Protein AF-0000000072273202 (afdb_homodimer)

Solvent-accessible surface area (backbone atoms only — not comparable to full-atom values): 38253 Å² total; per-residue (Å²): 125,52,64,68,40,22,50,43,40,46,34,59,42,43,63,64,50,48,54,69,57,52,53,44,45,72,75,44,77,52,54,43,58,52,42,51,33,51,60,67,62,44,74,90,55,55,70,53,51,55,57,27,62,53,34,39,80,65,82,50,24,68,59,39,54,48,52,35,42,75,70,62,27,42,79,44,32,85,87,40,84,44,38,47,55,68,44,44,49,52,15,34,46,36,33,69,65,58,75,38,83,72,32,73,87,48,51,74,58,51,48,66,71,77,39,33,38,37,30,48,49,58,54,28,73,56,34,65,51,23,37,17,46,38,28,30,60,78,57,52,74,62,40,50,51,47,36,38,54,31,30,37,42,34,32,74,70,71,32,19,43,30,29,50,43,40,56,35,37,17,42,43,32,48,47,35,17,50,76,66,72,34,40,27,34,30,46,35,42,24,8,84,78,53,65,66,48,65,91,38,36,67,59,57,58,54,32,30,75,61,11,21,38,35,15,58,35,46,61,81,44,68,77,34,70,52,38,47,61,58,42,27,45,52,45,20,34,53,17,48,22,25,34,33,54,26,21,30,77,82,32,70,39,56,53,28,37,52,33,6,45,25,25,71,23,45,24,30,21,22,53,30,49,56,85,50,61,51,22,46,30,27,45,49,35,37,62,69,68,64,20,45,66,40,69,44,31,54,45,48,44,36,71,57,44,60,86,81,75,42,57,52,67,60,48,49,50,64,75,62,52,72,52,78,75,72,66,46,49,69,68,47,34,30,44,56,54,48,41,42,82,55,72,37,42,60,66,57,30,12,38,67,40,57,35,33,56,71,58,39,52,54,46,49,51,51,34,32,75,68,60,52,31,42,75,56,89,80,22,34,17,40,105,125,51,63,67,41,20,49,44,39,45,32,59,43,44,63,64,50,47,56,69,58,52,53,45,46,71,76,44,76,52,53,43,58,51,42,50,34,51,60,67,62,44,75,89,55,54,69,53,52,55,56,26,62,51,34,39,83,66,83,51,26,67,59,40,53,50,53,35,42,76,70,62,27,42,81,46,33,84,88,40,87,44,37,48,55,69,42,45,48,53,16,34,46,36,33,69,66,58,76,37,82,72,30,72,86,47,51,74,58,50,49,64,71,77,38,33,38,36,29,48,50,58,55,28,73,56,37,67,50,22,36,18,45,38,27,30,59,77,57,53,74,64,40,50,52,47,35,37,52,31,29,40,42,34,31,72,70,70,32,18,42,30,28,50,44,40,57,34,38,16,42,43,32,48,50,35,16,49,77,66,74,35,41,27,35,29,46,36,43,24,9,84,78,54,66,64,48,66,92,39,36,67,58,56,57,55,31,32,76,60,11,22,39,35,16,58,36,46,60,81,43,65,76,35,70,51,39,45,62,57,42,27,45,53,44,20,34,53,17,49,22,23,34,34,55,29,22,29,75,81,32,70,38,55,53,28,37,52,33,8,44,26,25,71,24,46,25,30,20,21,54,29,49,56,86,50,60,52,24,44,28,26,46,50,33,36,62,69,68,63,19,47,66,40,69,44,31,53,45,50,44,36,72,57,45,60,86,81,74,40,58,52,67,61,51,49,49,64,74,62,52,72,52,77,73,71,65,47,50,68,69,49,36,30,46,56,53,46,41,42,82,54,72,39,42,60,66,58,29,11,38,66,40,57,34,34,54,71,59,39,52,54,45,49,53,51,34,35,74,68,61,52,31,42,76,57,90,77,20,36,17,40,104

Organism: Corynebacterium diphtheriae (strain ATCC 700971 / NCTC 13129 / Biotype gravis) (NCBI:txid257309)

pLDDT: mean 92.02, std 8.76, range [51.88, 98.88]

Sequence (766 aa):
MSRLEAWAYLSRVFEGPSRSLQKLLETESDVEKIAWGIKKREAWLGPILFETASRYSVSLEQEDLTTIKNLGGRLVTPDDDEWPREKFETAFGFAASGTSSLVRSYQSDAVAPHALWVRGAPLSTTVDRSVAIVGTRAMSHYGKSATSMLAAGIADHHWTIVSGGALGVDTVAHTEALQRQKPTVAVCARGLDAPYPRKNAELLRSIVETGCLVSEYAPGLTPHRHRFLTRNRLVAALSQGTVVVEAAWRSGALNTLSWASALGRVAMAVPGPVTNTGSLGCHERIRNKEAELVCSAEEILALVGTLGEFDPNGQYELQFAADPIQSLSRNEMRVFDSLDANPHTTDTVAAAAGIPIGLCVHILRDLEKKQLVMREGAHWHRCMSRLEAWAYLSRVFEGPSRSLQKLLETESDVEKIAWGIKKREAWLGPILFETASRYSVSLEQEDLTTIKNLGGRLVTPDDDEWPREKFETAFGFAASGTSSLVRSYQSDAVAPHALWVRGAPLSTTVDRSVAIVGTRAMSHYGKSATSMLAAGIADHHWTIVSGGALGVDTVAHTEALQRQKPTVAVCARGLDAPYPRKNAELLRSIVETGCLVSEYAPGLTPHRHRFLTRNRLVAALSQGTVVVEAAWRSGALNTLSWASALGRVAMAVPGPVTNTGSLGCHERIRNKEAELVCSAEEILALVGTLGEFDPNGQYELQFAADPIQSLSRNEMRVFDSLDANPHTTDTVAAAAGIPIGLCVHILRDLEKKQLVMREGAHWHRC

InterPro domains:
  IPR003488 DNA recombination-mediator protein A [PTHR43022] (58-380)
  IPR057666 Smf/DprA, SLOG domain [PF02481] (110-303)
  IPR057666 Smf/DprA, SLOG domain [TIGR00732] (67-302)

Nearest PDB structures (foldseek):
  3maj-assembly1_A-2  TM=6.876E-01  e=2.438E-22  Rhodopseudomonas palustris
  3uqz-assembly1_A  TM=8.157E-01  e=4.525E-18  Streptococcus pneumoniae
  4ljk-assembly1_H  TM=9.209E-01  e=2.031E-14  Helicobacter pylori 26695
  7oyk-assembly2_CCC  TM=5.924E-01  e=4.860E-02  Bacillus subtilis subsp. subtilis str. 168
  8bif-assembly2_D-2  TM=7.333E-01  e=1.802E-01  Photorhabdus laumondii subsp. laumondii TTO1

Secondary structure (DSSP, 8-state):
--HHHHHHHHHHHS-S--HHHHHHHHH---HHHHHHHHHTT-GGGTHHHHHTTTTTT---HHHHHHHHHHTTEEEE-TTSTTS-HHHHHHHHHHHHHT--TTTTTTGGG-S--S-EEEEES-HHHHTSSEEEEE--SS--HHHHHHHHHHHHHHHHTTPEEEE---TTHHHHHHHHHHHTT--EEEEESS-TTS-SSGGGHHHHHHHHHHSEEEESS-TTPPP-HHHHHHHHHHHHHTSSEEEE-S--TT-THHHHHHHHHHTTPEEEE----SSSGGGHHHHHHHHTTSSEE--SHHHHHHHHS-TTS--HHHHHHHHTPPPTTTT--HHHHHHHHT--SS-EEHHHHHHHHTS-HHHHHHHHHHHHHTTSEEEETTEEEE-/--HHHHHHHHHHHS-S--HHHHHHHHH---HHHHHHHHHTT-GGGTHHHHHTTTTTT---HHHHHHHHHHTTEEEE-TTSTTS-HHHHHHHHHHHHHT--GGGGTTGGG-S--S-EEEEES-HHHHTSSEEEEE--SS--HHHHHHHHHHHHHHHHTTPEEEE---TTHHHHHHHHHHHTT--EEEEESS-TTS-SSGGGHHHHHHHHHHSEEEESS-TTPPP-HHHHHHHHHHHHHTSSEEEE-S--TT-THHHHHHHHHHTTPEEEE----SSSGGGHHHHHHHHTTSSEE--SHHHHHHHHS-TTS--HHHHHHHHTPPPTTTT--HHHHHHHHT--SS-EEHHHHHHHHTS-HHHHHHHHHHHHHTTSEEEETTEEEE-

Radius of gyration: 33.59 Å; Cα contacts (8 Å, |Δi|>4): 1658; chains: 2; bounding box: 52×101×70 Å

Structure (mmCIF, N/CA/C/O backbone):
data_AF-0000000072273202-model_v1
#
loop_
_entity.id
_entity.type
_entity.pdbx_description
1 polymer 'Smf/DprA SLOG domain-containing protein'
#
loop_
_atom_site.group_PDB
_atom_site.id
_atom_site.type_symbol
_atom_site.label_atom_id
_atom_site.label_alt_id
_atom_site.label_comp_id
_atom_site.label_asym_id
_atom_site.label_entity_id
_atom_site.label_seq_id
_atom_site.pdbx_PDB_ins_code
_atom_site.Cartn_x
_atom_site.Cartn_y
_atom_site.Cartn_z
_atom_site.occupancy
_atom_site.B_iso_or_equiv
_atom_site.auth_seq_id
_atom_site.auth_comp_id
_atom_site.auth_asym_id
_atom_site.auth_atom_id
_atom_site.pdbx_PDB_model_num
ATOM 1 N N . MET A 1 1 ? -11.844 44.062 31.375 1 87.5 1 MET A N 1
ATOM 2 C CA . MET A 1 1 ? -11.727 43.156 30.234 1 87.5 1 MET A CA 1
ATOM 3 C C . MET A 1 1 ? -12.727 42 30.344 1 87.5 1 MET A C 1
ATOM 5 O O . MET A 1 1 ? -12.82 41.344 31.375 1 87.5 1 MET A O 1
ATOM 9 N N . SER A 1 2 ? -13.648 41.875 29.406 1 93.44 2 SER A N 1
ATOM 10 C CA . SER A 1 2 ? -14.625 40.812 29.406 1 93.44 2 SER A CA 1
ATOM 11 C C . SER A 1 2 ? -13.953 39.438 29.219 1 93.44 2 SER A C 1
ATOM 13 O O . SER A 1 2 ? -12.781 39.375 28.844 1 93.44 2 SER A O 1
ATOM 15 N N . ARG A 1 3 ? -14.672 38.438 29.562 1 96.06 3 ARG A N 1
ATOM 16 C CA . ARG A 1 3 ? -14.141 37.094 29.438 1 96.06 3 ARG A CA 1
ATOM 17 C C . ARG A 1 3 ? -13.719 36.781 28 1 96.06 3 ARG A C 1
ATOM 19 O O . ARG A 1 3 ? -12.648 36.219 27.766 1 96.06 3 ARG A O 1
ATOM 26 N N . LEU A 1 4 ? -14.539 37.219 27.094 1 97.12 4 LEU A N 1
ATOM 27 C CA . LEU A 1 4 ? -14.234 37 25.688 1 97.12 4 LEU A CA 1
ATOM 28 C C . LEU A 1 4 ? -12.984 37.781 25.281 1 97.12 4 LEU A C 1
ATOM 30 O O . LEU A 1 4 ? -12.156 37.281 24.516 1 97.12 4 LEU A O 1
ATOM 34 N N . GLU A 1 5 ? -12.859 38.969 25.766 1 97.25 5 GLU A N 1
ATOM 35 C CA . GLU A 1 5 ? -11.672 39.781 25.5 1 97.25 5 GLU A CA 1
ATOM 36 C C . GLU A 1 5 ? -10.422 39.125 26.078 1 97.25 5 GLU A C 1
ATOM 38 O O . GLU A 1 5 ? -9.344 39.219 25.469 1 97.25 5 GLU A O 1
ATOM 43 N N . ALA A 1 6 ? -10.57 38.562 27.234 1 97.44 6 ALA A N 1
ATOM 44 C CA . ALA A 1 6 ? -9.445 37.844 27.844 1 97.44 6 ALA A CA 1
ATOM 45 C C . ALA A 1 6 ? -8.961 36.719 26.969 1 97.44 6 ALA A C 1
ATOM 47 O O . ALA A 1 6 ? -7.758 36.562 26.75 1 97.44 6 ALA A O 1
ATOM 48 N N . TRP A 1 7 ? -9.898 35.938 26.453 1 97.5 7 TRP A N 1
ATOM 49 C CA . TRP A 1 7 ? -9.555 34.844 25.547 1 97.5 7 TRP A CA 1
ATOM 50 C C . TRP A 1 7 ? -8.883 35.375 24.281 1 97.5 7 TRP A C 1
ATOM 52 O O . TRP A 1 7 ? -7.918 34.812 23.797 1 97.5 7 TRP A O 1
ATOM 62 N N . ALA A 1 8 ? -9.422 36.469 23.734 1 97.62 8 ALA A N 1
ATOM 63 C CA . ALA A 1 8 ? -8.844 37.062 22.547 1 97.62 8 ALA A CA 1
ATOM 64 C C . ALA A 1 8 ? -7.406 37.531 22.797 1 97.62 8 ALA A C 1
ATOM 66 O O . ALA A 1 8 ? -6.52 37.312 21.969 1 97.62 8 ALA A O 1
ATOM 67 N N . TYR A 1 9 ? -7.211 38.156 23.984 1 96.81 9 TYR A N 1
ATOM 68 C CA . TYR A 1 9 ? -5.875 38.594 24.391 1 96.81 9 TYR A CA 1
ATOM 69 C C . TYR A 1 9 ? -4.926 37.406 24.484 1 96.81 9 TYR A C 1
ATOM 71 O O . TYR A 1 9 ? -3.82 37.438 23.938 1 96.81 9 TYR A O 1
ATOM 79 N N . LEU A 1 10 ? -5.328 36.344 25.078 1 95.88 10 LEU A N 1
ATOM 80 C CA . LEU A 1 10 ? -4.496 35.156 25.266 1 95.88 10 LEU A CA 1
ATOM 81 C C . LEU A 1 10 ? -4.195 34.5 23.922 1 95.88 10 LEU A C 1
ATOM 83 O O . LEU A 1 10 ? -3.104 33.969 23.719 1 95.88 10 LEU A O 1
ATOM 87 N N . SER A 1 11 ? -5.148 34.531 22.984 1 94.81 11 SER A N 1
ATOM 88 C CA . SER A 1 11 ? -4.961 33.938 21.672 1 94.81 11 SER A CA 1
ATOM 89 C C . SER A 1 11 ? -3.83 34.594 20.906 1 94.81 11 SER A C 1
ATOM 91 O O . SER A 1 11 ? -3.162 33.969 20.078 1 94.81 11 SER A O 1
ATOM 93 N N . ARG A 1 12 ? -3.637 35.844 21.172 1 92 12 ARG A N 1
ATOM 94 C CA . ARG A 1 12 ? -2.605 36.594 20.469 1 92 12 ARG A CA 1
ATOM 95 C C . ARG A 1 12 ? -1.271 36.5 21.203 1 92 12 ARG A C 1
ATOM 97 O O . ARG A 1 12 ? -0.216 36.406 20.578 1 92 12 ARG A O 1
ATOM 104 N N . VAL A 1 13 ? -1.388 36.562 22.531 1 91.88 13 VAL A N 1
ATOM 105 C CA . VAL A 1 13 ? -0.17 36.625 23.328 1 91.88 13 VAL A CA 1
ATOM 106 C C . VAL A 1 13 ? 0.527 35.281 23.297 1 91.88 13 VAL A C 1
ATOM 108 O O . VAL A 1 13 ? 1.758 35.188 23.266 1 91.88 13 VAL A O 1
ATOM 111 N N . PHE A 1 14 ? -0.348 34.281 23.359 1 89.88 14 PHE A N 1
ATOM 112 C CA . PHE A 1 14 ? 0.145 32.906 23.172 1 89.88 14 PHE A CA 1
ATOM 113 C C . PHE A 1 14 ? -0.176 32.406 21.781 1 89.88 14 PHE A C 1
ATOM 115 O O . PHE A 1 14 ? -1.344 32.219 21.438 1 89.88 14 PHE A O 1
ATOM 122 N N . GLU A 1 15 ? 0.751 32.438 20.922 1 84.12 15 GLU A N 1
ATOM 123 C CA . GLU A 1 15 ? 0.509 31.734 19.656 1 84.12 15 GLU A CA 1
ATOM 124 C C . GLU A 1 15 ? 0.434 30.234 19.859 1 84.12 15 GLU A C 1
ATOM 126 O O . GLU A 1 15 ? 1.42 29.609 20.25 1 84.12 15 GLU A O 1
ATOM 131 N N . GLY A 1 16 ? -0.765 29.719 19.766 1 84.25 16 GLY A N 1
ATOM 132 C CA . GLY A 1 16 ? -0.963 28.297 20.031 1 84.25 16 GLY A CA 1
ATOM 133 C C . GLY A 1 16 ? -0.068 27.406 19.188 1 84.25 16 GLY A C 1
ATOM 134 O O . GLY A 1 16 ? 0.345 27.781 18.094 1 84.25 16 GLY A O 1
ATOM 135 N N . PRO A 1 17 ? 0.223 26.297 19.75 1 90.25 17 PRO A N 1
ATOM 136 C CA . PRO A 1 17 ? -0.158 25.688 21.031 1 90.25 17 PRO A CA 1
ATOM 137 C C . PRO A 1 17 ? 0.77 26.094 22.172 1 90.25 17 PRO A C 1
ATOM 139 O O . PRO A 1 17 ? 1.923 26.469 21.938 1 90.25 17 PRO A O 1
ATOM 142 N N . SER A 1 18 ? 0.22 26.109 23.422 1 90.69 18 SER A N 1
ATOM 143 C CA . SER A 1 18 ? 1.035 26.438 24.594 1 90.69 18 SER A CA 1
ATOM 144 C C . SER A 1 18 ? 0.73 25.5 25.75 1 90.69 18 SER A C 1
ATOM 146 O O . SER A 1 18 ? -0.323 25.594 26.375 1 90.69 18 SER A O 1
ATOM 148 N N . ARG A 1 19 ? 1.667 24.641 26.031 1 89.88 19 ARG A N 1
ATOM 149 C CA . ARG A 1 19 ? 1.515 23.719 27.141 1 89.88 19 ARG A CA 1
ATOM 150 C C . ARG A 1 19 ? 1.424 24.469 28.469 1 89.88 19 ARG A C 1
ATOM 152 O O . ARG A 1 19 ? 0.65 24.094 29.359 1 89.88 19 ARG A O 1
ATOM 159 N N . SER A 1 20 ? 2.26 25.484 28.609 1 90.5 20 SER A N 1
ATOM 160 C CA . SER A 1 20 ? 2.289 26.266 29.844 1 90.5 20 SER A CA 1
ATOM 161 C C . SER A 1 20 ? 0.938 26.922 30.109 1 90.5 20 SER A C 1
ATOM 163 O O . SER A 1 20 ? 0.447 26.891 31.234 1 90.5 20 SER A O 1
ATOM 165 N N . LEU A 1 21 ? 0.403 27.453 29.078 1 93.38 21 LEU A N 1
ATOM 166 C CA . LEU A 1 21 ? -0.899 28.078 29.266 1 93.38 21 LEU A CA 1
ATOM 167 C C . LEU A 1 21 ? -1.97 27.047 29.578 1 93.38 21 LEU A C 1
ATOM 169 O O . LEU A 1 21 ? -2.832 27.281 30.422 1 93.38 21 LEU A O 1
ATOM 173 N N . GLN A 1 22 ? -1.934 25.922 28.906 1 92.62 22 GLN A N 1
ATOM 174 C CA . GLN A 1 22 ? -2.918 24.875 29.156 1 92.62 22 GLN A CA 1
ATOM 175 C C . GLN A 1 22 ? -2.844 24.375 30.609 1 92.62 22 GLN A C 1
ATOM 177 O O . GLN A 1 22 ? -3.875 24.172 31.25 1 92.62 22 GLN A O 1
ATOM 182 N N . LYS A 1 23 ? -1.665 24.219 31.062 1 92 23 LYS A N 1
ATOM 183 C CA . LYS A 1 23 ? -1.476 23.812 32.438 1 92 23 LYS A CA 1
ATOM 184 C C . LYS A 1 23 ? -2.039 24.859 33.406 1 92 23 LYS A C 1
ATOM 186 O O . LYS A 1 23 ? -2.67 24.516 34.406 1 92 23 LYS A O 1
ATOM 191 N N . LEU A 1 24 ? -1.753 26.047 33.125 1 94.19 24 LEU A N 1
ATOM 192 C CA . LEU A 1 24 ? -2.246 27.125 33.969 1 94.19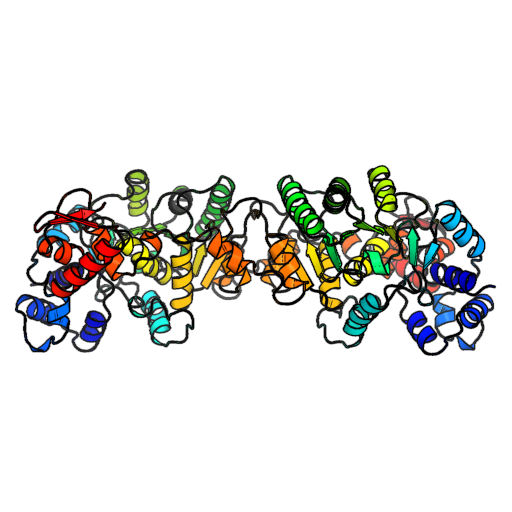 24 LEU A CA 1
ATOM 193 C C . LEU A 1 24 ? -3.77 27.156 33.969 1 94.19 24 LEU A C 1
ATOM 195 O O . LEU A 1 24 ? -4.383 27.375 35.031 1 94.19 24 LEU A O 1
ATOM 199 N N . LEU A 1 25 ? -4.344 26.938 32.844 1 93.31 25 LEU A N 1
ATOM 200 C CA . LEU A 1 25 ? -5.797 26.969 32.719 1 93.31 25 LEU A CA 1
ATOM 201 C C . LEU A 1 25 ? -6.43 25.812 33.469 1 93.31 25 LEU A C 1
ATOM 203 O O . LEU A 1 25 ? -7.578 25.906 33.906 1 93.31 25 LEU A O 1
ATOM 207 N N . GLU A 1 26 ? -5.723 24.797 33.625 1 90.12 26 GLU A N 1
ATOM 208 C CA . GLU A 1 26 ? -6.203 23.656 34.406 1 90.12 26 GLU A CA 1
ATOM 209 C C . GLU A 1 26 ? -6.258 23.984 35.875 1 90.12 26 GLU A C 1
ATOM 211 O O . GLU A 1 26 ? -7.125 23.5 36.625 1 90.12 26 GLU A O 1
ATOM 216 N N . THR A 1 27 ? -5.348 24.781 36.312 1 90.06 27 THR A N 1
ATOM 217 C CA . THR A 1 27 ? -5.227 25.078 37.719 1 90.06 27 THR A CA 1
ATOM 218 C C . THR A 1 27 ? -5.98 26.359 38.094 1 90.06 27 THR A C 1
ATOM 220 O O . THR A 1 27 ? -6.441 26.516 39.219 1 90.06 27 THR A O 1
ATOM 223 N N . GLU A 1 28 ? -5.973 27.281 37.188 1 89.06 28 GLU A N 1
ATOM 224 C CA . GLU A 1 28 ? -6.676 28.547 37.312 1 89.06 28 GLU A CA 1
ATOM 225 C C . GLU A 1 28 ? -7.727 28.734 36.219 1 89.06 28 GLU A C 1
ATOM 227 O O . GLU A 1 28 ? -7.398 29.125 35.094 1 89.06 28 GLU A O 1
ATOM 232 N N . SER A 1 29 ? -8.93 28.609 36.625 1 83.38 29 SER A N 1
ATOM 233 C CA . SER A 1 29 ? -9.992 28.609 35.625 1 83.38 29 SER A CA 1
ATOM 234 C C . SER A 1 29 ? -10.422 30.031 35.281 1 83.38 29 SER A C 1
ATOM 236 O O . SER A 1 29 ? -11.141 30.234 34.312 1 83.38 29 SER A O 1
ATOM 238 N N . ASP A 1 30 ? -9.984 30.953 36.031 1 93.5 30 ASP A N 1
ATOM 239 C CA . ASP A 1 30 ? -10.336 32.344 35.781 1 93.5 30 ASP A CA 1
ATOM 240 C C . ASP A 1 30 ? -9.445 32.938 34.688 1 93.5 30 ASP A C 1
ATOM 242 O O . ASP A 1 30 ? -8.414 33.531 35 1 93.5 30 ASP A O 1
ATOM 246 N N . VAL A 1 31 ? -9.969 32.938 33.469 1 96.25 31 VAL A N 1
ATOM 247 C CA . VAL A 1 31 ? -9.203 33.375 32.312 1 96.25 31 VAL A CA 1
ATOM 248 C C . VAL A 1 31 ? -8.961 34.875 32.406 1 96.25 31 VAL A C 1
ATOM 250 O O . VAL A 1 31 ? -7.91 35.375 31.969 1 96.25 31 VAL A O 1
ATOM 253 N N . GLU A 1 32 ? -9.875 35.625 33 1 96.81 32 GLU A N 1
ATOM 254 C CA . GLU A 1 32 ? -9.695 37.062 33.188 1 96.81 32 GLU A CA 1
ATOM 255 C C . GLU A 1 32 ? -8.523 37.375 34.094 1 96.81 32 GLU A C 1
ATOM 257 O O . GLU A 1 32 ? -7.727 38.25 33.844 1 96.81 32 GLU A O 1
ATOM 262 N N . LYS A 1 33 ? -8.484 36.594 35.094 1 96.44 33 LYS A N 1
ATOM 263 C CA . LYS A 1 33 ? -7.379 36.75 36.031 1 96.44 33 LYS A CA 1
ATOM 264 C C . LYS A 1 33 ? -6.035 36.469 35.375 1 96.44 33 LYS A C 1
ATOM 266 O O . LYS A 1 33 ? -5.062 37.188 35.594 1 96.44 33 LYS A O 1
ATOM 271 N N . ILE A 1 34 ? -5.992 35.469 34.625 1 96.44 34 ILE A N 1
ATOM 272 C CA . ILE A 1 34 ? -4.77 35.062 33.938 1 96.44 34 ILE A CA 1
ATOM 273 C C . ILE A 1 34 ? -4.355 36.188 32.969 1 96.44 34 ILE A C 1
ATOM 275 O O . ILE A 1 34 ? -3.205 36.625 32.969 1 96.44 34 ILE A O 1
ATOM 279 N N . ALA A 1 35 ? -5.293 36.688 32.125 1 96.62 35 ALA A N 1
ATOM 280 C CA . ALA A 1 35 ? -5.008 37.75 31.156 1 96.62 35 ALA A CA 1
ATOM 281 C C . ALA A 1 35 ? -4.512 39 31.844 1 96.62 35 ALA A C 1
ATOM 283 O O . ALA A 1 35 ? -3.529 39.594 31.406 1 96.62 35 ALA A O 1
ATOM 284 N N . TRP A 1 36 ? -5.215 39.312 32.875 1 95.44 36 TRP A N 1
ATOM 285 C CA . TRP A 1 36 ? -4.824 40.531 33.625 1 95.44 36 TRP A CA 1
ATOM 286 C C . TRP A 1 36 ? -3.438 40.344 34.25 1 95.44 36 TRP A C 1
ATOM 288 O O . TRP A 1 36 ? -2.617 41.281 34.188 1 95.44 36 TRP A O 1
ATOM 298 N N . GLY A 1 37 ? -3.191 39.188 34.812 1 95.81 37 GLY A N 1
ATOM 299 C CA . GLY A 1 37 ? -1.887 38.906 35.406 1 95.81 37 GLY A CA 1
ATOM 300 C C . GLY A 1 37 ? -0.755 39.031 34.406 1 95.81 37 GLY A C 1
ATOM 301 O O . GLY A 1 37 ? 0.32 39.531 34.719 1 95.81 37 GLY A O 1
ATOM 302 N N . ILE A 1 38 ? -0.98 38.562 33.219 1 95.44 38 ILE A N 1
ATOM 303 C CA . ILE A 1 38 ? 0.039 38.625 32.188 1 95.44 38 ILE A CA 1
ATOM 304 C C . ILE A 1 38 ? 0.265 40.094 31.781 1 95.44 38 ILE A C 1
ATOM 306 O O . ILE A 1 38 ? 1.408 40.562 31.688 1 95.44 38 ILE A O 1
ATOM 310 N N . LYS A 1 39 ? -0.832 40.875 31.609 1 95.12 39 LYS A N 1
ATOM 311 C CA . LYS A 1 39 ? -0.734 42.312 31.234 1 95.12 39 LYS A CA 1
ATOM 312 C C . LYS A 1 39 ? 0.039 43.094 32.281 1 95.12 39 LYS A C 1
ATOM 314 O O . LYS A 1 39 ? 0.791 44 31.953 1 95.12 39 LYS A O 1
ATOM 319 N N . LYS A 1 40 ? -0.133 42.719 33.469 1 96.06 40 LYS A N 1
ATOM 320 C CA . LYS A 1 40 ? 0.453 43.469 34.594 1 96.06 40 LYS A CA 1
ATOM 321 C C . LYS A 1 40 ? 1.753 42.812 35.062 1 96.06 40 LYS A C 1
ATOM 323 O O . LYS A 1 40 ? 2.395 43.312 36 1 96.06 40 LYS A O 1
ATOM 328 N N . ARG A 1 41 ? 2.082 41.781 34.438 1 96.44 41 ARG A N 1
ATOM 329 C CA . ARG A 1 41 ? 3.314 41.062 34.75 1 96.44 41 ARG A CA 1
ATOM 330 C C . ARG A 1 41 ? 3.35 40.625 36.188 1 96.44 41 ARG A C 1
ATOM 332 O O . ARG A 1 41 ? 4.336 40.875 36.906 1 96.44 41 ARG A O 1
ATOM 339 N N . GLU A 1 42 ? 2.328 40.031 36.625 1 96.31 42 GLU A N 1
ATOM 340 C CA . GLU A 1 42 ? 2.229 39.625 38.031 1 96.31 42 GLU A CA 1
ATOM 341 C C . GLU A 1 42 ? 3.127 38.438 38.312 1 96.31 42 GLU A C 1
ATOM 343 O O . GLU A 1 42 ? 3.188 37.5 37.531 1 96.31 42 GLU A O 1
ATOM 348 N N . ALA A 1 43 ? 3.721 38.25 39.5 1 95.75 43 ALA A N 1
ATOM 349 C CA . ALA A 1 43 ? 4.793 37.312 39.844 1 95.75 43 ALA A CA 1
ATOM 350 C C . ALA A 1 43 ? 4.27 35.875 39.906 1 95.75 43 ALA A C 1
ATOM 352 O O . ALA A 1 43 ? 5 34.938 39.594 1 95.75 43 ALA A O 1
ATOM 353 N N . TRP A 1 44 ? 3.047 35.75 40.188 1 94.5 44 TRP A N 1
ATOM 354 C CA . TRP A 1 44 ? 2.51 34.406 40.406 1 94.5 44 TRP A CA 1
ATOM 355 C C . TRP A 1 44 ? 2.51 33.594 39.125 1 94.5 44 TRP A C 1
ATOM 357 O O . TRP A 1 44 ? 2.361 32.375 39.156 1 94.5 44 TRP A O 1
ATOM 367 N N . LEU A 1 45 ? 2.701 34.188 38 1 94.38 45 LEU A N 1
ATOM 368 C CA . LEU A 1 45 ? 2.668 33.531 36.688 1 94.38 45 LEU A CA 1
ATOM 369 C C . LEU A 1 45 ? 3.965 32.781 36.438 1 94.38 45 LEU A C 1
ATOM 371 O O . LEU A 1 45 ? 4.031 31.938 35.531 1 94.38 45 LEU A O 1
ATOM 375 N N . GLY A 1 46 ? 5.062 33.094 37.156 1 92.81 46 GLY A N 1
ATOM 376 C CA . GLY A 1 46 ? 6.32 32.344 37.031 1 92.81 46 GLY A CA 1
ATOM 377 C C . GLY A 1 46 ? 6.898 32.375 35.625 1 92.81 46 GLY A C 1
ATOM 378 O O . GLY A 1 46 ? 7.094 33.438 35.031 1 92.81 46 GLY A O 1
ATOM 379 N N . PRO A 1 47 ? 7.066 31.234 35.125 1 89.88 47 PRO A N 1
ATOM 380 C CA . PRO A 1 47 ? 7.742 31.094 33.844 1 89.88 47 PRO A CA 1
ATOM 381 C C . PRO A 1 47 ? 6.945 31.719 32.688 1 89.88 47 PRO A C 1
ATOM 383 O O . PRO A 1 47 ? 7.516 32.062 31.641 1 89.88 47 PRO A O 1
ATOM 386 N N . ILE A 1 48 ? 5.723 31.797 32.781 1 91.38 48 ILE A N 1
ATOM 387 C CA . ILE A 1 48 ? 4.848 32.375 31.781 1 91.38 48 ILE A CA 1
ATOM 388 C C . ILE A 1 48 ? 5.266 33.812 31.469 1 91.38 48 ILE A C 1
ATOM 390 O O . ILE A 1 48 ? 5.133 34.281 30.344 1 91.38 48 ILE A O 1
ATOM 394 N N . LEU A 1 49 ? 5.793 34.469 32.5 1 92.12 49 LEU A N 1
ATOM 395 C CA . LEU A 1 49 ? 6.254 35.844 32.312 1 92.12 49 LEU A CA 1
ATOM 396 C C . LEU A 1 49 ? 7.352 35.906 31.25 1 92.12 49 LEU A C 1
ATOM 398 O O . LEU A 1 49 ? 7.367 36.812 30.422 1 92.12 49 LEU A O 1
ATOM 402 N N . PHE A 1 50 ? 8.156 34.906 31.344 1 88.44 50 PHE A N 1
ATOM 403 C CA . PHE A 1 50 ? 9.25 34.844 30.375 1 88.44 50 PHE A CA 1
ATOM 404 C C . PHE A 1 50 ? 8.719 34.531 28.984 1 88.44 50 PHE A C 1
ATOM 406 O O . PHE A 1 50 ? 9.125 35.188 28 1 88.44 50 PHE A O 1
ATOM 413 N N . GLU A 1 51 ? 7.746 33.688 28.859 1 86.38 51 GLU A N 1
ATOM 414 C CA . GLU A 1 51 ? 7.199 33.25 27.578 1 86.38 51 GLU A CA 1
ATOM 415 C C . GLU A 1 51 ? 6.434 34.344 26.875 1 86.38 51 GLU A C 1
ATOM 417 O O . GLU A 1 51 ? 6.355 34.406 25.656 1 86.38 51 GLU A O 1
ATOM 422 N N . THR A 1 52 ? 5.895 35.281 27.625 1 91.19 52 THR A N 1
ATOM 423 C CA . THR A 1 52 ? 5.023 36.281 27.062 1 91.19 52 THR A CA 1
ATOM 424 C C . THR A 1 52 ? 5.723 37.656 27.031 1 91.19 52 THR A C 1
ATOM 426 O O . THR A 1 52 ? 5.09 38.688 26.781 1 91.19 52 THR A O 1
ATOM 429 N N . ALA A 1 53 ? 7.035 37.688 27.25 1 88.81 53 ALA A N 1
ATOM 430 C CA . ALA A 1 53 ? 7.785 38.906 27.469 1 88.81 53 ALA A CA 1
ATOM 431 C C . ALA A 1 53 ? 7.723 39.812 26.25 1 88.81 53 ALA A C 1
ATOM 433 O O . ALA A 1 53 ? 7.723 41.031 26.359 1 88.81 53 ALA A O 1
ATOM 434 N N . SER A 1 54 ? 7.633 39.25 25.109 1 88.44 54 SER A N 1
ATOM 435 C CA . SER A 1 54 ? 7.715 40.031 23.891 1 88.44 54 SER A CA 1
ATOM 436 C C . SER A 1 54 ? 6.328 40.438 23.406 1 88.44 54 SER A C 1
ATOM 438 O O . SER A 1 54 ? 6.199 41.312 22.531 1 88.44 54 SER A O 1
ATOM 440 N N . ARG A 1 55 ? 5.188 39.938 24.078 1 90.94 55 ARG A N 1
ATOM 441 C CA . ARG A 1 55 ? 3.871 40.156 23.5 1 90.94 55 ARG A CA 1
ATOM 442 C C . ARG A 1 55 ? 2.873 40.594 24.562 1 90.94 55 ARG A C 1
ATOM 444 O O . ARG A 1 55 ? 1.735 40.969 24.25 1 90.94 55 ARG A O 1
ATOM 451 N N . TYR A 1 56 ? 3.289 40.656 25.812 1 92.94 56 TYR A N 1
ATOM 452 C CA . TYR A 1 56 ? 2.354 40.875 26.906 1 92.94 56 TYR A CA 1
ATOM 453 C C . TYR A 1 56 ? 1.691 42.25 26.766 1 92.94 56 TYR A C 1
ATOM 455 O O . TYR A 1 56 ? 0.562 42.438 27.219 1 92.94 56 TYR A O 1
ATOM 463 N N . SER A 1 57 ? 2.354 43.188 26.078 1 93.25 57 SER A N 1
ATOM 464 C CA . SER A 1 57 ? 1.874 44.562 26.062 1 93.25 57 SER A CA 1
ATOM 465 C C . SER A 1 57 ? 0.915 44.781 24.906 1 93.25 57 SER A C 1
ATOM 467 O O . SER A 1 57 ? 0.325 45.875 24.797 1 93.25 57 SER A O 1
ATOM 469 N N . VAL A 1 58 ? 0.793 43.781 24.078 1 90.88 58 VAL A N 1
ATOM 470 C CA . VAL A 1 58 ? -0.109 43.906 22.938 1 90.88 58 VAL A CA 1
ATOM 471 C C . VAL A 1 58 ? -1.555 43.969 23.422 1 90.88 58 VAL A C 1
ATOM 473 O O . VAL A 1 58 ? -1.972 43.156 24.25 1 90.88 58 VAL A O 1
ATOM 476 N N . SER A 1 59 ? -2.291 45.031 23.047 1 92.19 59 SER A N 1
ATOM 477 C CA . SER A 1 59 ? -3.689 45.188 23.438 1 92.19 59 SER A CA 1
ATOM 478 C C . SER A 1 59 ? -4.582 45.375 22.203 1 92.19 59 SER A C 1
ATOM 480 O O . SER A 1 59 ? -5.023 46.469 21.922 1 92.19 59 SER A O 1
ATOM 482 N N . LEU A 1 60 ? -4.848 44.25 21.531 1 95 60 LEU A N 1
ATOM 483 C CA . LEU A 1 60 ? -5.617 44.312 20.297 1 95 60 LEU A CA 1
ATOM 484 C C . LEU A 1 60 ? -6.867 43.438 20.391 1 95 60 LEU A C 1
ATOM 486 O O . LEU A 1 60 ? -7.527 43.188 19.391 1 95 60 LEU A O 1
ATOM 490 N N . GLU A 1 61 ? -7.16 42.969 21.594 1 96.19 61 GLU A N 1
ATOM 491 C CA . GLU A 1 61 ? -8.258 42.031 21.766 1 96.19 61 GLU A CA 1
ATOM 492 C C . GLU A 1 61 ? -9.57 42.625 21.266 1 96.19 61 GLU A C 1
ATOM 494 O O . GLU A 1 61 ? -10.344 41.906 20.594 1 96.19 61 GLU A O 1
ATOM 499 N N . GLN A 1 62 ? -9.867 43.875 21.531 1 96.88 62 GLN A N 1
ATOM 500 C CA . GLN A 1 62 ? -11.102 44.5 21.047 1 96.88 62 GLN A CA 1
ATOM 501 C C . GLN A 1 62 ? -11.102 44.625 19.531 1 96.88 62 GLN A C 1
ATOM 503 O O . GLN A 1 62 ? -12.117 44.375 18.875 1 96.88 62 GLN A O 1
ATOM 508 N N . GLU A 1 63 ? -10.031 45.031 19 1 97.56 63 GLU A N 1
ATOM 509 C CA . GLU A 1 63 ? -9.891 45.156 17.562 1 97.56 63 GLU A CA 1
ATOM 510 C C . GLU A 1 63 ? -10.055 43.812 16.875 1 97.56 63 GLU A C 1
ATOM 512 O O . GLU A 1 63 ? -10.719 43.688 15.836 1 97.56 63 GLU A O 1
ATOM 517 N N . ASP A 1 64 ? -9.422 42.781 17.422 1 97.94 64 ASP A N 1
ATOM 518 C CA . ASP A 1 64 ? -9.516 41.438 16.859 1 97.94 64 ASP A CA 1
ATOM 519 C C . ASP A 1 64 ? -10.961 40.938 16.859 1 97.94 64 ASP A C 1
ATOM 521 O O . ASP A 1 64 ? -11.438 40.406 15.844 1 97.94 64 ASP A O 1
ATOM 525 N N . LEU A 1 65 ? -11.664 41.125 17.953 1 98.44 65 LEU A N 1
ATOM 526 C CA . LEU A 1 65 ? -13.055 40.688 18.078 1 98.44 65 LEU A CA 1
ATOM 527 C C . LEU A 1 65 ? -13.953 41.469 17.109 1 98.44 65 LEU A C 1
ATOM 529 O O . LEU A 1 65 ? -14.859 40.875 16.516 1 98.44 65 LEU A O 1
ATOM 533 N N . THR A 1 66 ? -13.68 42.719 16.953 1 98.25 66 THR A N 1
ATOM 534 C CA . THR A 1 66 ? -14.461 43.531 16.031 1 98.25 66 THR A CA 1
ATOM 535 C C . THR A 1 66 ? -14.211 43.094 14.586 1 98.25 66 T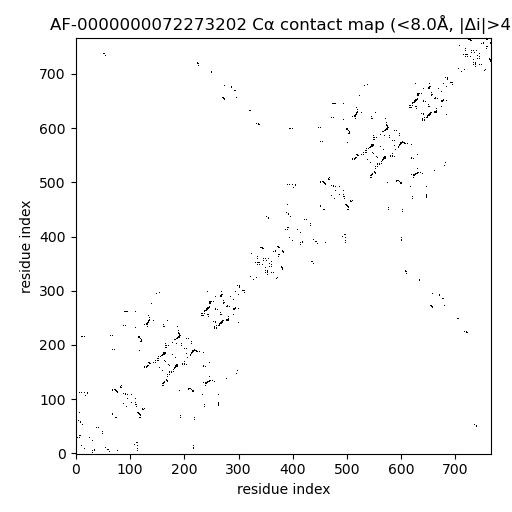HR A C 1
ATOM 537 O O . THR A 1 66 ? -15.156 42.969 13.797 1 98.25 66 THR A O 1
ATOM 540 N N . THR A 1 67 ? -12.984 42.844 14.297 1 98.25 67 THR A N 1
ATOM 541 C CA . THR A 1 67 ? -12.602 42.438 12.953 1 98.25 67 THR A CA 1
ATOM 542 C C . THR A 1 67 ? -13.297 41.125 12.562 1 98.25 67 THR A C 1
ATOM 544 O O . THR A 1 67 ? -13.906 41.031 11.492 1 98.25 67 THR A O 1
ATOM 547 N N . ILE A 1 68 ? -13.242 40.156 13.43 1 98.38 68 ILE A N 1
ATOM 548 C CA . ILE A 1 68 ? -13.82 38.844 13.102 1 98.38 68 ILE A CA 1
ATOM 549 C C . ILE A 1 68 ? -15.336 38.969 13.023 1 98.38 68 ILE A C 1
ATOM 551 O O . ILE A 1 68 ? -15.977 38.312 12.188 1 98.38 68 ILE A O 1
ATOM 555 N N . LYS A 1 69 ? -15.93 39.75 13.867 1 98.19 69 LYS A N 1
ATOM 556 C CA . LYS A 1 69 ? -17.375 39.969 13.844 1 98.19 69 LYS A CA 1
ATOM 557 C C . LYS A 1 69 ? -17.812 40.594 12.523 1 98.19 69 LYS A C 1
ATOM 559 O O . LYS A 1 69 ? -18.828 40.188 11.953 1 98.19 69 LYS A O 1
ATOM 564 N N . ASN A 1 70 ? -17.062 41.531 12.094 1 97.94 70 ASN A N 1
ATOM 565 C CA . ASN A 1 70 ? -17.359 42.219 10.836 1 97.94 70 ASN A CA 1
ATOM 566 C C . ASN A 1 70 ? -17.281 41.25 9.648 1 97.94 70 ASN A C 1
ATOM 568 O O . ASN A 1 70 ? -17.922 41.5 8.617 1 97.94 70 ASN A O 1
ATOM 572 N N . LEU A 1 71 ? -16.547 40.219 9.812 1 97.38 71 LEU A N 1
ATOM 573 C CA . LEU A 1 71 ? -16.391 39.219 8.758 1 97.38 71 LEU A CA 1
ATOM 574 C C . LEU A 1 71 ? -17.438 38.125 8.898 1 97.38 71 LEU A C 1
ATOM 576 O O . LEU A 1 71 ? -17.406 37.125 8.156 1 97.38 71 LEU A O 1
ATOM 580 N N . GLY A 1 72 ? -18.312 38.312 9.867 1 96.81 72 GLY A N 1
ATOM 581 C CA . GLY A 1 72 ? -19.344 37.312 10.109 1 96.81 72 GLY A CA 1
ATOM 582 C C . GLY A 1 72 ? -18.844 36.125 10.906 1 96.81 72 GLY A C 1
ATOM 583 O O . GLY A 1 72 ? -19.438 35.031 10.859 1 96.81 72 GLY A O 1
ATOM 584 N N . GLY A 1 73 ? -17.719 36.312 11.594 1 98.25 73 GLY A N 1
ATOM 585 C CA . GLY A 1 73 ? -17.141 35.25 12.391 1 98.25 73 GLY A CA 1
ATOM 586 C C . GLY A 1 73 ? -17.219 35.5 13.883 1 98.25 73 GLY A C 1
ATOM 587 O O . GLY A 1 73 ? -17.984 36.375 14.328 1 98.25 73 GLY A O 1
ATOM 588 N N . ARG A 1 74 ? -16.5 34.688 14.648 1 98.5 74 ARG A N 1
ATOM 589 C CA . ARG A 1 74 ? -16.516 34.781 16.109 1 98.5 74 ARG A CA 1
ATOM 590 C C . ARG A 1 74 ? -15.297 34.062 16.703 1 98.5 74 ARG A C 1
ATOM 592 O O . ARG A 1 74 ? -14.609 33.312 16 1 98.5 74 ARG A O 1
ATOM 599 N N . LEU A 1 75 ? -15.055 34.375 17.922 1 98.62 75 LEU A N 1
ATOM 600 C CA . LEU A 1 75 ? -14.094 33.625 18.734 1 98.62 75 LEU A CA 1
ATOM 601 C C . LEU A 1 75 ? -14.789 32.531 19.5 1 98.62 75 LEU A C 1
ATOM 603 O O . LEU A 1 75 ? -15.742 32.781 20.234 1 98.62 75 LEU A O 1
ATOM 607 N N . VAL A 1 76 ? -14.398 31.297 19.25 1 98.62 76 VAL A N 1
ATOM 608 C CA . VAL A 1 76 ? -14.938 30.125 19.938 1 98.62 76 VAL A CA 1
ATOM 609 C C . VAL A 1 76 ? -13.969 29.672 21.031 1 98.62 76 VAL A C 1
ATOM 611 O O . VAL A 1 76 ? -12.773 29.484 20.766 1 98.62 76 VAL A O 1
ATOM 614 N N . THR A 1 77 ? -14.461 29.562 22.234 1 97.88 77 THR A N 1
ATOM 615 C CA . THR A 1 77 ? -13.641 29.188 23.391 1 97.88 77 THR A CA 1
ATOM 616 C C . THR A 1 77 ? -14.195 27.938 24.062 1 97.88 77 THR A C 1
ATOM 618 O O . THR A 1 77 ? -15.289 27.484 23.719 1 97.88 77 THR A O 1
ATOM 621 N N . PRO A 1 78 ? -13.461 27.375 25.016 1 96.06 78 PRO A N 1
ATOM 622 C CA . PRO A 1 78 ? -13.945 26.188 25.719 1 96.06 78 PRO A CA 1
ATOM 623 C C . PRO A 1 78 ? -15.25 26.438 26.469 1 96.06 78 PRO A C 1
ATOM 625 O O . PRO A 1 78 ? -15.922 25.484 26.891 1 96.06 78 PRO A O 1
ATOM 628 N N . ASP A 1 79 ? -15.648 27.703 26.594 1 95.31 79 ASP A N 1
ATOM 629 C CA . ASP A 1 79 ? -16.891 28.047 27.297 1 95.31 79 ASP A CA 1
ATOM 630 C C . ASP A 1 79 ? -18.094 27.906 26.359 1 95.31 79 ASP A C 1
ATOM 632 O O . ASP A 1 79 ? -19.234 27.906 26.828 1 95.31 79 ASP A O 1
ATOM 636 N N . ASP A 1 80 ? -17.859 27.75 25.141 1 97.69 80 ASP A N 1
ATOM 637 C CA . ASP A 1 80 ? -18.922 27.766 24.141 1 97.69 80 ASP A CA 1
ATOM 638 C C . ASP A 1 80 ? -19.438 26.359 23.859 1 97.69 80 ASP A C 1
ATOM 640 O O . ASP A 1 80 ? -18.672 25.406 23.828 1 97.69 80 ASP A O 1
ATOM 644 N N . ASP A 1 81 ? -20.703 26.266 23.484 1 97.44 81 ASP A N 1
ATOM 645 C CA . ASP A 1 81 ? -21.312 24.984 23.141 1 97.44 81 ASP A CA 1
ATOM 646 C C . ASP A 1 81 ? -20.734 24.422 21.859 1 97.44 81 ASP A C 1
ATOM 648 O O . ASP A 1 81 ? -20.656 23.203 21.672 1 97.44 81 ASP A O 1
ATOM 652 N N . GLU A 1 82 ? -20.328 25.266 20.938 1 98.06 82 GLU A N 1
ATOM 653 C CA . GLU A 1 82 ? -19.844 24.797 19.641 1 98.06 82 GLU A CA 1
ATOM 654 C C . GLU A 1 82 ? -18.375 24.391 19.734 1 98.06 82 GLU A C 1
ATOM 656 O O . GLU A 1 82 ? -17.781 23.969 18.734 1 98.06 82 GLU A O 1
ATOM 661 N N . TRP A 1 83 ? -17.766 24.594 20.969 1 98.5 83 TRP A N 1
ATOM 662 C CA . TRP A 1 83 ? -16.422 24.047 21.156 1 98.5 83 TRP A CA 1
ATOM 663 C C . TRP A 1 83 ? -16.406 22.531 21.031 1 98.5 83 TRP A C 1
ATOM 665 O O . TRP A 1 83 ? -17.219 21.844 21.656 1 98.5 83 TRP A O 1
ATOM 675 N N . PRO A 1 84 ? -15.586 22.047 20.156 1 97.88 84 PRO A N 1
ATOM 676 C CA . PRO A 1 84 ? -15.609 20.594 19.953 1 97.88 84 PRO A CA 1
ATOM 677 C C . PRO A 1 84 ? -14.93 19.828 21.094 1 97.88 84 PRO A C 1
ATOM 679 O O . PRO A 1 84 ? -13.922 19.156 20.891 1 97.88 84 PRO A O 1
ATOM 682 N N . ARG A 1 85 ? -15.547 19.812 22.172 1 96.62 85 ARG A N 1
ATOM 683 C CA . ARG A 1 85 ? -14.992 19.312 23.422 1 96.62 85 ARG A CA 1
ATOM 684 C C . ARG A 1 85 ? -14.625 17.844 23.312 1 96.62 85 ARG A C 1
ATOM 686 O O . ARG A 1 85 ? -13.508 17.438 23.656 1 96.62 85 ARG A O 1
ATOM 693 N N . GLU A 1 86 ? -15.5 17.062 22.844 1 94.94 86 GLU A N 1
ATOM 694 C CA . GLU A 1 86 ? -15.281 15.617 22.781 1 94.94 86 GLU A CA 1
ATOM 695 C C . GLU A 1 86 ? -14.125 15.281 21.844 1 94.94 86 GLU A C 1
ATOM 697 O O . GLU A 1 86 ? -13.281 14.445 22.156 1 94.94 86 GLU A O 1
ATOM 702 N N . LYS A 1 87 ? -14.055 15.922 20.703 1 96.19 87 LYS A N 1
ATOM 703 C CA . LYS A 1 87 ? -12.984 15.688 19.734 1 96.19 87 LYS A CA 1
ATOM 704 C C . LYS A 1 87 ? -11.625 16.047 20.328 1 96.19 87 LYS A C 1
ATOM 706 O O . LYS A 1 87 ? -10.664 15.289 20.188 1 96.19 87 LYS A O 1
ATOM 711 N N . PHE A 1 88 ? -11.578 17.172 21 1 97.06 88 PHE A N 1
ATOM 712 C CA . PHE A 1 88 ? -10.32 17.641 21.562 1 97.06 88 PHE A CA 1
ATOM 713 C C . PHE A 1 88 ? -9.914 16.797 22.75 1 97.06 88 PHE A C 1
ATOM 715 O O . PHE A 1 88 ? -8.742 16.438 22.906 1 97.06 88 PHE A O 1
ATOM 722 N N . GLU A 1 89 ? -10.844 16.438 23.547 1 95.56 89 GLU A N 1
ATOM 723 C CA . GLU A 1 89 ? -10.539 15.617 24.719 1 95.56 89 GLU A CA 1
ATOM 724 C C . GLU A 1 89 ? -10.008 14.242 24.312 1 95.56 89 GLU A C 1
ATOM 726 O O . GLU A 1 89 ? -9.047 13.75 24.891 1 95.56 89 GLU A O 1
ATOM 731 N N . THR A 1 90 ? -10.609 13.734 23.344 1 95.06 90 THR A N 1
ATOM 732 C CA . THR A 1 90 ? -10.164 12.422 22.875 1 95.06 90 THR A CA 1
ATOM 733 C C . THR A 1 90 ? -8.789 12.523 22.234 1 95.06 90 THR A C 1
ATOM 735 O O . THR A 1 90 ? -7.902 11.711 22.516 1 95.06 90 THR A O 1
ATOM 738 N N . ALA A 1 91 ? -8.609 13.477 21.406 1 95.56 91 ALA A N 1
ATOM 739 C CA . ALA A 1 91 ? -7.363 13.617 20.672 1 95.56 91 ALA A CA 1
ATOM 740 C C . ALA A 1 91 ? -6.211 14 21.594 1 95.56 91 ALA A C 1
ATOM 742 O O . ALA A 1 91 ? -5.215 13.273 21.688 1 95.56 91 ALA A O 1
ATOM 743 N N . PHE A 1 92 ? -6.367 15.031 22.312 1 94.44 92 PHE A N 1
ATOM 744 C CA . PHE A 1 92 ? -5.266 15.547 23.109 1 94.44 92 PHE A CA 1
ATOM 745 C C . PHE A 1 92 ? -5.145 14.789 24.422 1 94.44 92 PHE A C 1
ATOM 747 O O . PHE A 1 92 ? -4.074 14.758 25.047 1 94.44 92 PHE A O 1
ATOM 754 N N . GLY A 1 93 ? -6.262 14.188 24.844 1 91.44 93 GLY A N 1
ATOM 755 C CA . GLY A 1 93 ? -6.156 13.25 25.953 1 91.44 93 GLY A CA 1
ATOM 756 C C . GLY A 1 93 ? -5.293 12.047 25.625 1 91.44 93 GLY A C 1
ATOM 757 O O . GLY A 1 93 ? -4.5 11.594 26.453 1 91.44 93 GLY A O 1
ATOM 758 N N . PHE A 1 94 ? -5.469 11.633 24.469 1 90.94 94 PHE A N 1
ATOM 759 C CA . PHE A 1 94 ? -4.645 10.523 24 1 90.94 94 PHE A CA 1
ATOM 760 C C . PHE A 1 94 ? -3.174 10.906 23.969 1 90.94 94 PHE A C 1
ATOM 762 O O . PHE A 1 94 ? -2.318 10.156 24.438 1 90.94 94 PHE A O 1
ATOM 769 N N . ALA A 1 95 ? -2.914 11.977 23.453 1 87.75 95 ALA A N 1
ATOM 770 C CA . ALA A 1 95 ? -1.533 12.445 23.391 1 87.75 95 ALA A CA 1
ATOM 771 C C . ALA A 1 95 ? -0.928 12.562 24.781 1 87.75 95 ALA A C 1
ATOM 773 O O . ALA A 1 95 ? 0.229 12.188 25 1 87.75 95 ALA A O 1
ATOM 774 N N . ALA A 1 96 ? -1.655 13.016 25.656 1 85.12 96 ALA A N 1
ATOM 775 C CA . ALA A 1 96 ? -1.196 13.242 27.031 1 85.12 96 ALA A CA 1
ATOM 776 C C . ALA A 1 96 ? -0.947 11.922 27.75 1 85.12 96 ALA A C 1
ATOM 778 O O . ALA A 1 96 ? -0.151 11.859 28.688 1 85.12 96 ALA A O 1
ATOM 779 N N . SER A 1 97 ? -1.589 10.906 27.297 1 83.62 97 SER A N 1
ATOM 780 C CA . SER A 1 97 ? -1.49 9.609 27.969 1 83.62 97 SER A CA 1
ATOM 781 C C . SER A 1 97 ? -0.145 8.945 27.688 1 83.62 97 SER A C 1
ATOM 783 O O . SER A 1 97 ? 0.255 8.016 28.391 1 83.62 97 SER A O 1
ATOM 785 N N . GLY A 1 98 ? 0.553 9.453 26.641 1 76.69 98 GLY A N 1
ATOM 786 C CA . GLY A 1 98 ? 1.836 8.867 26.281 1 76.69 98 GLY A CA 1
ATOM 787 C C . GLY A 1 98 ? 1.704 7.547 25.547 1 76.69 98 GLY A C 1
ATOM 788 O O . GLY A 1 98 ? 2.695 6.84 25.344 1 76.69 98 GLY A O 1
ATOM 789 N N . THR A 1 99 ? 0.585 7.121 25.219 1 69.12 99 THR A N 1
ATOM 790 C CA . THR A 1 99 ? 0.315 5.852 24.547 1 69.12 99 THR A CA 1
ATOM 791 C C . THR A 1 99 ? 0.964 5.82 23.172 1 69.12 99 THR A C 1
ATOM 793 O O . THR A 1 99 ? 1.431 4.773 22.719 1 69.12 99 THR A O 1
ATOM 796 N N . SER A 1 100 ? 1.051 6.977 22.625 1 68.38 100 SER A N 1
ATOM 797 C CA . SER A 1 100 ? 1.604 7.02 21.266 1 68.38 100 SER A CA 1
ATOM 798 C C . SER A 1 100 ? 3.129 7.031 21.297 1 68.38 100 SER A C 1
ATOM 800 O O . SER A 1 100 ? 3.734 7.848 22 1 68.38 100 SER A O 1
ATOM 802 N N . SER A 1 101 ? 3.748 6.047 20.672 1 61.62 101 SER A N 1
ATOM 803 C CA . SER A 1 101 ? 5.203 6.008 20.578 1 61.62 101 SER A CA 1
ATOM 804 C C . SER A 1 101 ? 5.723 7.051 19.594 1 61.62 101 SER A C 1
ATOM 806 O O . SER A 1 101 ? 6.918 7.355 19.578 1 61.62 101 SER A O 1
ATOM 808 N N . LEU A 1 102 ? 4.938 7.527 18.875 1 56.5 102 LEU A N 1
ATOM 809 C CA . LEU A 1 102 ? 5.348 8.43 17.797 1 56.5 102 LEU A CA 1
ATOM 810 C C . LEU A 1 102 ? 5.383 9.875 18.281 1 56.5 102 LEU A C 1
ATOM 812 O O . LEU A 1 102 ? 5.898 10.75 17.594 1 56.5 102 LEU A O 1
ATOM 816 N N . VAL A 1 103 ? 4.898 10.188 19.5 1 53.88 103 VAL A N 1
ATOM 817 C CA . VAL A 1 103 ? 4.766 11.578 19.938 1 53.88 103 VAL A CA 1
ATOM 818 C C . VAL A 1 103 ? 6.137 12.141 20.281 1 53.88 103 VAL A C 1
ATOM 820 O O . VAL A 1 103 ? 6.242 13.25 20.812 1 53.88 103 VAL A O 1
ATOM 823 N N . ARG A 1 104 ? 7.137 11.555 20.078 1 52.69 104 ARG A N 1
ATOM 824 C CA . ARG A 1 104 ? 8.367 12.039 20.703 1 52.69 104 ARG A CA 1
ATOM 825 C C . ARG A 1 104 ? 8.797 13.375 20.094 1 52.69 104 ARG A C 1
ATOM 827 O O . ARG A 1 104 ? 9.234 14.273 20.812 1 52.69 104 ARG A O 1
ATOM 834 N N . SER A 1 105 ? 8.594 13.547 18.828 1 54.81 105 SER A N 1
ATOM 835 C CA . SER A 1 105 ? 9.203 14.75 18.281 1 54.81 105 SER A CA 1
ATOM 836 C C . SER A 1 105 ? 8.266 15.945 18.391 1 54.81 105 SER A C 1
ATOM 838 O O . SER A 1 105 ? 8.711 17.094 18.312 1 54.81 105 SER A O 1
ATOM 840 N N . TYR A 1 106 ? 6.895 15.586 18.688 1 61.72 106 TYR A N 1
ATOM 841 C CA . TYR A 1 106 ? 5.977 16.719 18.641 1 61.72 106 TYR A CA 1
ATOM 842 C C . TYR A 1 106 ? 5.27 16.891 19.984 1 61.72 106 TYR A C 1
ATOM 844 O O . TYR A 1 106 ? 4.184 17.469 20.047 1 61.72 106 TYR A O 1
ATOM 852 N N . GLN A 1 107 ? 5.914 16.438 20.922 1 63.34 107 GLN A N 1
ATOM 853 C CA . GLN A 1 107 ? 5.258 16.312 22.219 1 63.34 107 GLN A CA 1
ATOM 854 C C . GLN A 1 107 ? 4.832 17.672 22.75 1 63.34 107 GLN A C 1
ATOM 856 O O . GLN A 1 107 ? 3.732 17.828 23.281 1 63.34 107 GLN A O 1
ATOM 861 N N . SER A 1 108 ? 5.637 18.609 22.469 1 74 108 SER A N 1
ATOM 862 C CA . SER A 1 108 ? 5.328 19.891 23.078 1 74 108 SER A CA 1
ATOM 863 C C . SER A 1 108 ? 4.145 20.562 22.391 1 74 108 SER A C 1
ATOM 865 O O . SER A 1 108 ? 3.443 21.375 23.016 1 74 108 SER A O 1
ATOM 867 N N . ASP A 1 109 ? 3.895 20.125 21.25 1 84.81 109 ASP A N 1
ATOM 868 C CA . ASP A 1 109 ? 2.84 20.781 20.469 1 84.81 109 ASP A CA 1
ATOM 869 C C . ASP A 1 109 ? 1.549 19.969 20.516 1 84.81 109 ASP A C 1
ATOM 871 O O . ASP A 1 109 ? 0.522 20.391 19.984 1 84.81 109 ASP A O 1
ATOM 875 N N . ALA A 1 110 ? 1.558 18.891 21.234 1 89.88 110 ALA A N 1
ATOM 876 C CA . ALA A 1 110 ? 0.396 18 21.25 1 89.88 110 ALA A CA 1
ATOM 877 C C . ALA A 1 110 ? -0.593 18.406 22.344 1 89.88 110 ALA A C 1
ATOM 879 O O . ALA A 1 110 ? -0.995 17.578 23.172 1 89.88 110 ALA A O 1
ATOM 880 N N . VAL A 1 111 ? -0.963 19.672 22.312 1 92.94 111 VAL A N 1
ATOM 881 C CA . VAL A 1 111 ? -1.938 20.188 23.266 1 92.94 111 VAL A CA 1
ATOM 882 C C . VAL A 1 111 ? -3.053 20.922 22.516 1 92.94 111 VAL A C 1
ATOM 884 O O . VAL A 1 111 ? -2.863 21.359 21.375 1 92.94 111 VAL A O 1
ATOM 887 N N . ALA A 1 112 ? -4.188 21.047 23.188 1 95.38 112 ALA A N 1
ATOM 888 C CA . ALA A 1 112 ? -5.375 21.656 22.578 1 95.38 112 ALA A CA 1
ATOM 889 C C . ALA A 1 112 ? -5.176 23.156 22.344 1 95.38 112 ALA A C 1
ATOM 891 O O . ALA A 1 112 ? -4.359 23.781 23.016 1 95.38 112 ALA A O 1
ATOM 892 N N . PRO A 1 113 ? -5.879 23.734 21.375 1 96.62 113 PRO A N 1
ATOM 893 C CA . PRO A 1 113 ? -5.887 25.203 21.25 1 96.62 113 PRO A CA 1
ATOM 894 C C . PRO A 1 113 ? -6.59 25.891 22.422 1 96.62 113 PRO A C 1
ATOM 896 O O . PRO A 1 113 ? -7.441 25.281 23.078 1 96.62 113 PRO A O 1
ATOM 899 N N . HIS A 1 114 ? -6.211 27.125 22.688 1 94.25 114 HIS A N 1
ATOM 900 C CA . HIS A 1 114 ? -6.855 27.844 23.781 1 94.25 114 HIS A CA 1
ATOM 901 C C . HIS A 1 114 ? -8.148 28.5 23.312 1 94.25 114 HIS A C 1
ATOM 903 O O . HIS A 1 114 ? -9.094 28.656 24.094 1 94.25 114 HIS A O 1
ATOM 909 N N . ALA A 1 115 ? -8.148 28.906 22.125 1 97.31 115 ALA A N 1
ATOM 910 C CA . ALA A 1 115 ? -9.305 29.516 21.469 1 97.31 115 ALA A CA 1
ATOM 911 C C . ALA A 1 115 ? -9.203 29.375 19.953 1 97.31 115 ALA A C 1
ATOM 913 O O . ALA A 1 115 ? -8.117 29.156 19.406 1 97.31 115 ALA A O 1
ATOM 914 N N . LEU A 1 116 ? -10.336 29.438 19.297 1 98.62 116 LEU A N 1
ATOM 915 C CA . LEU A 1 116 ? -10.359 29.312 17.828 1 98.62 116 LEU A CA 1
ATOM 916 C C . LEU A 1 116 ? -11.18 30.453 17.219 1 98.62 116 LEU A C 1
ATOM 918 O O . LEU A 1 116 ? -12.273 30.766 17.688 1 98.62 116 LEU A O 1
ATOM 922 N N . TRP A 1 117 ? -10.609 31.062 16.25 1 98.69 117 TRP A N 1
ATOM 923 C CA . TRP A 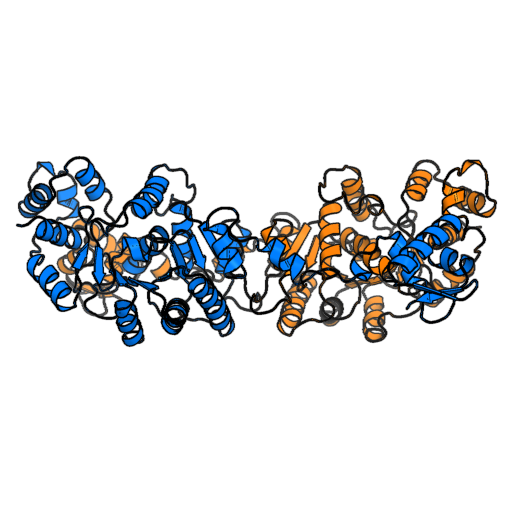1 117 ? -11.359 31.984 15.414 1 98.69 117 TRP A CA 1
ATOM 924 C C . TRP A 1 117 ? -12.117 31.25 14.32 1 98.69 117 TRP A C 1
ATOM 926 O O . TRP A 1 117 ? -11.523 30.453 13.578 1 98.69 117 TRP A O 1
ATOM 936 N N . VAL A 1 118 ? -13.477 31.484 14.195 1 98.81 118 VAL A N 1
ATOM 937 C CA . VAL A 1 118 ? -14.289 30.672 13.312 1 98.81 118 VAL A CA 1
ATOM 938 C C . VAL A 1 118 ? -15.203 31.562 12.469 1 98.81 118 VAL A C 1
ATOM 940 O O . VAL A 1 118 ? -15.758 32.531 12.977 1 98.81 118 VAL A O 1
ATOM 943 N N . ARG A 1 119 ? -15.305 31.328 11.25 1 98.62 119 ARG A N 1
ATOM 944 C CA . ARG A 1 119 ? -16.328 31.875 10.359 1 98.62 119 ARG A CA 1
ATOM 945 C C . ARG A 1 119 ? -17.203 30.781 9.789 1 98.62 119 ARG A C 1
ATOM 947 O O . ARG A 1 119 ? -16.703 29.734 9.359 1 98.62 119 ARG A O 1
ATOM 954 N N . GLY A 1 120 ? -18.531 30.953 9.773 1 98.25 120 GLY A N 1
ATOM 955 C CA . GLY A 1 120 ? -19.422 29.984 9.172 1 98.25 120 GLY A CA 1
ATOM 956 C C . GLY A 1 120 ? -20.219 29.188 10.195 1 98.25 120 GLY A C 1
ATOM 957 O O . GLY A 1 120 ? -20.641 29.734 11.219 1 98.25 120 GLY A O 1
ATOM 958 N N . ALA A 1 121 ? -20.531 27.922 9.953 1 97.75 121 ALA A N 1
ATOM 959 C CA . ALA A 1 121 ? -21.406 27.062 10.734 1 97.75 121 ALA A CA 1
ATOM 960 C C . ALA A 1 121 ? -20.781 26.719 12.086 1 97.75 121 ALA A C 1
ATOM 962 O O . ALA A 1 121 ? -19.578 26.922 12.289 1 97.75 121 ALA A O 1
ATOM 963 N N . PRO A 1 122 ? -21.578 26.297 13.039 1 98 122 PRO A N 1
ATOM 964 C CA . PRO A 1 122 ? -21.031 25.891 14.336 1 98 122 PRO A CA 1
ATOM 965 C C . PRO A 1 122 ? -20.031 24.75 14.219 1 98 122 PRO A C 1
ATOM 967 O O . PRO A 1 122 ? -20.297 23.734 13.57 1 98 122 PRO A O 1
ATOM 970 N N . LEU A 1 123 ? -18.922 24.875 14.859 1 98.38 123 LEU A N 1
ATOM 971 C CA . LEU A 1 123 ? -17.766 24.031 14.633 1 98.38 123 LEU A CA 1
ATOM 972 C C . LEU A 1 123 ? -18.047 22.594 15.109 1 98.38 123 LEU A C 1
ATOM 974 O O . LEU A 1 123 ? -17.844 21.641 14.352 1 98.38 123 LEU A O 1
ATOM 978 N N . SER A 1 124 ? -18.562 22.422 16.344 1 97.69 124 SER A N 1
ATOM 979 C CA . SER A 1 124 ? -18.75 21.094 16.922 1 97.69 124 SER A CA 1
ATOM 980 C C . SER A 1 124 ? -19.703 20.25 16.078 1 97.69 124 SER A C 1
ATOM 982 O O . SER A 1 124 ? -19.453 19.078 15.836 1 97.69 124 SER A O 1
ATOM 984 N N . THR A 1 125 ? -20.766 20.859 15.609 1 96.69 125 THR A N 1
ATOM 985 C CA . THR A 1 125 ? -21.75 20.141 14.805 1 96.69 125 THR A CA 1
ATOM 986 C C . THR A 1 125 ? -21.172 19.812 13.43 1 96.69 125 THR A C 1
ATOM 988 O O . THR A 1 125 ? -21.438 18.734 12.891 1 96.69 125 THR A O 1
ATOM 991 N N . THR A 1 126 ? -20.391 20.719 12.914 1 97.81 126 THR A N 1
ATOM 992 C CA . THR A 1 126 ? -19.875 20.547 11.562 1 97.81 126 THR A CA 1
ATOM 993 C C . THR A 1 126 ? -18.844 19.422 11.516 1 97.81 126 THR A C 1
ATOM 995 O O . THR A 1 126 ? -18.75 18.688 10.531 1 97.81 126 THR A O 1
ATOM 998 N N . VAL A 1 127 ? -18.094 19.219 12.633 1 97.94 127 VAL A N 1
ATOM 999 C CA . VAL A 1 127 ? -17 18.266 12.586 1 97.94 127 VAL A CA 1
ATOM 1000 C C . VAL A 1 127 ? -17.406 16.969 13.289 1 97.94 127 VAL A C 1
ATOM 1002 O O . VAL A 1 127 ? -16.578 16.078 13.5 1 97.94 127 VAL A O 1
ATOM 1005 N N . ASP A 1 128 ? -18.656 16.844 13.664 1 95.75 128 ASP A N 1
ATOM 1006 C CA . ASP A 1 128 ? -19.125 15.695 14.422 1 95.75 128 ASP A CA 1
ATOM 1007 C C . ASP A 1 128 ? -18.734 14.391 13.727 1 95.75 128 ASP A C 1
ATOM 1009 O O . ASP A 1 128 ? -18.172 13.492 14.352 1 95.75 128 ASP A O 1
ATOM 1013 N N . ARG A 1 129 ? -19.047 14.219 12.461 1 95.31 129 ARG A N 1
ATOM 1014 C CA . ARG A 1 129 ? -18.594 13.141 11.586 1 95.31 129 ARG A CA 1
ATOM 1015 C C . ARG A 1 129 ? -17.703 13.672 10.469 1 95.31 129 ARG A C 1
ATOM 1017 O O . ARG A 1 129 ? -18.203 14.164 9.453 1 95.31 129 ARG A O 1
ATOM 1024 N N . SER A 1 130 ? -16.406 13.555 10.711 1 98.12 130 SER A N 1
ATOM 1025 C CA . SER A 1 130 ? -15.531 14.219 9.758 1 98.12 130 SER A CA 1
ATOM 1026 C C . SER A 1 130 ? -14.281 13.383 9.5 1 98.12 130 SER A C 1
ATOM 1028 O O . SER A 1 130 ? -13.883 12.57 10.328 1 98.12 130 SER A O 1
ATOM 1030 N N . VAL A 1 131 ? -13.766 13.547 8.312 1 98.44 131 VAL A N 1
ATOM 1031 C CA . VAL A 1 131 ? -12.5 12.953 7.883 1 98.44 131 VAL A CA 1
ATOM 1032 C C . VAL A 1 131 ? -11.602 14.031 7.273 1 98.44 131 VAL A C 1
ATOM 1034 O O . VAL A 1 131 ? -12.078 14.891 6.523 1 98.44 131 VAL A O 1
ATOM 1037 N N . ALA A 1 132 ? -10.367 13.984 7.633 1 98.88 132 ALA A N 1
ATOM 1038 C CA . ALA A 1 132 ? -9.406 14.914 7.039 1 98.88 132 ALA A CA 1
ATOM 1039 C C . ALA A 1 132 ? -8.828 14.352 5.742 1 98.88 132 ALA A C 1
ATOM 1041 O O . ALA A 1 132 ? -8.477 13.172 5.68 1 98.88 132 ALA A O 1
ATOM 1042 N N . ILE A 1 133 ? -8.828 15.125 4.695 1 98.88 133 ILE A N 1
ATOM 1043 C CA . ILE A 1 133 ? -8.156 14.797 3.443 1 98.88 133 ILE A CA 1
ATOM 1044 C C . ILE A 1 133 ? -7.047 15.805 3.174 1 98.88 133 ILE A C 1
ATOM 1046 O O . ILE A 1 133 ? -7.309 17 3.057 1 98.88 133 ILE A O 1
ATOM 1050 N N . VAL A 1 134 ? -5.809 15.312 3.111 1 98.69 134 VAL A N 1
ATOM 1051 C CA . VAL A 1 134 ? -4.672 16.203 2.904 1 98.69 134 VAL A CA 1
ATOM 1052 C C . VAL A 1 134 ? -3.734 15.602 1.855 1 98.69 134 VAL A C 1
ATOM 1054 O O . VAL A 1 134 ? -3.881 14.445 1.472 1 98.69 134 VAL A O 1
ATOM 1057 N N . GLY A 1 135 ? -2.83 16.438 1.401 1 98 135 GLY A N 1
ATOM 1058 C CA . GLY A 1 135 ? -1.854 15.992 0.418 1 98 135 GLY A CA 1
ATOM 1059 C C . GLY A 1 135 ? -1.017 17.125 -0.143 1 98 135 GLY A C 1
ATOM 1060 O O . GLY A 1 135 ? -0.968 18.219 0.434 1 98 135 GLY A O 1
ATOM 1061 N N . THR A 1 136 ? -0.396 16.859 -1.259 1 96 136 THR A N 1
ATOM 1062 C CA . THR A 1 136 ? 0.562 17.781 -1.875 1 96 136 THR A CA 1
ATOM 1063 C C . THR A 1 136 ? -0.149 19 -2.463 1 96 136 THR A C 1
ATOM 1065 O O . THR A 1 136 ? -1.325 18.922 -2.824 1 96 136 THR A O 1
ATOM 1068 N N . ARG A 1 137 ? 0.571 20.109 -2.568 1 94.31 137 ARG A N 1
ATOM 1069 C CA . ARG A 1 137 ? 0.076 21.312 -3.217 1 94.31 137 ARG A CA 1
ATOM 1070 C C . ARG A 1 137 ? 0.24 21.234 -4.73 1 94.31 137 ARG A C 1
ATOM 1072 O O . ARG A 1 137 ? -0.38 22 -5.469 1 94.31 137 ARG A O 1
ATOM 1079 N N . ALA A 1 138 ? 1.132 20.328 -5.098 1 92.31 138 ALA A N 1
ATOM 1080 C CA . ALA A 1 138 ? 1.398 20.109 -6.516 1 92.31 138 ALA A CA 1
ATOM 1081 C C . ALA A 1 138 ? 0.956 18.703 -6.945 1 92.31 138 ALA A C 1
ATOM 1083 O O . ALA A 1 138 ? 1.789 17.828 -7.172 1 92.31 138 ALA A O 1
ATOM 1084 N N . MET A 1 139 ? -0.251 18.594 -7.238 1 92.38 139 MET A N 1
ATOM 1085 C CA . MET A 1 139 ? -0.815 17.266 -7.434 1 92.38 139 MET A CA 1
ATOM 1086 C C . MET A 1 139 ? -0.68 16.828 -8.891 1 92.38 139 MET A C 1
ATOM 1088 O O . MET A 1 139 ? -0.695 17.656 -9.797 1 92.38 139 MET A O 1
ATOM 1092 N N . SER A 1 140 ? -0.542 15.602 -9.188 1 95.38 140 SER A N 1
ATOM 1093 C CA . SER A 1 140 ? -0.602 14.992 -10.516 1 95.38 140 SER A CA 1
ATOM 1094 C C . SER A 1 140 ? -2.045 14.789 -10.969 1 95.38 140 SER A C 1
ATOM 1096 O O . SER A 1 140 ? -2.98 15.047 -10.211 1 95.38 140 SER A O 1
ATOM 1098 N N . HIS A 1 141 ? -2.193 14.383 -12.18 1 95 141 HIS A N 1
ATOM 1099 C CA . HIS A 1 141 ? -3.52 14.023 -12.68 1 95 141 HIS A CA 1
ATOM 1100 C C . HIS A 1 141 ? -4.129 12.891 -11.859 1 95 141 HIS A C 1
ATOM 1102 O O . HIS A 1 141 ? -5.324 12.914 -11.562 1 95 141 HIS A O 1
ATOM 1108 N N . TYR A 1 142 ? -3.293 11.961 -11.5 1 95.81 142 TYR A N 1
ATOM 1109 C CA . TYR A 1 142 ? -3.77 10.883 -10.648 1 95.81 142 TYR A CA 1
ATOM 1110 C C . TYR A 1 142 ? -4.254 11.414 -9.305 1 95.81 142 TYR A C 1
ATOM 1112 O O . TYR A 1 142 ? -5.336 11.047 -8.844 1 95.81 142 TYR A O 1
ATOM 1120 N N . GLY A 1 143 ? -3.402 12.266 -8.711 1 97 143 GLY A N 1
ATOM 1121 C CA . GLY A 1 143 ? -3.777 12.828 -7.422 1 97 143 GLY A CA 1
ATOM 1122 C C . GLY A 1 143 ? -5.117 13.547 -7.449 1 97 143 GLY A C 1
ATOM 1123 O O . GLY A 1 143 ? -5.91 13.414 -6.516 1 97 143 GLY A O 1
ATOM 1124 N N . LYS A 1 144 ? -5.32 14.258 -8.516 1 97.94 144 LYS A N 1
ATOM 1125 C CA . LYS A 1 144 ? -6.582 14.977 -8.664 1 97.94 144 LYS A CA 1
ATOM 1126 C C . LYS A 1 144 ? -7.758 14.016 -8.75 1 97.94 144 LYS A C 1
ATOM 1128 O O . LYS A 1 144 ? -8.766 14.188 -8.07 1 97.94 144 LYS A O 1
ATOM 1133 N N . SER A 1 145 ? -7.625 12.992 -9.562 1 97.62 145 SER A N 1
ATOM 1134 C CA . SER A 1 145 ? -8.688 12.008 -9.758 1 97.62 145 SER A CA 1
ATOM 1135 C C . SER A 1 145 ? -8.969 11.234 -8.469 1 97.62 145 SER A C 1
ATOM 1137 O O . SER A 1 145 ? -10.125 11.016 -8.109 1 97.62 145 SER A O 1
ATOM 1139 N N . ALA A 1 146 ? -7.949 10.797 -7.824 1 98.06 146 ALA A N 1
ATOM 1140 C CA . ALA A 1 146 ? -8.094 10.055 -6.578 1 98.06 146 ALA A CA 1
ATOM 1141 C C . ALA A 1 146 ? -8.773 10.906 -5.504 1 98.06 146 ALA A C 1
ATOM 1143 O O . ALA A 1 146 ? -9.672 10.438 -4.805 1 98.06 146 ALA A O 1
ATOM 1144 N N . THR A 1 147 ? -8.312 12.188 -5.398 1 98.75 147 THR A N 1
ATOM 1145 C CA . THR A 1 147 ? -8.898 13.086 -4.406 1 98.75 147 THR A CA 1
ATOM 1146 C C . THR A 1 147 ? -10.383 13.312 -4.684 1 98.75 147 THR A C 1
ATOM 1148 O O . THR A 1 147 ? -11.203 13.258 -3.768 1 98.75 147 THR A O 1
ATOM 1151 N N . SER A 1 148 ? -10.648 13.57 -5.941 1 98.56 148 SER A N 1
ATOM 1152 C CA . SER A 1 148 ? -12.039 13.797 -6.328 1 98.56 148 SER A CA 1
ATOM 1153 C C . SER A 1 148 ? -12.914 12.594 -5.992 1 98.56 148 SER A C 1
ATOM 1155 O O . SER A 1 148 ? -13.992 12.742 -5.414 1 98.56 148 SER A O 1
ATOM 1157 N N . MET A 1 149 ? -12.422 11.438 -6.309 1 97.81 149 MET A N 1
ATOM 1158 C CA . MET A 1 149 ? -13.156 10.195 -6.07 1 97.81 149 MET A CA 1
ATOM 1159 C C . MET A 1 149 ? -13.406 9.992 -4.582 1 97.81 149 MET A C 1
ATOM 1161 O O . MET A 1 149 ? -14.531 9.695 -4.172 1 97.81 149 MET A O 1
ATOM 1165 N N . LEU A 1 150 ? -12.461 10.148 -3.748 1 98.38 150 LEU A N 1
ATOM 1166 C CA . LEU A 1 150 ? -12.57 9.922 -2.311 1 98.38 150 LEU A CA 1
ATOM 1167 C C . LEU A 1 150 ? -13.445 10.984 -1.657 1 98.38 150 LEU A C 1
ATOM 1169 O O . LEU A 1 150 ? -14.344 10.656 -0.871 1 98.38 150 LEU A O 1
ATOM 1173 N N . ALA A 1 151 ? -13.141 12.25 -1.999 1 98.69 151 ALA A N 1
ATOM 1174 C CA . ALA A 1 151 ? -13.891 13.359 -1.402 1 98.69 151 ALA A CA 1
ATOM 1175 C C . ALA A 1 151 ? -15.367 13.281 -1.763 1 98.69 151 ALA A C 1
ATOM 1177 O O . ALA A 1 151 ? -16.234 13.5 -0.911 1 98.69 151 ALA A O 1
ATOM 1178 N N . ALA A 1 152 ? -15.609 13 -3.043 1 98.06 152 ALA A N 1
ATOM 1179 C CA . ALA A 1 152 ? -17 12.844 -3.48 1 98.06 152 ALA A CA 1
ATOM 1180 C C . ALA A 1 152 ? -17.703 11.742 -2.686 1 98.06 152 ALA A C 1
ATOM 1182 O O . ALA A 1 152 ? -18.828 11.93 -2.215 1 98.06 152 ALA A O 1
ATOM 1183 N N . GLY A 1 153 ? -17.016 10.562 -2.541 1 96.88 153 GLY A N 1
ATOM 1184 C CA . GLY A 1 153 ? -17.594 9.461 -1.798 1 96.88 153 GLY A CA 1
ATOM 1185 C C . GLY A 1 153 ? -17.859 9.789 -0.342 1 96.88 153 GLY A C 1
ATOM 1186 O O . GLY A 1 153 ? -18.922 9.461 0.192 1 96.88 153 GLY A O 1
ATOM 1187 N N . ILE A 1 154 ? -16.969 10.453 0.303 1 97.44 154 ILE A N 1
ATOM 1188 C CA . ILE A 1 154 ? -17.109 10.828 1.708 1 97.44 154 ILE A CA 1
ATOM 1189 C C . ILE A 1 154 ? -18.281 11.797 1.881 1 97.44 154 ILE A C 1
ATOM 1191 O O . ILE A 1 154 ? -19.094 11.625 2.781 1 97.44 154 ILE A O 1
ATOM 1195 N N . ALA A 1 155 ? -18.312 12.789 0.967 1 97.38 155 ALA A N 1
ATOM 1196 C CA . ALA A 1 155 ? -19.375 13.773 1.012 1 97.38 155 ALA A CA 1
ATOM 1197 C C . ALA A 1 155 ? -20.734 13.125 0.759 1 97.38 155 ALA A C 1
ATOM 1199 O O . ALA A 1 155 ? -21.719 13.461 1.415 1 97.38 155 ALA A O 1
ATOM 1200 N N . ASP A 1 156 ? -20.734 12.203 -0.149 1 95.88 156 ASP A N 1
ATOM 1201 C CA . ASP A 1 156 ? -21.969 11.516 -0.493 1 95.88 156 ASP A CA 1
ATOM 1202 C C . ASP A 1 156 ? -22.5 10.719 0.694 1 95.88 156 ASP A C 1
ATOM 1204 O O . ASP A 1 156 ? -23.719 10.508 0.815 1 95.88 156 ASP A O 1
ATOM 1208 N N . HIS A 1 157 ? -21.625 10.289 1.539 1 94.62 157 HIS A N 1
ATOM 1209 C CA . HIS A 1 157 ? -22.031 9.555 2.73 1 94.62 157 HIS A CA 1
ATOM 1210 C C . HIS A 1 157 ? -22.266 10.492 3.906 1 94.62 157 HIS A C 1
ATOM 1212 O O . HIS A 1 157 ? -22.344 10.055 5.055 1 94.62 157 HIS A O 1
ATOM 1218 N N . HIS A 1 158 ? -22.219 11.805 3.695 1 95.69 158 HIS A N 1
ATOM 1219 C CA . HIS A 1 158 ? -22.609 12.859 4.629 1 95.69 158 HIS A CA 1
ATOM 1220 C C . HIS A 1 158 ? -21.562 13.016 5.738 1 95.69 158 HIS A C 1
ATOM 1222 O O . HIS A 1 158 ? -21.922 13.266 6.891 1 95.69 158 HIS A O 1
ATOM 1228 N N . TRP A 1 159 ? -20.375 12.711 5.391 1 97.19 159 TRP A N 1
ATOM 1229 C CA . TRP A 1 159 ? -19.266 13.047 6.277 1 97.19 159 TRP A CA 1
ATOM 1230 C C . TRP A 1 159 ? -18.625 14.367 5.875 1 97.19 159 TRP A C 1
ATOM 1232 O O . TRP A 1 159 ? -18.5 14.664 4.684 1 97.19 159 TRP A O 1
ATOM 1242 N N . THR A 1 160 ? -18.297 15.117 6.82 1 98.44 160 THR A N 1
ATOM 1243 C CA . THR A 1 160 ? -17.656 16.406 6.57 1 98.44 160 THR A CA 1
ATOM 1244 C C . THR A 1 160 ? -16.172 16.234 6.266 1 98.44 160 THR A C 1
ATOM 1246 O O . THR A 1 160 ? -15.492 15.43 6.914 1 98.44 160 THR A O 1
ATOM 1249 N N . ILE A 1 161 ? -15.742 16.953 5.262 1 98.75 161 ILE A N 1
ATOM 1250 C CA . ILE A 1 161 ? -14.328 16.953 4.918 1 98.75 161 ILE A CA 1
ATOM 1251 C C . ILE A 1 161 ? -13.617 18.078 5.656 1 98.75 161 ILE A C 1
ATOM 1253 O O . ILE A 1 161 ? -14.102 19.219 5.68 1 98.75 161 ILE A O 1
ATOM 1257 N N . VAL A 1 162 ? -12.523 17.766 6.328 1 98.88 162 VAL A N 1
ATOM 1258 C CA . VAL A 1 162 ? -11.656 18.75 6.961 1 98.88 162 VAL A CA 1
ATOM 1259 C C . VAL A 1 162 ? -10.328 18.828 6.215 1 98.88 162 VAL A C 1
ATOM 1261 O O . VAL A 1 162 ? -9.695 17.797 5.957 1 98.88 162 VAL A O 1
ATOM 1264 N N . SER A 1 163 ? -9.898 19.953 5.781 1 98.81 163 SER A N 1
ATOM 1265 C CA . SER A 1 163 ? -8.617 20.141 5.105 1 98.81 163 SER A CA 1
ATOM 1266 C C . SER A 1 163 ? -8.047 21.531 5.367 1 98.81 163 SER A C 1
ATOM 1268 O O . SER A 1 163 ? -8.594 22.297 6.172 1 98.81 163 SER A O 1
ATOM 1270 N N . GLY A 1 164 ? -6.926 21.875 4.805 1 97.88 164 GLY A N 1
ATOM 1271 C CA . GLY A 1 164 ? -6.203 23.078 5.168 1 97.88 164 GLY A CA 1
ATOM 1272 C C . GLY A 1 164 ? -6.531 24.266 4.281 1 97.88 164 GLY A C 1
ATOM 1273 O O . GLY A 1 164 ? -6.156 25.406 4.586 1 97.88 164 GLY A O 1
ATOM 1274 N N . GLY A 1 165 ? -7.18 24 3.176 1 97.38 165 GLY A N 1
ATOM 1275 C CA . GLY A 1 165 ? -7.504 25.078 2.258 1 97.38 165 GLY A CA 1
ATOM 1276 C C . GLY A 1 165 ? -6.363 25.422 1.32 1 97.38 165 GLY A C 1
ATOM 1277 O O . GLY A 1 165 ? -6.438 26.406 0.587 1 97.38 165 GLY A O 1
ATOM 1278 N N . ALA A 1 166 ? -5.285 24.688 1.346 1 96.25 166 ALA A N 1
ATOM 1279 C CA . ALA A 1 166 ? -4.113 24.922 0.504 1 96.25 166 ALA A CA 1
ATOM 1280 C C . ALA A 1 166 ? -4.398 24.547 -0.947 1 96.25 166 ALA A C 1
ATOM 1282 O O . ALA A 1 166 ? -5.516 24.156 -1.286 1 96.25 166 ALA A O 1
ATOM 1283 N N . LEU A 1 167 ? -3.445 24.797 -1.801 1 97.12 167 LEU A N 1
ATOM 1284 C CA . LEU A 1 167 ? -3.541 24.328 -3.182 1 97.12 167 LEU A CA 1
ATOM 1285 C C . LEU A 1 167 ? -3.457 22.812 -3.256 1 97.12 167 LEU A C 1
ATOM 1287 O O . LEU A 1 167 ? -3.143 22.156 -2.26 1 97.12 167 LEU A O 1
ATOM 1291 N N . GLY A 1 168 ? -3.799 22.297 -4.422 1 97.81 168 GLY A N 1
ATOM 1292 C CA . GLY A 1 168 ? -3.648 20.859 -4.652 1 97.81 168 GLY A CA 1
ATOM 1293 C C . GLY A 1 168 ? -4.773 20.047 -4.055 1 97.81 168 GLY A C 1
ATOM 1294 O O . GLY A 1 168 ? -5.949 20.297 -4.324 1 97.81 168 GLY A O 1
ATOM 1295 N N . VAL A 1 169 ? -4.426 19.156 -3.223 1 98.56 169 VAL A N 1
ATOM 1296 C CA . VAL A 1 169 ? -5.367 18.172 -2.686 1 98.56 169 VAL A CA 1
ATOM 1297 C C . VAL A 1 169 ? -6.457 18.891 -1.893 1 98.56 169 VAL A C 1
ATOM 1299 O O . VAL A 1 169 ? -7.641 18.578 -2.033 1 98.56 169 VAL A O 1
ATOM 1302 N N . ASP A 1 170 ? -6.07 19.859 -1.091 1 98.5 170 ASP A N 1
ATOM 1303 C CA . ASP A 1 170 ? -7.051 20.594 -0.287 1 98.5 170 ASP A CA 1
ATOM 1304 C C . ASP A 1 170 ? -8.117 21.234 -1.169 1 98.5 170 ASP A C 1
ATOM 1306 O O . ASP A 1 170 ? -9.312 21.141 -0.876 1 98.5 170 ASP A O 1
ATOM 1310 N N . THR A 1 171 ? -7.645 21.859 -2.197 1 98.62 171 THR A N 1
ATOM 1311 C CA . THR A 1 171 ? -8.555 22.562 -3.105 1 98.62 171 THR A CA 1
ATOM 1312 C C . THR A 1 171 ? -9.578 21.578 -3.693 1 98.62 171 THR A C 1
ATOM 1314 O O . THR A 1 171 ? -10.781 21.859 -3.684 1 98.62 171 THR A O 1
ATOM 1317 N N . VAL A 1 172 ? -9.094 20.469 -4.168 1 98.75 172 VAL A N 1
ATOM 1318 C CA . VAL A 1 172 ? -9.953 19.484 -4.816 1 98.75 172 VAL A CA 1
ATOM 1319 C C . VAL A 1 172 ? -10.922 18.891 -3.795 1 98.75 172 VAL A C 1
ATOM 1321 O O . VAL A 1 172 ? -12.109 18.719 -4.086 1 98.75 172 VAL A O 1
ATOM 1324 N N . ALA A 1 173 ? -10.469 18.609 -2.613 1 98.81 173 ALA A N 1
ATOM 1325 C CA . ALA A 1 173 ? -11.305 18.016 -1.568 1 98.81 173 ALA A CA 1
ATOM 1326 C C . ALA A 1 173 ? -12.461 18.938 -1.204 1 98.81 173 ALA A C 1
ATOM 1328 O O . ALA A 1 173 ? -13.617 18.516 -1.185 1 98.81 173 ALA A O 1
ATOM 1329 N N . HIS A 1 174 ? -12.156 20.172 -0.964 1 98.81 174 HIS A N 1
ATOM 1330 C CA . HIS A 1 174 ? -13.195 21.141 -0.615 1 98.81 174 HIS A CA 1
ATOM 1331 C C . HIS A 1 174 ? -14.164 21.344 -1.773 1 98.81 174 HIS A C 1
ATOM 1333 O O . HIS A 1 174 ? -15.375 21.422 -1.566 1 98.81 174 HIS A O 1
ATOM 1339 N N . THR A 1 175 ? -13.586 21.484 -2.979 1 98.69 175 THR A N 1
ATOM 1340 C CA . THR A 1 175 ? -14.406 21.703 -4.164 1 98.69 175 THR A CA 1
ATOM 1341 C C . THR A 1 175 ? -15.43 20.594 -4.34 1 98.69 175 THR A C 1
ATOM 1343 O O . THR A 1 175 ? -16.609 20.859 -4.625 1 98.69 175 THR A O 1
ATOM 1346 N N . GLU A 1 176 ? -15.008 19.359 -4.16 1 98.5 176 GLU A N 1
ATOM 1347 C CA . GLU A 1 176 ? -15.898 18.219 -4.309 1 98.5 176 GLU A CA 1
ATOM 1348 C C . GLU A 1 176 ? -17.031 18.266 -3.281 1 98.5 176 GLU A C 1
ATOM 1350 O O . GLU A 1 176 ? -18.188 17.969 -3.602 1 98.5 176 GLU A O 1
ATOM 1355 N N . ALA A 1 177 ? -16.734 18.594 -2.07 1 98.38 177 ALA A N 1
ATOM 1356 C CA . ALA A 1 177 ? -17.75 18.719 -1.03 1 98.38 177 ALA A CA 1
ATOM 1357 C C . ALA A 1 177 ? -18.766 19.797 -1.382 1 98.38 177 ALA A C 1
ATOM 1359 O O . ALA A 1 177 ? -19.969 19.578 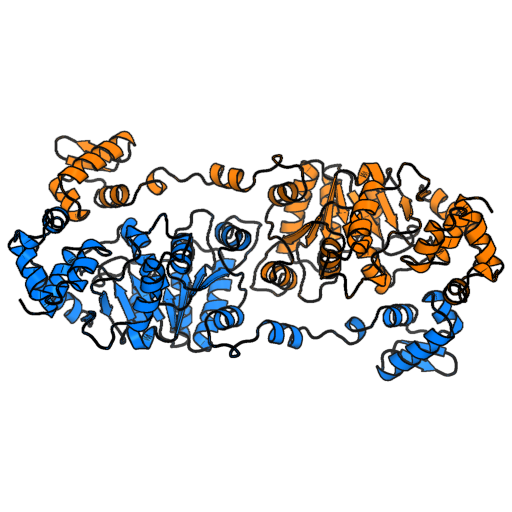-1.287 1 98.38 177 ALA A O 1
ATOM 1360 N N . LEU A 1 178 ? -18.281 20.953 -1.836 1 98.44 178 LEU A N 1
ATOM 1361 C CA . LEU A 1 178 ? -19.141 22.078 -2.145 1 98.44 178 LEU A CA 1
ATOM 1362 C C . LEU A 1 178 ? -20.031 21.781 -3.334 1 98.44 178 LEU A C 1
ATOM 1364 O O . LEU A 1 178 ? -21.219 22.156 -3.344 1 98.44 178 LEU A O 1
ATOM 1368 N N . GLN A 1 179 ? -19.406 21.141 -4.312 1 97.5 179 GLN A N 1
ATOM 1369 C CA . GLN A 1 179 ? -20.188 20.766 -5.492 1 97.5 179 GLN A CA 1
ATOM 1370 C C . GLN A 1 179 ? -21.359 19.875 -5.121 1 97.5 179 GLN A C 1
ATOM 1372 O O . GLN A 1 179 ? -22.391 19.875 -5.797 1 97.5 179 GLN A O 1
ATOM 1377 N N . ARG A 1 180 ? -21.266 19.203 -4.031 1 96.69 180 ARG A N 1
ATOM 1378 C CA . ARG A 1 180 ? -22.297 18.297 -3.566 1 96.69 180 ARG A CA 1
ATOM 1379 C C . ARG A 1 180 ? -23.172 18.938 -2.494 1 96.69 180 ARG A C 1
ATOM 1381 O O . ARG A 1 180 ? -23.984 18.281 -1.852 1 96.69 180 ARG A O 1
ATOM 1388 N N . GLN A 1 181 ? -22.875 20.188 -2.252 1 96.5 181 GLN A N 1
ATOM 1389 C CA . GLN A 1 181 ? -23.609 20.984 -1.287 1 96.5 181 GLN A CA 1
ATOM 1390 C C . GLN A 1 181 ? -23.5 20.406 0.119 1 96.5 181 GLN A C 1
ATOM 1392 O O . GLN A 1 181 ? -24.484 20.328 0.845 1 96.5 181 GLN A O 1
ATOM 1397 N N . LYS A 1 182 ? -22.344 19.891 0.375 1 97.31 182 LYS A N 1
ATOM 1398 C CA . LYS A 1 182 ? -22.047 19.375 1.708 1 97.31 182 LYS A CA 1
ATOM 1399 C C . LYS A 1 182 ? -21.094 20.297 2.453 1 97.31 182 LYS A C 1
ATOM 1401 O O . LYS A 1 182 ? -20.266 20.984 1.833 1 97.31 182 LYS A O 1
ATOM 1406 N N . PRO A 1 183 ? -21.219 20.359 3.758 1 97.62 183 PRO A N 1
ATOM 1407 C CA . PRO A 1 183 ? -20.281 21.203 4.516 1 97.62 183 PRO A CA 1
ATOM 1408 C C . PRO A 1 183 ? -18.844 20.703 4.469 1 97.62 183 PRO A C 1
ATOM 1410 O O . PRO A 1 183 ? -18.625 19.5 4.352 1 97.62 183 PRO A O 1
ATOM 1413 N N . THR A 1 184 ? -17.922 21.547 4.484 1 98.69 184 THR A N 1
ATOM 1414 C CA . THR A 1 184 ? -16.5 21.266 4.598 1 98.69 184 THR A CA 1
ATOM 1415 C C . THR A 1 184 ? -15.812 22.297 5.48 1 98.69 184 THR A C 1
ATOM 1417 O O . THR A 1 184 ? -16.328 23.406 5.668 1 98.69 184 THR A O 1
ATOM 1420 N N . VAL A 1 185 ? -14.734 21.938 6.098 1 98.88 185 VAL A N 1
ATOM 1421 C CA . VAL A 1 185 ? -14.055 22.781 7.074 1 98.88 185 VAL A CA 1
ATOM 1422 C C . VAL A 1 185 ? -12.609 23.016 6.637 1 98.88 185 VAL A C 1
ATOM 1424 O O . VAL A 1 185 ? -11.867 22.062 6.383 1 98.88 185 VAL A O 1
ATOM 1427 N N . ALA A 1 186 ? -12.203 24.203 6.527 1 98.88 186 ALA A N 1
ATOM 1428 C CA . ALA A 1 186 ? -10.812 24.562 6.262 1 98.88 186 ALA A CA 1
ATOM 1429 C C . ALA A 1 186 ? -10.141 25.109 7.52 1 98.88 186 ALA A C 1
ATOM 1431 O O . ALA A 1 186 ? -10.602 26.094 8.102 1 98.88 186 ALA A O 1
ATOM 1432 N N . VAL A 1 187 ? -9.109 24.484 7.969 1 98.75 187 VAL A N 1
ATOM 1433 C CA . VAL A 1 187 ? -8.297 24.969 9.086 1 98.75 187 VAL A CA 1
ATOM 1434 C C . VAL A 1 187 ? -7.121 25.781 8.555 1 98.75 187 VAL A C 1
ATOM 1436 O O . VAL A 1 187 ? -6.18 25.219 7.984 1 98.75 187 VAL A O 1
ATOM 1439 N N . CYS A 1 188 ? -7.121 27.062 8.836 1 98 188 CYS A N 1
ATOM 1440 C CA . CYS A 1 188 ? -6.191 28 8.203 1 98 188 CYS A CA 1
ATOM 1441 C C . CYS A 1 188 ? -4.984 28.25 9.094 1 98 188 CYS A C 1
ATOM 1443 O O . CYS A 1 188 ? -5.086 28.156 10.32 1 98 188 CYS A O 1
ATOM 1445 N N . ALA A 1 189 ? -3.861 28.594 8.422 1 95.44 189 ALA A N 1
ATOM 1446 C CA . ALA A 1 189 ? -2.621 28.891 9.141 1 95.44 189 ALA A CA 1
ATOM 1447 C C . ALA A 1 189 ? -2.342 30.391 9.172 1 95.44 189 ALA A C 1
ATOM 1449 O O . ALA A 1 189 ? -1.192 30.812 9.039 1 95.44 189 ALA A O 1
ATOM 1450 N N . ARG A 1 190 ? -3.352 31.125 9.25 1 94.88 190 ARG A N 1
ATOM 1451 C CA . ARG A 1 190 ? -3.316 32.594 9.344 1 94.88 190 ARG A CA 1
ATOM 1452 C C . ARG A 1 190 ? -4.629 33.125 9.891 1 94.88 190 ARG A C 1
ATOM 1454 O O . ARG A 1 190 ? -5.59 32.375 10.078 1 94.88 190 ARG A O 1
ATOM 1461 N N . GLY A 1 191 ? -4.613 34.406 10.195 1 96.56 191 GLY A N 1
ATOM 1462 C CA . GLY A 1 191 ? -5.875 35.031 10.555 1 96.56 191 GLY A CA 1
ATOM 1463 C C . GLY A 1 191 ? -6.918 34.938 9.461 1 96.56 191 GLY A C 1
ATOM 1464 O O . GLY A 1 191 ? -6.586 34.969 8.273 1 96.56 191 GLY A O 1
ATOM 1465 N N . LEU A 1 192 ? -8.172 34.938 9.805 1 97.94 192 LEU A N 1
ATOM 1466 C CA . LEU A 1 192 ? -9.258 34.656 8.867 1 97.94 192 LEU A CA 1
ATOM 1467 C C . LEU A 1 192 ? -9.672 35.938 8.141 1 97.94 192 LEU A C 1
ATOM 1469 O O . LEU A 1 192 ? -10.641 35.938 7.379 1 97.94 192 LEU A O 1
ATOM 1473 N N . ASP A 1 193 ? -8.969 37.031 8.352 1 96.88 193 ASP A N 1
ATOM 1474 C CA . ASP A 1 193 ? -9.312 38.312 7.781 1 96.88 193 ASP A CA 1
ATOM 1475 C C . ASP A 1 193 ? -8.812 38.438 6.34 1 96.88 193 ASP A C 1
ATOM 1477 O O . ASP A 1 193 ? -9.242 39.312 5.598 1 96.88 193 ASP A O 1
ATOM 1481 N N . ALA A 1 194 ? -7.934 37.531 5.957 1 94.88 194 ALA A N 1
ATOM 1482 C CA . ALA A 1 194 ? -7.473 37.5 4.57 1 94.88 194 ALA A CA 1
ATOM 1483 C C . ALA A 1 194 ? -7.348 36.062 4.082 1 94.88 194 ALA A C 1
ATOM 1485 O O . ALA A 1 194 ? -6.895 35.188 4.82 1 94.88 194 ALA A O 1
ATOM 1486 N N . PRO A 1 195 ? -7.785 35.906 2.807 1 94.38 195 PRO A N 1
ATOM 1487 C CA . PRO A 1 195 ? -7.672 34.531 2.279 1 94.38 195 PRO A CA 1
ATOM 1488 C C . PRO A 1 195 ? -6.234 34.125 1.957 1 94.38 195 PRO A C 1
ATOM 1490 O O . PRO A 1 195 ? -5.457 34.969 1.476 1 94.38 195 PRO A O 1
ATOM 1493 N N . TYR A 1 196 ? -5.906 32.938 2.225 1 93.06 196 TYR A N 1
ATOM 1494 C CA . TYR A 1 196 ? -4.637 32.344 1.827 1 93.06 196 TYR A CA 1
ATOM 1495 C C . TYR A 1 196 ? -4.793 30.844 1.577 1 93.06 196 TYR A C 1
ATOM 1497 O O . TYR A 1 196 ? -5.344 30.125 2.412 1 93.06 196 TYR A O 1
ATOM 1505 N N . PRO A 1 197 ? -4.254 30.406 0.454 1 95.25 197 PRO A N 1
ATOM 1506 C CA . PRO A 1 197 ? -3.639 31.203 -0.604 1 95.25 197 PRO A CA 1
ATOM 1507 C C . PRO A 1 197 ? -4.656 32.062 -1.356 1 95.25 197 PRO A C 1
ATOM 1509 O O . PRO A 1 197 ? -5.844 31.734 -1.394 1 95.25 197 PRO A O 1
ATOM 1512 N N . ARG A 1 198 ? -4.184 33.125 -1.955 1 95.75 198 ARG A N 1
ATOM 1513 C CA . ARG A 1 198 ? -5.059 34.062 -2.648 1 95.75 198 ARG A CA 1
ATOM 1514 C C . ARG A 1 198 ? -5.816 33.375 -3.779 1 95.75 198 ARG A C 1
ATOM 1516 O O . ARG A 1 198 ? -6.969 33.688 -4.051 1 95.75 198 ARG A O 1
ATOM 1523 N N . LYS A 1 199 ? -5.191 32.406 -4.41 1 96.12 199 LYS A N 1
ATOM 1524 C CA . LYS A 1 199 ? -5.789 31.672 -5.516 1 96.12 199 LYS A CA 1
ATOM 1525 C C . LYS A 1 199 ? -7.059 30.953 -5.074 1 96.12 199 LYS A C 1
ATOM 1527 O O . LYS A 1 199 ? -7.941 30.688 -5.891 1 96.12 199 LYS A O 1
ATOM 1532 N N . ASN A 1 200 ? -7.199 30.672 -3.789 1 97.69 200 ASN A N 1
ATOM 1533 C CA . ASN A 1 200 ? -8.344 29.938 -3.273 1 97.69 200 ASN A CA 1
ATOM 1534 C C . ASN A 1 200 ? -9.328 30.859 -2.557 1 97.69 200 ASN A C 1
ATOM 1536 O O . ASN A 1 200 ? -10.141 30.391 -1.75 1 97.69 200 ASN A O 1
ATOM 1540 N N . ALA A 1 201 ? -9.266 32.125 -2.816 1 97.81 201 ALA A N 1
ATOM 1541 C CA . ALA A 1 201 ? -10.117 33.094 -2.125 1 97.81 201 ALA A CA 1
ATOM 1542 C C . ALA A 1 201 ? -11.594 32.781 -2.316 1 97.81 201 ALA A C 1
ATOM 1544 O O . ALA A 1 201 ? -12.359 32.75 -1.354 1 97.81 201 ALA A O 1
ATOM 1545 N N . GLU A 1 202 ? -11.977 32.5 -3.525 1 97.81 202 GLU A N 1
ATOM 1546 C CA . GLU A 1 202 ? -13.375 32.188 -3.811 1 97.81 202 GLU A CA 1
ATOM 1547 C C . GLU A 1 202 ? -13.789 30.875 -3.146 1 97.81 202 GLU A C 1
ATOM 1549 O O . GLU A 1 202 ? -14.906 30.766 -2.637 1 97.81 202 GLU A O 1
ATOM 1554 N N . LEU A 1 203 ? -12.891 29.938 -3.213 1 98.25 203 LEU A N 1
ATOM 1555 C CA . LEU A 1 203 ? -13.148 28.656 -2.559 1 98.25 203 LEU A CA 1
ATOM 1556 C C . LEU A 1 203 ? -13.398 28.859 -1.065 1 98.25 203 LEU A C 1
ATOM 1558 O O . LEU A 1 203 ? -14.375 28.344 -0.519 1 98.25 203 LEU A O 1
ATOM 1562 N N . LEU A 1 204 ? -12.555 29.625 -0.429 1 98.19 204 LEU A N 1
ATOM 1563 C CA . LEU A 1 204 ? -12.648 29.859 1.009 1 98.19 204 LEU A CA 1
ATOM 1564 C C . LEU A 1 204 ? -13.922 30.609 1.362 1 98.19 204 LEU A C 1
ATOM 1566 O O . LEU A 1 204 ? -14.555 30.328 2.383 1 98.19 204 LEU A O 1
ATOM 1570 N N . ARG A 1 205 ? -14.266 31.469 0.517 1 97.19 205 ARG A N 1
ATOM 1571 C CA . ARG A 1 205 ? -15.523 32.188 0.72 1 97.19 205 ARG A CA 1
ATOM 1572 C C . ARG A 1 205 ? -16.719 31.25 0.649 1 97.19 205 ARG A C 1
ATOM 1574 O O . ARG A 1 205 ? -17.641 31.344 1.45 1 97.19 205 ARG A O 1
ATOM 1581 N N . SER A 1 206 ? -16.672 30.344 -0.296 1 98 206 SER A N 1
ATOM 1582 C CA . SER A 1 206 ? -17.766 29.391 -0.49 1 98 206 SER A CA 1
ATOM 1583 C C . SER A 1 206 ? -17.891 28.438 0.689 1 98 206 SER A C 1
ATOM 1585 O O . SER A 1 206 ? -18.984 28.016 1.045 1 98 206 SER A O 1
ATOM 1587 N N . ILE A 1 207 ? -16.781 28.094 1.304 1 98.44 207 ILE A N 1
ATOM 1588 C CA . ILE A 1 207 ? -16.75 27.156 2.422 1 98.44 207 ILE A CA 1
ATOM 1589 C C . ILE A 1 207 ? -17.578 27.703 3.578 1 98.44 207 ILE A C 1
ATOM 1591 O O . ILE A 1 207 ? -18.297 26.969 4.254 1 98.44 207 ILE A O 1
ATOM 1595 N N . VAL A 1 208 ? -17.562 29.016 3.777 1 97.56 208 VAL A N 1
ATOM 1596 C CA . VAL A 1 208 ? -18.203 29.672 4.906 1 97.56 208 VAL A CA 1
ATOM 1597 C C . VAL A 1 208 ? -19.719 29.547 4.785 1 97.56 208 VAL A C 1
ATOM 1599 O O . VAL A 1 208 ? -20.422 29.531 5.793 1 97.56 208 VAL A O 1
ATOM 1602 N N . GLU A 1 209 ? -20.203 29.375 3.641 1 94.94 209 GLU A N 1
ATOM 1603 C CA . GLU A 1 209 ? -21.641 29.344 3.393 1 94.94 209 GLU A CA 1
ATOM 1604 C C . GLU A 1 209 ? -22.281 28.094 3.979 1 94.94 209 GLU A C 1
ATOM 1606 O O . GLU A 1 209 ? -23.391 28.141 4.484 1 94.94 209 GLU A O 1
ATOM 1611 N N . THR A 1 210 ? -21.625 27.016 3.953 1 92.56 210 THR A N 1
ATOM 1612 C CA . THR A 1 210 ? -22.219 25.766 4.426 1 92.56 210 THR A CA 1
ATOM 1613 C C . THR A 1 210 ? -21.328 25.094 5.453 1 92.56 210 THR A C 1
ATOM 1615 O O . THR A 1 210 ? -21.766 24.203 6.195 1 92.56 210 THR A O 1
ATOM 1618 N N . GLY A 1 211 ? -20.125 25.406 5.488 1 97.75 211 GLY A N 1
ATOM 1619 C CA . GLY A 1 211 ? -19.141 24.906 6.434 1 97.75 211 GLY A CA 1
ATOM 1620 C C . GLY A 1 211 ? -18.5 26 7.262 1 97.75 211 GLY A C 1
ATOM 1621 O O . GLY A 1 211 ? -19.172 26.953 7.668 1 97.75 211 GLY A O 1
ATOM 1622 N N . CYS A 1 212 ? -17.203 25.766 7.586 1 97.62 212 CYS A N 1
ATOM 1623 C CA . CYS A 1 212 ? -16.609 26.859 8.344 1 97.62 212 CYS A CA 1
ATOM 1624 C C . CYS A 1 212 ? -15.094 26.906 8.117 1 97.62 212 CYS A C 1
ATOM 1626 O O . CYS A 1 212 ? -14.5 25.938 7.652 1 97.62 212 CYS A O 1
ATOM 1628 N N . LEU A 1 213 ? -14.578 28.094 8.266 1 98.75 213 LEU A N 1
ATOM 1629 C CA . LEU A 1 213 ? -13.148 28.359 8.383 1 98.75 213 LEU A CA 1
ATOM 1630 C C . LEU A 1 213 ? -12.727 28.438 9.844 1 98.75 213 LEU A C 1
ATOM 1632 O O . LEU A 1 213 ? -13.438 29.031 10.664 1 98.75 213 LEU A O 1
ATOM 1636 N N . VAL A 1 214 ? -11.648 27.812 10.141 1 98.81 214 VAL A N 1
ATOM 1637 C CA . VAL A 1 214 ? -11.156 27.781 11.508 1 98.81 214 VAL A CA 1
ATOM 1638 C C . VAL A 1 214 ? -9.695 28.203 11.547 1 98.81 214 VAL A C 1
ATOM 1640 O O . VAL A 1 214 ? -8.906 27.828 10.68 1 98.81 214 VAL A O 1
ATOM 1643 N N . SER A 1 215 ? -9.281 28.984 12.5 1 98.31 215 SER A N 1
ATOM 1644 C CA . SER A 1 215 ? -7.883 29.359 12.695 1 98.31 215 SER A CA 1
ATOM 1645 C C . SER A 1 215 ? -7.555 29.5 14.18 1 98.31 215 SER A C 1
ATOM 1647 O O . SER A 1 215 ? -8.383 29.969 14.961 1 98.31 215 SER A O 1
ATOM 1649 N N . GLU A 1 216 ? -6.391 29.094 14.469 1 97.44 216 GLU A N 1
ATOM 1650 C CA . GLU A 1 216 ? -5.871 29.328 15.82 1 97.44 216 GLU A CA 1
ATOM 1651 C C . GLU A 1 216 ? -5.207 30.688 15.922 1 97.44 216 GLU A C 1
ATOM 1653 O O . GLU A 1 216 ? -4.742 31.078 17 1 97.44 216 GLU A O 1
ATOM 1658 N N . TYR A 1 217 ? -5.18 31.469 14.836 1 96.06 217 TYR A N 1
ATOM 1659 C CA . TYR A 1 217 ? -4.414 32.688 14.75 1 96.06 217 TYR A CA 1
ATOM 1660 C C . TYR A 1 217 ? -5.34 33.906 14.648 1 96.06 217 TYR A C 1
ATOM 1662 O O . TYR A 1 217 ? -6.281 33.906 13.852 1 96.06 217 TYR A O 1
ATOM 1670 N N . ALA A 1 218 ? -5.027 34.938 15.414 1 96.31 218 ALA A N 1
ATOM 1671 C CA . ALA A 1 218 ? -5.844 36.125 15.461 1 96.31 218 ALA A CA 1
ATOM 1672 C C . ALA A 1 218 ? -5.805 36.875 14.125 1 96.31 218 ALA A C 1
ATOM 1674 O O . ALA A 1 218 ? -4.875 36.688 13.336 1 96.31 218 ALA A O 1
ATOM 1675 N N . PRO A 1 219 ? -6.867 37.656 13.867 1 96.19 219 PRO A N 1
ATOM 1676 C CA . PRO A 1 219 ? -6.844 38.5 12.664 1 96.19 219 PRO A CA 1
ATOM 1677 C C . PRO A 1 219 ? -5.551 39.281 12.523 1 96.19 219 PRO A C 1
ATOM 1679 O O . PRO A 1 219 ? -5.016 39.781 13.516 1 96.19 219 PRO A O 1
ATOM 1682 N N . GLY A 1 220 ? -5.031 39.312 11.328 1 93.31 220 GLY A N 1
ATOM 1683 C CA . GLY A 1 220 ? -3.83 40.094 11.047 1 93.31 220 GLY A CA 1
ATOM 1684 C C . GLY A 1 220 ? -2.576 39.25 10.992 1 93.31 220 GLY A C 1
ATOM 1685 O O . GLY A 1 220 ? -1.569 39.656 10.406 1 93.31 220 GLY A O 1
ATOM 1686 N N . LEU A 1 221 ? -2.586 38.062 11.648 1 91.38 221 LEU A N 1
ATOM 1687 C CA . LEU A 1 221 ? -1.412 37.219 11.625 1 91.38 221 LEU A CA 1
ATOM 1688 C C . LEU A 1 221 ? -1.247 36.562 10.258 1 91.38 221 LEU A C 1
ATOM 1690 O O . LEU A 1 221 ? -2.203 36 9.711 1 91.38 221 LEU A O 1
ATOM 1694 N N . THR A 1 222 ? -0.078 36.625 9.727 1 89.56 222 THR A N 1
ATOM 1695 C CA . THR A 1 222 ? 0.215 36.188 8.367 1 89.56 222 THR A CA 1
ATOM 1696 C C . THR A 1 222 ? 0.692 34.75 8.359 1 89.56 222 THR A C 1
ATOM 1698 O O . THR A 1 222 ? 1.077 34.188 9.398 1 89.56 222 THR A O 1
ATOM 1701 N N . PRO A 1 223 ? 0.601 34.156 7.176 1 87.56 223 PRO A N 1
ATOM 1702 C CA . PRO A 1 223 ? 1.074 32.75 7.098 1 87.56 223 PRO A CA 1
ATOM 1703 C C . PRO A 1 223 ? 2.584 32.656 7.289 1 87.56 223 PRO A C 1
ATOM 1705 O O . PRO A 1 223 ? 3.348 33.406 6.707 1 87.56 223 PRO A O 1
ATOM 1708 N N . HIS A 1 224 ? 2.971 31.844 8.203 1 87 224 HIS A N 1
ATOM 1709 C CA . HIS A 1 224 ? 4.344 31.406 8.438 1 87 224 HIS A CA 1
ATOM 1710 C C . HIS A 1 224 ? 4.477 29.906 8.297 1 87 224 HIS A C 1
ATOM 1712 O O . HIS A 1 224 ? 3.533 29.156 8.578 1 87 224 HIS A O 1
ATOM 1718 N N . ARG A 1 225 ? 5.582 29.406 7.828 1 82.88 225 ARG A N 1
ATOM 1719 C CA . ARG A 1 225 ? 5.801 27.969 7.609 1 82.88 225 ARG A CA 1
ATOM 1720 C C . ARG A 1 225 ? 5.496 27.172 8.867 1 82.88 225 ARG A C 1
ATOM 1722 O O . ARG A 1 225 ? 4.836 26.141 8.805 1 82.88 225 ARG A O 1
ATOM 1729 N N . HIS A 1 226 ? 5.949 27.672 9.961 1 83.75 226 HIS A N 1
ATOM 1730 C CA . HIS A 1 226 ? 5.754 26.922 11.195 1 83.75 226 HIS A CA 1
ATOM 1731 C C . HIS A 1 226 ? 4.277 26.844 11.562 1 83.75 226 HIS A C 1
ATOM 1733 O O . HIS A 1 226 ? 3.84 25.875 12.195 1 83.75 226 HIS A O 1
ATOM 1739 N N . ARG A 1 227 ? 3.527 27.844 11.211 1 90.06 227 ARG A N 1
ATOM 1740 C CA . ARG A 1 227 ? 2.102 27.859 11.523 1 90.06 227 ARG A CA 1
ATOM 1741 C C . ARG A 1 227 ? 1.366 26.766 10.742 1 90.06 227 ARG A C 1
ATOM 1743 O O . ARG A 1 227 ? 0.402 26.188 11.234 1 90.06 227 ARG A O 1
ATOM 1750 N N . PHE A 1 228 ? 1.896 26.531 9.539 1 90.44 228 PHE A N 1
ATOM 1751 C CA . PHE A 1 228 ? 1.295 25.453 8.75 1 90.44 228 PHE A CA 1
ATOM 1752 C C . PHE A 1 228 ? 1.504 24.109 9.43 1 90.44 228 PHE A C 1
ATOM 1754 O O . PHE A 1 228 ? 0.571 23.312 9.531 1 90.44 228 PHE A O 1
ATOM 1761 N N . LEU A 1 229 ? 2.662 23.922 9.883 1 87.75 229 LEU A N 1
ATOM 1762 C CA . LEU A 1 229 ? 3.021 22.656 10.5 1 87.75 229 LEU A CA 1
ATOM 1763 C C . LEU A 1 229 ? 2.264 22.453 11.805 1 87.75 229 LEU A C 1
ATOM 1765 O O . LEU A 1 229 ? 1.742 21.359 12.062 1 87.75 229 LEU A O 1
ATOM 1769 N N . THR A 1 230 ? 2.172 23.484 12.555 1 89.81 230 THR A N 1
ATOM 1770 C CA . THR A 1 230 ? 1.472 23.422 13.836 1 89.81 230 THR A CA 1
ATOM 1771 C C . THR A 1 230 ? -0.03 23.25 13.617 1 89.81 230 THR A C 1
ATOM 1773 O O . THR A 1 230 ? -0.681 22.469 14.32 1 89.81 230 THR A O 1
ATOM 1776 N N . ARG A 1 231 ? -0.482 23.953 12.664 1 95.06 231 ARG A N 1
ATOM 1777 C CA . ARG A 1 231 ? -1.905 23.938 12.336 1 95.06 231 ARG A CA 1
ATOM 1778 C C . ARG A 1 231 ? -2.357 22.531 11.945 1 95.06 231 ARG A C 1
ATOM 1780 O O . ARG A 1 231 ? -3.482 22.141 12.25 1 95.06 231 ARG A O 1
ATOM 1787 N N . ASN A 1 232 ? -1.481 21.734 11.445 1 96 232 ASN A N 1
ATOM 1788 C CA . ASN A 1 232 ? -1.837 20.391 10.992 1 96 232 ASN A CA 1
ATOM 1789 C C . ASN A 1 232 ? -2.352 19.531 12.141 1 96 232 ASN A C 1
ATOM 1791 O O . ASN A 1 232 ? -3.18 18.641 11.938 1 96 232 ASN A O 1
ATOM 1795 N N . ARG A 1 233 ? -1.921 19.859 13.328 1 95.94 233 ARG A N 1
ATOM 1796 C CA . ARG A 1 233 ? -2.4 19.125 14.5 1 95.94 233 ARG A CA 1
ATOM 1797 C C . ARG A 1 233 ? -3.906 19.281 14.672 1 95.94 233 ARG A C 1
ATOM 1799 O O . ARG A 1 233 ? -4.598 18.359 15.094 1 95.94 233 ARG A O 1
ATOM 1806 N N . LEU A 1 234 ? -4.395 20.438 14.328 1 98 234 LEU A N 1
ATOM 1807 C CA . LEU A 1 234 ? -5.82 20.719 14.477 1 98 234 LEU A CA 1
ATOM 1808 C C . LEU A 1 234 ? -6.629 20.031 13.383 1 98 234 LEU A C 1
ATOM 1810 O O . LEU A 1 234 ? -7.762 19.609 13.617 1 98 234 LEU A O 1
ATOM 1814 N N . VAL A 1 235 ? -6.066 19.938 12.188 1 98.38 235 VAL A N 1
ATOM 1815 C CA . VAL A 1 235 ? -6.711 19.188 11.117 1 98.38 235 VAL A CA 1
ATOM 1816 C C . VAL A 1 235 ? -6.941 17.734 11.562 1 98.38 235 VAL A C 1
ATOM 1818 O O . VAL A 1 235 ? -8.039 17.203 11.398 1 98.38 235 VAL A O 1
ATOM 1821 N N . ALA A 1 236 ? -5.941 17.188 12.141 1 97.69 236 ALA A N 1
ATOM 1822 C CA . ALA A 1 236 ? -6.02 15.805 12.617 1 97.69 236 ALA A CA 1
ATOM 1823 C C . ALA A 1 236 ? -6.977 15.688 13.797 1 97.69 236 ALA A C 1
ATOM 1825 O O . ALA A 1 236 ? -7.805 14.773 13.836 1 97.69 236 ALA A O 1
ATOM 1826 N N . ALA A 1 237 ? -6.949 16.625 14.727 1 97.94 237 ALA A N 1
ATOM 1827 C CA . ALA A 1 237 ? -7.707 16.547 15.977 1 97.94 237 ALA A CA 1
ATOM 1828 C C . ALA A 1 237 ? -9.203 16.703 15.719 1 97.94 237 ALA A C 1
ATOM 1830 O O . ALA A 1 237 ? -10.023 16.109 16.422 1 97.94 237 ALA A O 1
ATOM 1831 N N . LEU A 1 238 ? -9.531 17.453 14.711 1 98.38 238 LEU A N 1
ATOM 1832 C CA . LEU A 1 238 ? -10.93 17.781 14.453 1 98.38 238 LEU A CA 1
ATOM 1833 C C . LEU A 1 238 ? -11.609 16.672 13.648 1 98.38 238 LEU A C 1
ATOM 1835 O O . LEU A 1 238 ? -12.82 16.734 13.406 1 98.38 238 LEU A O 1
ATOM 1839 N N . SER A 1 239 ? -10.867 15.664 13.219 1 97.88 239 SER A N 1
ATOM 1840 C CA . SER A 1 239 ? -11.414 14.578 12.414 1 97.88 239 SER A CA 1
ATOM 1841 C C . SER A 1 239 ? -11.219 13.227 13.094 1 97.88 239 SER A C 1
ATOM 1843 O O . SER A 1 239 ? -10.391 13.102 14 1 97.88 239 SER A O 1
ATOM 1845 N N . GLN A 1 240 ? -12 12.211 12.719 1 97.44 240 GLN A N 1
ATOM 1846 C CA . GLN A 1 240 ? -11.859 10.867 13.258 1 97.44 240 GLN A CA 1
ATOM 1847 C C . GLN A 1 240 ? -10.664 10.141 12.641 1 97.44 240 GLN A C 1
ATOM 1849 O O . GLN A 1 240 ? -10.188 9.148 13.18 1 97.44 240 GLN A O 1
ATOM 1854 N N . GLY A 1 241 ? -10.258 10.656 11.523 1 98.12 241 GLY A N 1
ATOM 1855 C CA . GLY A 1 241 ? -9.094 10.117 10.828 1 98.12 241 GLY A CA 1
ATOM 1856 C C . GLY A 1 241 ? -8.586 11.031 9.734 1 98.12 241 GLY A C 1
ATOM 1857 O O . GLY A 1 241 ? -9.289 11.953 9.305 1 98.12 241 GLY A O 1
ATOM 1858 N N . THR A 1 242 ? -7.348 10.781 9.336 1 98.69 242 THR A N 1
ATOM 1859 C CA . THR A 1 242 ? -6.695 11.57 8.297 1 98.69 242 THR A CA 1
ATOM 1860 C C . THR A 1 242 ? -6.254 10.68 7.141 1 98.69 242 THR A C 1
ATOM 1862 O O . THR A 1 242 ? -5.613 9.648 7.352 1 98.69 242 THR A O 1
ATOM 1865 N N . VAL A 1 243 ? -6.613 11.133 5.953 1 98.69 243 VAL A N 1
ATOM 1866 C CA . VAL A 1 243 ? -6.18 10.438 4.746 1 98.69 243 VAL A CA 1
ATOM 1867 C C . VAL A 1 243 ? -5.207 11.32 3.963 1 98.69 243 VAL A C 1
ATOM 1869 O O . VAL A 1 243 ? -5.527 12.461 3.621 1 98.69 243 VAL A O 1
ATOM 1872 N N . VAL A 1 244 ? -4.035 10.82 3.697 1 98.75 244 VAL A N 1
ATOM 1873 C CA . VAL A 1 244 ? -3.119 11.469 2.766 1 98.75 244 VAL A CA 1
ATOM 1874 C C . VAL A 1 244 ? -3.264 10.844 1.38 1 98.75 244 VAL A C 1
ATOM 1876 O O . VAL A 1 244 ? -3.062 9.641 1.211 1 98.75 244 VAL A O 1
ATOM 1879 N N . VAL A 1 245 ? -3.596 11.609 0.381 1 98.31 245 VAL A N 1
ATOM 1880 C CA . VAL A 1 245 ? -3.938 11.078 -0.933 1 98.31 245 VAL A CA 1
ATOM 1881 C C . VAL A 1 245 ? -2.682 10.977 -1.795 1 98.31 245 VAL A C 1
ATOM 1883 O O . VAL A 1 245 ? -2.453 9.969 -2.459 1 98.31 245 VAL A O 1
ATOM 1886 N N . GLU A 1 246 ? -1.941 12.094 -1.868 1 97.31 246 GLU A N 1
ATOM 1887 C CA . GLU A 1 246 ? -0.687 12.18 -2.609 1 97.31 246 GLU A CA 1
ATOM 1888 C C . GLU A 1 246 ? 0.341 13.023 -1.861 1 97.31 246 GLU A C 1
ATOM 1890 O O . GLU A 1 246 ? 0.077 14.18 -1.526 1 97.31 246 GLU A O 1
ATOM 1895 N N . ALA A 1 247 ? 1.437 12.359 -1.615 1 96.5 247 ALA A N 1
ATOM 1896 C CA . ALA A 1 247 ? 2.51 13.031 -0.89 1 96.5 247 ALA A CA 1
ATOM 1897 C C . ALA A 1 247 ? 3.869 12.438 -1.245 1 96.5 247 ALA A C 1
ATOM 1899 O O . ALA A 1 247 ? 4.062 11.227 -1.159 1 96.5 247 ALA A O 1
ATOM 1900 N N . ALA A 1 248 ? 4.746 13.352 -1.625 1 92.81 248 ALA A N 1
ATOM 1901 C CA . ALA A 1 248 ? 6.125 12.922 -1.826 1 92.81 248 ALA A CA 1
ATOM 1902 C C . ALA A 1 248 ? 6.824 12.68 -0.491 1 92.81 248 ALA A C 1
ATOM 1904 O O . ALA A 1 248 ? 6.23 12.875 0.572 1 92.81 248 ALA A O 1
ATOM 1905 N N . TRP A 1 249 ? 8.055 12.305 -0.515 1 87.19 249 TRP A N 1
ATOM 1906 C CA . TRP A 1 249 ? 8.836 11.867 0.635 1 87.19 249 TRP A CA 1
ATOM 1907 C C . TRP A 1 249 ? 8.922 12.969 1.686 1 87.19 249 TRP A C 1
ATOM 1909 O O . TRP A 1 249 ? 8.898 12.695 2.887 1 87.19 249 TRP A O 1
ATOM 1919 N N . ARG A 1 250 ? 8.898 14.266 1.31 1 82.94 250 ARG A N 1
ATOM 1920 C CA . ARG A 1 250 ? 9.078 15.359 2.26 1 82.94 250 ARG A CA 1
ATOM 1921 C C . ARG A 1 250 ? 7.867 16.281 2.256 1 82.94 250 ARG A C 1
ATOM 1923 O O . ARG A 1 250 ? 7.98 17.469 2.602 1 82.94 250 ARG A O 1
ATOM 1930 N N . SER A 1 251 ? 6.848 15.625 1.894 1 87.19 251 SER A N 1
ATOM 1931 C CA . SER A 1 251 ? 5.629 16.422 1.842 1 87.19 251 SER A CA 1
ATOM 1932 C C . SER A 1 251 ? 5.18 16.844 3.24 1 87.19 251 SER A C 1
ATOM 1934 O O . SER A 1 251 ? 5.223 16.047 4.176 1 87.19 251 SER A O 1
ATOM 1936 N N . GLY A 1 252 ? 4.695 18.062 3.365 1 88.12 252 GLY A N 1
ATOM 1937 C CA . GLY A 1 252 ? 4.133 18.562 4.609 1 88.12 252 GLY A CA 1
ATOM 1938 C C . GLY A 1 252 ? 2.883 17.812 5.039 1 88.12 252 GLY A C 1
ATOM 1939 O O . GLY A 1 252 ? 2.562 17.766 6.227 1 88.12 252 GLY A O 1
ATOM 1940 N N . ALA A 1 253 ? 2.264 17.219 4.039 1 92.69 253 ALA A N 1
ATOM 1941 C CA . ALA A 1 253 ? 1.04 16.484 4.328 1 92.69 253 ALA A CA 1
ATOM 1942 C C . ALA A 1 253 ? 1.325 15.289 5.242 1 92.69 253 ALA A C 1
ATOM 1944 O O . ALA A 1 253 ? 0.447 14.852 5.988 1 92.69 253 ALA A O 1
ATOM 1945 N N . LEU A 1 254 ? 2.531 14.773 5.191 1 94.5 254 LEU A N 1
ATOM 1946 C CA . LEU A 1 254 ? 2.889 13.625 6.02 1 94.5 254 LEU A CA 1
ATOM 1947 C C . LEU A 1 254 ? 2.953 14.023 7.492 1 94.5 254 LEU A C 1
ATOM 1949 O O . LEU A 1 254 ? 2.75 13.18 8.375 1 94.5 254 LEU A O 1
ATOM 1953 N N . ASN A 1 255 ? 3.199 15.312 7.699 1 92.44 255 ASN A N 1
ATOM 1954 C CA . ASN A 1 255 ? 3.139 15.836 9.062 1 92.44 255 ASN A CA 1
ATOM 1955 C C . ASN A 1 255 ? 1.753 15.648 9.672 1 92.44 255 ASN A C 1
ATOM 1957 O O . ASN A 1 255 ? 1.63 15.273 10.836 1 92.44 255 ASN A O 1
ATOM 1961 N N . THR A 1 256 ? 0.74 15.898 8.891 1 96.06 256 THR A N 1
ATOM 1962 C CA . THR A 1 256 ? -0.628 15.734 9.375 1 96.06 256 THR A CA 1
ATOM 1963 C C . THR A 1 256 ? -0.907 14.281 9.734 1 96.06 256 THR A C 1
ATOM 1965 O O . THR A 1 256 ? -1.604 14 10.711 1 96.06 256 THR A O 1
ATOM 1968 N N . LEU A 1 257 ? -0.372 13.469 8.945 1 95.5 257 LEU A N 1
ATOM 1969 C CA . LEU A 1 257 ? -0.528 12.039 9.211 1 95.5 257 LEU A CA 1
ATOM 1970 C C . LEU A 1 257 ? 0.12 11.664 10.539 1 95.5 257 LEU A C 1
ATOM 1972 O O . LEU A 1 257 ? -0.438 10.875 11.305 1 95.5 257 LEU A O 1
ATOM 1976 N N . SER A 1 258 ? 1.263 12.172 10.781 1 93.75 258 SER A N 1
ATOM 1977 C CA . SER A 1 258 ? 1.946 11.93 12.047 1 93.75 258 SER A CA 1
ATOM 1978 C C . SER A 1 258 ? 1.124 12.438 13.227 1 93.75 258 SER A C 1
ATOM 1980 O O . SER A 1 258 ? 1.062 11.789 14.273 1 93.75 258 SER A O 1
ATOM 1982 N N . TRP A 1 259 ? 0.507 13.516 13.047 1 94.5 259 TRP A N 1
ATOM 1983 C CA . TRP A 1 259 ? -0.368 14.055 14.086 1 94.5 259 TRP A CA 1
ATOM 1984 C C . TRP A 1 259 ? -1.555 13.133 14.336 1 94.5 259 TRP A C 1
ATOM 1986 O O . TRP A 1 259 ? -1.956 12.922 15.477 1 94.5 259 TRP A O 1
ATOM 1996 N N . ALA A 1 260 ? -2.135 12.633 13.234 1 96.06 260 ALA A N 1
ATOM 1997 C CA . ALA A 1 260 ? -3.256 11.719 13.406 1 96.06 260 ALA A CA 1
ATOM 1998 C C . ALA A 1 260 ? -2.881 10.562 14.336 1 96.06 260 ALA A C 1
ATOM 2000 O O . ALA A 1 260 ? -3.596 10.273 15.297 1 96.06 260 ALA A O 1
ATOM 2001 N N . SER A 1 261 ? -1.771 10.023 14.133 1 93.06 261 SER A N 1
ATOM 2002 C CA . SER A 1 261 ? -1.304 8.914 14.945 1 93.06 261 SER A CA 1
ATOM 2003 C C . SER A 1 261 ? -1.029 9.352 16.375 1 93.06 261 SER A C 1
ATOM 2005 O O . SER A 1 261 ? -1.423 8.68 17.328 1 93.06 261 SER A O 1
ATOM 2007 N N . ALA A 1 262 ? -0.379 10.453 16.516 1 92 262 ALA A N 1
ATOM 2008 C CA . ALA A 1 262 ? -0.01 10.969 17.828 1 92 262 ALA A CA 1
ATOM 2009 C C . ALA A 1 262 ? -1.249 11.289 18.656 1 92 262 ALA A C 1
ATOM 2011 O O . ALA A 1 262 ? -1.22 11.188 19.891 1 92 262 ALA A O 1
ATOM 2012 N N . LEU A 1 263 ? -2.318 11.562 18 1 95.06 263 LEU A N 1
ATOM 2013 C CA . LEU A 1 263 ? -3.535 12 18.688 1 95.06 263 LEU A CA 1
ATOM 2014 C C . LEU A 1 263 ? -4.547 10.867 18.781 1 95.06 263 LEU A C 1
ATOM 2016 O O . LEU A 1 263 ? -5.711 11.086 19.109 1 95.06 263 LEU A O 1
ATOM 2020 N N . GLY A 1 264 ? -4.129 9.672 18.359 1 93.31 264 GLY A N 1
ATOM 2021 C CA . GLY A 1 264 ? -4.992 8.508 18.469 1 93.31 264 GLY A CA 1
ATOM 2022 C C . GLY A 1 264 ? -6.07 8.469 17.391 1 93.31 264 GLY A C 1
ATOM 2023 O O . GLY A 1 264 ? -7.113 7.84 17.578 1 93.31 264 GLY A O 1
ATOM 2024 N N . ARG A 1 265 ? -5.895 9.242 16.406 1 96.44 265 ARG A N 1
ATOM 2025 C CA . ARG A 1 265 ? -6.789 9.211 15.258 1 96.44 265 ARG A CA 1
ATOM 2026 C C . ARG A 1 265 ? -6.297 8.219 14.211 1 96.44 265 ARG A C 1
ATOM 2028 O O . ARG A 1 265 ? -5.113 7.883 14.172 1 96.44 265 ARG A O 1
ATOM 2035 N N . VAL A 1 266 ? -7.227 7.812 13.344 1 97.31 266 VAL A N 1
ATOM 2036 C CA . VAL A 1 266 ? -6.859 6.82 12.336 1 97.31 266 VAL A CA 1
ATOM 2037 C C . VAL A 1 266 ? -6.004 7.473 11.258 1 97.31 266 VAL A C 1
ATOM 2039 O O . VAL A 1 266 ? -6.383 8.5 10.695 1 97.31 266 VAL A O 1
ATOM 2042 N N . ALA A 1 267 ? -4.844 6.949 11.023 1 97.81 267 ALA A N 1
ATOM 2043 C CA . ALA A 1 267 ? -3.957 7.41 9.961 1 97.81 267 ALA A CA 1
ATOM 2044 C C . ALA A 1 267 ? -4.098 6.543 8.719 1 97.81 267 ALA A C 1
ATOM 2046 O O . ALA A 1 267 ? -3.934 5.32 8.781 1 97.81 267 ALA A O 1
ATOM 2047 N N . MET A 1 268 ? -4.391 7.168 7.574 1 98.62 268 MET A N 1
ATOM 2048 C CA . MET A 1 268 ? -4.641 6.441 6.332 1 98.62 268 MET A CA 1
ATOM 2049 C C . MET A 1 268 ? -3.863 7.059 5.172 1 98.62 268 MET A C 1
ATOM 2051 O O . MET A 1 268 ? -3.607 8.266 5.164 1 98.62 268 MET A O 1
ATOM 2055 N N . ALA A 1 269 ? -3.502 6.281 4.227 1 98.62 269 ALA A N 1
ATOM 2056 C CA . ALA A 1 269 ? -2.795 6.77 3.045 1 98.62 269 ALA A CA 1
ATOM 2057 C C . ALA A 1 269 ? -3.275 6.055 1.785 1 98.62 269 ALA A C 1
ATOM 2059 O O . ALA A 1 269 ? -3.604 4.867 1.824 1 98.62 269 ALA A O 1
ATOM 2060 N N . VAL A 1 270 ? -3.336 6.77 0.725 1 98.56 270 VAL A N 1
ATOM 2061 C CA . VAL A 1 270 ? -3.766 6.266 -0.576 1 98.56 270 VAL A CA 1
ATOM 2062 C C . VAL A 1 270 ? -2.547 5.855 -1.4 1 98.56 270 VAL A C 1
ATOM 2064 O O . VAL A 1 270 ? -1.624 6.652 -1.592 1 98.56 270 VAL A O 1
ATOM 2067 N N . PRO A 1 271 ? -2.545 4.617 -1.848 1 98.06 271 PRO A N 1
ATOM 2068 C CA . PRO A 1 271 ? -1.445 4.234 -2.736 1 98.06 271 PRO A CA 1
ATOM 2069 C C . PRO A 1 271 ? -1.562 4.863 -4.125 1 98.06 271 PRO A C 1
ATOM 2071 O O . PRO A 1 271 ? -2.623 5.387 -4.48 1 98.06 271 PRO A O 1
ATOM 2074 N N . GLY A 1 272 ? -0.464 4.914 -4.848 1 97.5 272 GLY A N 1
ATOM 2075 C CA . GLY A 1 272 ? -0.431 5.441 -6.199 1 97.5 272 GLY A CA 1
ATOM 2076 C C . GLY A 1 272 ? 0.668 4.836 -7.051 1 97.5 272 GLY A C 1
ATOM 2077 O O . GLY A 1 272 ? 1.312 3.867 -6.645 1 97.5 272 GLY A O 1
ATOM 2078 N N . PRO A 1 273 ? 0.814 5.348 -8.25 1 95.81 273 PRO A N 1
ATOM 2079 C CA . PRO A 1 273 ? 1.826 4.789 -9.156 1 95.81 273 PRO A CA 1
ATOM 2080 C C . PRO A 1 273 ? 3.238 4.871 -8.578 1 95.81 273 PRO A C 1
ATOM 2082 O O . PRO A 1 273 ? 3.584 5.852 -7.914 1 95.81 273 PRO A O 1
ATOM 2085 N N . VAL A 1 274 ? 4.031 3.83 -8.828 1 96.44 274 VAL A N 1
ATOM 2086 C CA . VAL A 1 274 ? 5.395 3.793 -8.312 1 96.44 274 VAL A CA 1
ATOM 2087 C C . VAL A 1 274 ? 6.355 4.379 -9.344 1 96.44 274 VAL A C 1
ATOM 2089 O O . VAL A 1 274 ? 7.551 4.527 -9.078 1 96.44 274 VAL A O 1
ATOM 2092 N N . THR A 1 275 ? 5.781 4.789 -10.508 1 93.19 275 THR A N 1
ATOM 2093 C CA . THR A 1 275 ? 6.613 5.258 -11.609 1 93.19 275 THR A CA 1
ATOM 2094 C C . THR A 1 275 ? 7.012 6.719 -11.398 1 93.19 275 THR A C 1
ATOM 2096 O O . THR A 1 275 ? 7.828 7.258 -12.148 1 93.19 275 THR A O 1
ATOM 2099 N N . ASN A 1 276 ? 6.402 7.41 -10.398 1 84.38 276 ASN A N 1
ATOM 2100 C CA . ASN A 1 276 ? 6.801 8.766 -10.023 1 84.38 276 ASN A CA 1
ATOM 2101 C C . ASN A 1 276 ? 6.945 8.906 -8.516 1 84.38 276 ASN A C 1
ATOM 2103 O O . ASN A 1 276 ? 6.574 8.008 -7.758 1 84.38 276 ASN A O 1
ATOM 2107 N N . THR A 1 277 ? 7.449 10.031 -8.094 1 89.69 277 THR A N 1
ATOM 2108 C CA . THR A 1 277 ? 7.824 10.195 -6.691 1 89.69 277 THR A CA 1
ATOM 2109 C C . THR A 1 277 ? 6.676 10.812 -5.895 1 89.69 277 THR A C 1
ATOM 2111 O O . THR A 1 277 ? 6.816 11.07 -4.695 1 89.69 277 THR A O 1
ATOM 2114 N N . GLY A 1 278 ? 5.586 11 -6.543 1 93.25 278 GLY A N 1
ATOM 2115 C CA . GLY A 1 278 ? 4.488 11.719 -5.914 1 93.25 278 GLY A CA 1
ATOM 2116 C C . GLY A 1 278 ? 3.793 10.914 -4.832 1 93.25 278 GLY A C 1
ATOM 2117 O O . GLY A 1 278 ? 3.068 11.469 -4.008 1 93.25 278 GLY A O 1
ATOM 2118 N N . SER A 1 279 ? 4.027 9.562 -4.832 1 95.88 279 SER A N 1
ATOM 2119 C CA . SER A 1 279 ? 3.336 8.703 -3.875 1 95.88 279 SER A CA 1
ATOM 2120 C C . SER A 1 279 ? 4.316 8.078 -2.887 1 95.88 279 SER A C 1
ATOM 2122 O O . SER A 1 279 ? 3.934 7.234 -2.072 1 95.88 279 SER A O 1
ATOM 2124 N N . LEU A 1 280 ? 5.574 8.5 -2.926 1 94.38 280 LEU A N 1
ATOM 2125 C CA . LEU A 1 280 ? 6.621 7.859 -2.141 1 94.38 280 LEU A CA 1
ATOM 2126 C C . LEU A 1 280 ? 6.34 7.988 -0.647 1 94.38 280 LEU A C 1
ATOM 2128 O O . LEU A 1 280 ? 6.551 7.039 0.113 1 94.38 280 LEU A O 1
ATOM 2132 N N . GLY A 1 281 ? 5.926 9.164 -0.237 1 95.62 281 GLY A N 1
ATOM 2133 C CA . GLY A 1 281 ? 5.617 9.375 1.17 1 95.62 281 GLY A CA 1
ATOM 2134 C C . GLY A 1 281 ? 4.488 8.492 1.669 1 95.62 281 GLY A C 1
ATOM 2135 O O . GLY A 1 281 ? 4.57 7.926 2.76 1 95.62 281 GLY A O 1
ATOM 2136 N N . CYS A 1 282 ? 3.41 8.375 0.844 1 97.75 282 CYS A N 1
ATOM 2137 C CA . CYS A 1 282 ? 2.299 7.5 1.198 1 97.75 282 CYS A CA 1
ATOM 2138 C C . CYS A 1 282 ? 2.762 6.051 1.315 1 97.75 282 CYS A C 1
ATOM 2140 O O . CYS A 1 282 ? 2.439 5.367 2.289 1 97.75 282 CYS A O 1
ATOM 2142 N N . HIS A 1 283 ? 3.51 5.625 0.354 1 97.38 283 HIS A N 1
ATOM 2143 C CA . HIS A 1 283 ? 3.99 4.25 0.328 1 97.38 283 HIS A CA 1
ATOM 2144 C C . HIS A 1 283 ? 4.859 3.947 1.545 1 97.38 283 HIS A C 1
ATOM 2146 O O . HIS A 1 283 ? 4.738 2.879 2.148 1 97.38 283 HIS A O 1
ATOM 2152 N N . GLU A 1 284 ? 5.711 4.848 1.929 1 94.31 284 GLU A N 1
ATOM 2153 C CA . GLU A 1 284 ? 6.586 4.66 3.08 1 94.31 284 GLU A CA 1
ATOM 2154 C C . GLU A 1 284 ? 5.785 4.496 4.367 1 94.31 284 GLU A C 1
ATOM 2156 O O . GLU A 1 284 ? 6.07 3.613 5.176 1 94.31 284 GLU A O 1
ATOM 2161 N N . ARG A 1 285 ? 4.836 5.316 4.539 1 96.19 285 ARG A N 1
ATOM 2162 C CA . ARG A 1 285 ? 4.027 5.258 5.75 1 96.19 285 ARG A CA 1
ATOM 2163 C C . ARG A 1 285 ? 3.225 3.961 5.812 1 96.19 285 ARG A C 1
ATOM 2165 O O . ARG A 1 285 ? 3.041 3.387 6.887 1 96.19 285 ARG A O 1
ATOM 2172 N N . ILE A 1 286 ? 2.725 3.492 4.688 1 97 286 ILE A N 1
ATOM 2173 C CA . ILE A 1 286 ? 1.997 2.23 4.629 1 97 286 ILE A CA 1
ATOM 2174 C C . ILE A 1 286 ? 2.943 1.074 4.949 1 97 286 ILE A C 1
ATOM 2176 O O . ILE A 1 286 ? 2.621 0.21 5.77 1 97 286 ILE A O 1
ATOM 2180 N N . ARG A 1 287 ? 4.062 1.091 4.273 1 94.69 287 ARG A N 1
ATOM 2181 C CA . ARG A 1 287 ? 5.062 0.039 4.449 1 94.69 287 ARG A CA 1
ATOM 2182 C C . ARG A 1 287 ? 5.473 -0.087 5.91 1 94.69 287 ARG A C 1
ATOM 2184 O O . ARG A 1 287 ? 5.629 -1.197 6.426 1 94.69 287 ARG A O 1
ATOM 2191 N N . ASN A 1 288 ? 5.578 1.044 6.586 1 92.25 288 ASN A N 1
ATOM 2192 C CA . ASN A 1 288 ? 6.035 1.076 7.973 1 92.25 288 ASN A CA 1
ATOM 2193 C C . ASN A 1 288 ? 4.887 0.843 8.953 1 92.25 288 ASN A C 1
ATOM 2195 O O . ASN A 1 288 ? 5.066 0.965 10.164 1 92.25 288 ASN A O 1
ATOM 2199 N N . LYS A 1 289 ? 3.727 0.594 8.422 1 93.19 289 LYS A N 1
ATOM 2200 C CA . LYS A 1 289 ? 2.531 0.328 9.219 1 93.19 289 LYS A CA 1
ATOM 2201 C C . LYS A 1 289 ? 2.127 1.556 10.031 1 93.19 289 LYS A C 1
ATOM 2203 O O . LYS A 1 289 ? 1.59 1.428 11.133 1 93.19 289 LYS A O 1
ATOM 2208 N N . GLU A 1 290 ? 2.467 2.738 9.492 1 94.75 290 GLU A N 1
ATOM 2209 C CA . GLU A 1 290 ? 2.109 4 10.133 1 94.75 290 GLU A CA 1
ATOM 2210 C C . GLU A 1 290 ? 0.809 4.562 9.562 1 94.75 290 GLU A C 1
ATOM 2212 O O . GLU A 1 290 ? 0.254 5.523 10.102 1 94.75 290 GLU A O 1
ATOM 2217 N N . ALA A 1 291 ? 0.359 3.943 8.523 1 97.38 291 ALA A N 1
ATOM 2218 C CA . ALA A 1 291 ? -0.9 4.336 7.891 1 97.38 291 ALA A CA 1
ATOM 2219 C C . ALA A 1 291 ? -1.615 3.129 7.293 1 97.38 291 ALA A C 1
ATOM 2221 O O . ALA A 1 291 ? -0.977 2.244 6.719 1 97.38 291 ALA A O 1
ATOM 2222 N N . GLU A 1 292 ? -2.869 3.09 7.402 1 97.44 292 GLU A N 1
ATOM 2223 C CA . GLU A 1 292 ? -3.678 2.07 6.742 1 97.44 292 GLU A CA 1
ATOM 2224 C C . GLU A 1 292 ? -3.838 2.367 5.254 1 97.44 292 GLU A C 1
ATOM 2226 O O . GLU A 1 292 ? -4.137 3.5 4.871 1 97.44 292 GLU A O 1
ATOM 2231 N N . LEU A 1 293 ? -3.637 1.384 4.453 1 98.19 293 LEU A N 1
ATOM 2232 C CA . LEU A 1 293 ? -3.869 1.527 3.021 1 98.19 293 LEU A CA 1
ATOM 2233 C C . LEU A 1 293 ? -5.363 1.597 2.719 1 98.19 293 LEU A C 1
ATOM 2235 O O . LEU A 1 293 ? -6.117 0.694 3.088 1 98.19 293 LEU A O 1
ATOM 2239 N N . VAL A 1 294 ? -5.82 2.66 2.053 1 97.62 294 VAL A N 1
ATOM 2240 C CA . VAL A 1 294 ? -7.227 2.818 1.698 1 97.62 294 VAL A CA 1
ATOM 2241 C C . VAL A 1 294 ? -7.352 3.168 0.217 1 97.62 294 VAL A C 1
ATOM 2243 O O . VAL A 1 294 ? -6.527 3.91 -0.322 1 97.62 294 VAL A O 1
ATOM 2246 N N . CYS A 1 295 ? -8.484 2.684 -0.424 1 96.88 295 CYS A N 1
ATOM 2247 C CA . CYS A 1 295 ? -8.625 2.846 -1.866 1 96.88 295 CYS A CA 1
ATOM 2248 C C . CYS A 1 295 ? -9.969 3.482 -2.211 1 96.88 295 CYS A C 1
ATOM 2250 O O . CYS A 1 295 ? -10.211 3.844 -3.365 1 96.88 295 CYS A O 1
ATOM 2252 N N . SER A 1 296 ? -10.828 3.646 -1.229 1 95.19 296 SER A N 1
ATOM 2253 C CA . SER A 1 296 ? -12.164 4.172 -1.494 1 95.19 296 SER A CA 1
ATOM 2254 C C . SER A 1 296 ? -12.734 4.875 -0.269 1 95.19 296 SER A C 1
ATOM 2256 O O . SER A 1 296 ? -12.203 4.734 0.837 1 95.19 296 SER A O 1
ATOM 2258 N N . ALA A 1 297 ? -13.773 5.668 -0.522 1 96.31 297 ALA A N 1
ATOM 2259 C CA . ALA A 1 297 ? -14.469 6.332 0.58 1 96.31 297 ALA A CA 1
ATOM 2260 C C . ALA A 1 297 ? -15.039 5.312 1.56 1 96.31 297 ALA A C 1
ATOM 2262 O O . ALA A 1 297 ? -15 5.52 2.775 1 96.31 297 ALA A O 1
ATOM 2263 N N . GLU A 1 298 ? -15.5 4.207 1.058 1 93.44 298 GLU A N 1
ATOM 2264 C CA . GLU A 1 298 ? -16.094 3.17 1.896 1 93.44 298 GLU A CA 1
ATOM 2265 C C . GLU A 1 298 ? -15.047 2.547 2.822 1 93.44 298 GLU A C 1
ATOM 2267 O O . GLU A 1 298 ? -15.336 2.271 3.99 1 93.44 298 GLU A O 1
ATOM 2272 N N . GLU A 1 299 ? -13.898 2.301 2.266 1 94.81 299 GLU A N 1
ATOM 2273 C CA . GLU A 1 299 ? -12.828 1.768 3.098 1 94.81 299 GLU A CA 1
ATOM 2274 C C . GLU A 1 299 ? -12.438 2.748 4.199 1 94.81 299 GLU A C 1
ATOM 2276 O O . GLU A 1 299 ? -12.172 2.344 5.336 1 94.81 299 GLU A O 1
ATOM 2281 N N . ILE A 1 300 ? -12.398 4.043 3.855 1 97.44 300 ILE A N 1
ATOM 2282 C CA . ILE A 1 300 ? -12.078 5.09 4.824 1 97.44 300 ILE A CA 1
ATOM 2283 C C . ILE A 1 300 ? -13.133 5.098 5.934 1 97.44 300 ILE A C 1
ATOM 2285 O O . ILE A 1 300 ? -12.789 5.047 7.117 1 97.44 300 ILE A O 1
ATOM 2289 N N . LEU A 1 301 ? -14.359 5.105 5.535 1 95.44 301 LEU A N 1
ATOM 2290 C CA . LEU A 1 301 ? -15.461 5.246 6.484 1 95.44 301 LEU A CA 1
ATOM 2291 C C . LEU A 1 301 ? -15.602 3.992 7.344 1 95.44 301 LEU A C 1
ATOM 2293 O O . LEU A 1 301 ? -16.031 4.07 8.5 1 95.44 301 LEU A O 1
ATOM 2297 N N . ALA A 1 302 ? -15.172 2.824 6.824 1 93.69 302 ALA A N 1
ATOM 2298 C CA . ALA A 1 302 ? -15.164 1.594 7.609 1 93.69 302 ALA A CA 1
ATOM 2299 C C . ALA A 1 302 ? -14.172 1.683 8.758 1 93.69 302 ALA A C 1
ATOM 2301 O O . ALA A 1 302 ? -14.391 1.092 9.82 1 93.69 302 ALA A O 1
ATOM 2302 N N . LEU A 1 303 ? -13.141 2.439 8.547 1 95.44 303 LEU A N 1
ATOM 2303 C CA . LEU A 1 303 ? -12.086 2.543 9.547 1 95.44 303 LEU A CA 1
ATOM 2304 C C . LEU A 1 303 ? -12.453 3.553 10.625 1 95.44 303 LEU A C 1
ATOM 2306 O O . LEU A 1 303 ? -12.078 3.391 11.789 1 95.44 303 LEU A O 1
ATOM 2310 N N . VAL A 1 304 ? -13.211 4.578 10.25 1 94.94 304 VAL A N 1
ATOM 2311 C CA . VAL A 1 304 ? -13.414 5.676 11.195 1 94.94 304 VAL A CA 1
ATOM 2312 C C . VAL A 1 304 ? -14.844 5.652 11.719 1 94.94 304 VAL A C 1
ATOM 2314 O O . VAL A 1 304 ? -15.156 6.301 12.719 1 94.94 304 VAL A O 1
ATOM 2317 N N . GLY A 1 305 ? -15.672 4.957 10.992 1 87.94 305 GLY A N 1
ATOM 2318 C CA . GLY A 1 305 ? -17.078 4.914 11.391 1 87.94 305 GLY A CA 1
ATOM 2319 C C . GLY A 1 305 ? -17.359 3.859 12.445 1 87.94 305 GLY A C 1
ATOM 2320 O O . GLY A 1 305 ? -16.438 3.275 13.016 1 87.94 305 GLY A O 1
ATOM 2321 N N . THR A 1 306 ? -18.641 3.744 12.805 1 73.62 306 THR A N 1
ATOM 2322 C CA . THR A 1 306 ? -19.094 2.748 13.766 1 73.62 306 THR A CA 1
ATOM 2323 C C . THR A 1 306 ? -19.062 1.35 13.156 1 73.62 306 THR A C 1
ATOM 2325 O O . THR A 1 306 ? -19.297 1.186 11.953 1 73.62 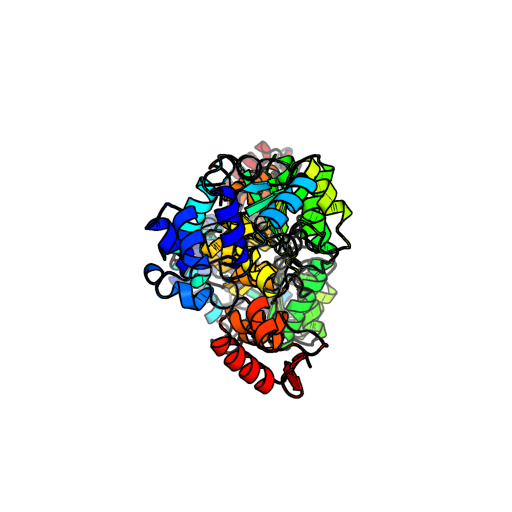306 THR A O 1
ATOM 2328 N N . LEU A 1 307 ? -18.703 0.488 13.984 1 64.94 307 LEU A N 1
ATOM 2329 C CA . LEU A 1 307 ? -18.562 -0.905 13.57 1 64.94 307 LEU A CA 1
ATOM 2330 C C . LEU A 1 307 ? -19.797 -1.357 12.789 1 64.94 307 LEU A C 1
ATOM 2332 O O . LEU A 1 307 ? -20.922 -1.097 13.203 1 64.94 307 LEU A O 1
ATOM 2336 N N . GLY A 1 308 ? -19.547 -1.967 11.688 1 58.16 308 GLY A N 1
ATOM 2337 C CA . GLY A 1 308 ? -20.609 -2.602 10.93 1 58.16 308 GLY A CA 1
ATOM 2338 C C . GLY A 1 308 ? -21.234 -1.69 9.883 1 58.16 308 GLY A C 1
ATOM 2339 O O . GLY A 1 308 ? -22.016 -2.139 9.039 1 58.16 308 GLY A O 1
ATOM 2340 N N . GLU A 1 309 ? -20.922 -0.483 9.906 1 65.88 309 GLU A N 1
ATOM 2341 C CA . GLU A 1 309 ? -21.547 0.45 8.977 1 65.88 309 GLU A CA 1
ATOM 2342 C C . GLU A 1 309 ? -21.047 0.225 7.551 1 65.88 309 GLU A C 1
ATOM 2344 O O . GLU A 1 309 ? -21.828 0.262 6.602 1 65.88 309 GLU A O 1
ATOM 2349 N N . PHE A 1 310 ? -19.734 -0.075 7.395 1 70.94 310 PHE A N 1
ATOM 2350 C CA . PHE A 1 310 ? -19.172 -0.296 6.066 1 70.94 310 PHE A CA 1
ATOM 2351 C C . PHE A 1 310 ? -18.328 -1.567 6.039 1 70.94 310 PHE A C 1
ATOM 2353 O O . PHE A 1 310 ? -17.594 -1.846 6.98 1 70.94 310 PHE A O 1
ATOM 2360 N N . ASP A 1 311 ? -18.641 -2.543 5.117 1 71 311 ASP A N 1
ATOM 2361 C CA . ASP A 1 311 ? -17.812 -3.734 4.906 1 71 311 ASP A CA 1
ATOM 2362 C C . ASP A 1 311 ? -17.219 -3.748 3.502 1 71 311 ASP A C 1
ATOM 2364 O O . ASP A 1 311 ? -17.766 -4.387 2.598 1 71 311 ASP A O 1
ATOM 2368 N N . PRO A 1 312 ? -16.109 -3.117 3.416 1 70.94 312 PRO A N 1
ATOM 2369 C CA . PRO A 1 312 ? -15.539 -2.996 2.074 1 70.94 312 PRO A CA 1
ATOM 2370 C C . PRO A 1 312 ? -15.18 -4.348 1.459 1 70.94 312 PRO A C 1
ATOM 2372 O O . PRO A 1 312 ? -15.336 -4.539 0.251 1 70.94 312 PRO A O 1
ATOM 2375 N N . ASN A 1 313 ? -14.695 -5.262 2.148 1 70.88 313 ASN A N 1
ATOM 2376 C CA . ASN A 1 313 ? -14.359 -6.574 1.602 1 70.88 313 ASN A CA 1
ATOM 2377 C C . ASN A 1 313 ? -15.602 -7.305 1.1 1 70.88 313 ASN A C 1
ATOM 2379 O O . ASN A 1 313 ? -15.562 -7.973 0.065 1 70.88 313 ASN A O 1
ATOM 2383 N N . GLY A 1 314 ? -16.625 -7.102 1.928 1 65.06 314 GLY A N 1
ATOM 2384 C CA . GLY A 1 314 ? -17.875 -7.68 1.488 1 65.06 314 GLY A CA 1
ATOM 2385 C C . GLY A 1 314 ? -18.375 -7.105 0.172 1 65.06 314 GLY A C 1
ATOM 2386 O O . GLY A 1 314 ? -18.875 -7.844 -0.681 1 65.06 314 GLY A O 1
ATOM 2387 N N . GLN A 1 315 ? -18.078 -5.816 0.018 1 65.44 315 GLN A N 1
ATOM 2388 C CA . GLN A 1 315 ? -18.5 -5.16 -1.218 1 65.44 315 GLN A CA 1
ATOM 2389 C C . GLN A 1 315 ? -17.672 -5.66 -2.406 1 65.44 315 GLN A C 1
ATOM 2391 O O . GLN A 1 315 ? -18.219 -5.887 -3.488 1 65.44 315 GLN A O 1
ATOM 2396 N N . TYR A 1 316 ? -16.453 -5.871 -2.23 1 71.12 316 TYR A N 1
ATOM 2397 C CA . TYR A 1 316 ? -15.617 -6.379 -3.312 1 71.12 316 TYR A CA 1
ATOM 2398 C C . TYR A 1 316 ? -16 -7.809 -3.68 1 71.12 316 TYR A C 1
ATOM 2400 O O . TYR A 1 316 ? -16.016 -8.172 -4.859 1 71.12 316 TYR A O 1
ATOM 2408 N N . GLU A 1 317 ? -16.312 -8.68 -2.701 1 70.38 317 GLU A N 1
ATOM 2409 C CA . GLU A 1 317 ? -16.703 -10.07 -2.941 1 70.38 317 GLU A CA 1
ATOM 2410 C C . GLU A 1 317 ? -17.984 -10.141 -3.781 1 70.38 317 GLU A C 1
ATOM 2412 O O . GLU A 1 317 ? -18.109 -11.008 -4.645 1 70.38 317 GLU A O 1
ATOM 2417 N N . LEU A 1 318 ? -18.859 -9.172 -3.512 1 63.94 318 LEU A N 1
ATOM 2418 C CA . LEU A 1 318 ? -20.109 -9.117 -4.246 1 63.94 318 LEU A CA 1
ATOM 2419 C C . LEU A 1 318 ? -19.891 -8.578 -5.656 1 63.94 318 LEU A C 1
ATOM 2421 O O . LEU A 1 318 ? -20.422 -9.133 -6.625 1 63.94 318 LEU A O 1
ATOM 2425 N N . GLN A 1 319 ? -19.078 -7.582 -5.73 1 66.5 319 GLN A N 1
ATOM 2426 C CA . GLN A 1 319 ? -18.844 -6.914 -7.004 1 66.5 319 GLN A CA 1
ATOM 2427 C C . GLN A 1 319 ? -17.984 -7.773 -7.93 1 66.5 319 GLN A C 1
ATOM 2429 O O . GLN A 1 319 ? -18.172 -7.758 -9.148 1 66.5 319 GLN A O 1
ATOM 2434 N N . PHE A 1 320 ? -17.078 -8.531 -7.312 1 71.31 320 PHE A N 1
ATOM 2435 C CA . PHE A 1 320 ? -16.172 -9.359 -8.109 1 71.31 320 PHE A CA 1
ATOM 2436 C C . PHE A 1 320 ? -16.406 -10.844 -7.812 1 71.31 320 PHE A C 1
ATOM 2438 O O . PHE A 1 320 ? -15.445 -11.602 -7.641 1 71.31 320 PHE A O 1
ATOM 2445 N N . ALA A 1 321 ? -17.719 -11.227 -7.648 1 65.75 321 ALA A N 1
ATOM 2446 C CA . ALA A 1 321 ? -18.078 -12.617 -7.391 1 65.75 321 ALA A CA 1
ATOM 2447 C C . ALA A 1 321 ? -17.469 -13.547 -8.43 1 65.75 321 ALA A C 1
ATOM 2449 O O . ALA A 1 321 ? -17.422 -13.211 -9.617 1 65.75 321 ALA A O 1
ATOM 2450 N N . ALA A 1 322 ? -16.906 -14.664 -7.895 1 72.12 322 ALA A N 1
ATOM 2451 C CA . ALA A 1 322 ? -16.281 -15.648 -8.766 1 72.12 322 ALA A CA 1
ATOM 2452 C C . ALA A 1 322 ? -17.281 -16.203 -9.773 1 72.12 322 ALA A C 1
ATOM 2454 O O . ALA A 1 322 ? -18.438 -16.469 -9.422 1 72.12 322 ALA A O 1
ATOM 2455 N N . ASP A 1 323 ? -16.859 -16.281 -11.023 1 75.25 323 ASP A N 1
ATOM 2456 C CA . ASP A 1 323 ? -17.719 -16.984 -11.969 1 75.25 323 ASP A CA 1
ATOM 2457 C C . ASP A 1 323 ? -17.766 -18.484 -11.648 1 75.25 323 ASP A C 1
ATOM 2459 O O . ASP A 1 323 ? -16.984 -18.969 -10.836 1 75.25 323 ASP A O 1
ATOM 2463 N N . PRO A 1 324 ? -18.734 -19.203 -12.086 1 69.94 324 PRO A N 1
ATOM 2464 C CA . PRO A 1 324 ? -18.891 -20.625 -11.773 1 69.94 324 PRO A CA 1
ATOM 2465 C C . PRO A 1 324 ? -17.641 -21.438 -12.031 1 69.94 324 PRO A C 1
ATOM 2467 O O . PRO A 1 324 ? -17.344 -22.391 -11.312 1 69.94 324 PRO A O 1
ATOM 2470 N N . ILE A 1 325 ? -16.891 -21.062 -12.969 1 75.06 325 ILE A N 1
ATOM 2471 C CA . ILE A 1 325 ? -15.68 -21.797 -13.305 1 75.06 325 ILE A CA 1
ATOM 2472 C C . ILE A 1 325 ? -14.586 -21.5 -12.281 1 75.06 325 ILE A C 1
ATOM 2474 O O . ILE A 1 325 ? -13.859 -22.391 -11.859 1 75.06 325 ILE A O 1
ATOM 2478 N N . GLN A 1 326 ? -14.57 -20.266 -11.758 1 73 326 GLN A N 1
ATOM 2479 C CA . GLN A 1 326 ? -13.562 -19.844 -10.789 1 73 326 GLN A CA 1
ATOM 2480 C C . GLN A 1 326 ? -13.805 -20.484 -9.422 1 73 326 GLN A C 1
ATOM 2482 O O . GLN A 1 326 ? -12.898 -20.547 -8.594 1 73 326 GLN A O 1
ATOM 2487 N N . SER A 1 327 ? -14.953 -21.062 -9.305 1 75.38 327 SER A N 1
ATOM 2488 C CA . SER A 1 327 ? -15.32 -21.625 -8.008 1 75.38 327 SER A CA 1
ATOM 2489 C C . SER A 1 327 ? -15.102 -23.141 -7.977 1 75.38 327 SER A C 1
ATOM 2491 O O . SER A 1 327 ? -15.359 -23.781 -6.961 1 75.38 327 SER A O 1
ATOM 2493 N N . LEU A 1 328 ? -14.617 -23.641 -9.039 1 83 328 LEU A N 1
ATOM 2494 C CA . LEU A 1 328 ? -14.43 -25.078 -9.109 1 83 328 LEU A CA 1
ATOM 2495 C C . LEU A 1 328 ? -13.266 -25.516 -8.227 1 83 328 LEU A C 1
ATOM 2497 O O . LEU A 1 328 ? -12.25 -24.828 -8.141 1 83 328 LEU A O 1
ATOM 2501 N N . SER A 1 329 ? -13.492 -26.656 -7.602 1 78.62 329 SER A N 1
ATOM 2502 C CA . SER A 1 329 ? -12.375 -27.281 -6.883 1 78.62 329 SER A CA 1
ATOM 2503 C C . SER A 1 329 ? -11.297 -27.766 -7.84 1 78.62 329 SER A C 1
ATOM 2505 O O . SER A 1 329 ? -11.5 -27.781 -9.055 1 78.62 329 SER A O 1
ATOM 2507 N N . ARG A 1 330 ? -10.297 -28.25 -7.355 1 77.56 330 ARG A N 1
ATOM 2508 C CA . ARG A 1 330 ? -9.164 -28.719 -8.156 1 77.56 330 ARG A CA 1
ATOM 2509 C C . ARG A 1 330 ? -9.578 -29.875 -9.055 1 77.56 330 ARG A C 1
ATOM 2511 O O . ARG A 1 330 ? -9.328 -29.859 -10.258 1 77.56 330 ARG A O 1
ATOM 2518 N N . ASN A 1 331 ? -10.148 -30.766 -8.414 1 82.81 331 ASN A N 1
ATOM 2519 C CA . ASN A 1 331 ? -10.555 -31.953 -9.172 1 82.81 331 ASN A CA 1
ATOM 2520 C C . ASN A 1 331 ? -11.625 -31.609 -10.203 1 82.81 331 ASN A C 1
ATOM 2522 O O . ASN A 1 331 ? -11.609 -32.125 -11.32 1 82.81 331 ASN A O 1
ATOM 2526 N N . GLU A 1 332 ? -12.484 -30.703 -9.727 1 88.06 332 GLU A N 1
ATOM 2527 C CA . GLU A 1 332 ? -13.508 -30.281 -10.68 1 88.06 332 GLU A CA 1
ATOM 2528 C C . GLU A 1 332 ? -12.883 -29.562 -11.875 1 88.06 332 GLU A C 1
ATOM 2530 O O . GLU A 1 332 ? -13.297 -29.781 -13.016 1 88.06 332 GLU A O 1
ATOM 2535 N N . MET A 1 333 ? -11.922 -28.812 -11.586 1 87.75 333 MET A N 1
ATOM 2536 C CA . MET A 1 333 ? -11.25 -28.062 -12.641 1 87.75 333 MET A CA 1
ATOM 2537 C C . MET A 1 333 ? -10.5 -29 -13.578 1 87.75 333 MET A C 1
ATOM 2539 O O . MET A 1 333 ? -10.5 -28.797 -14.797 1 87.75 333 MET A O 1
ATOM 2543 N N . ARG A 1 334 ? -9.852 -30 -13.07 1 87.81 334 ARG A N 1
ATOM 2544 C CA . ARG A 1 334 ? -9.141 -30.984 -13.883 1 87.81 334 ARG A CA 1
ATOM 2545 C C . ARG A 1 334 ? -10.086 -31.656 -14.875 1 87.81 334 ARG A C 1
ATOM 2547 O O . ARG A 1 334 ? -9.75 -31.797 -16.047 1 87.81 334 ARG A O 1
ATOM 2554 N N . VAL A 1 335 ? -11.211 -32 -14.336 1 90.06 335 VAL A N 1
ATOM 2555 C CA . VAL A 1 335 ? -12.195 -32.688 -15.172 1 90.06 335 VAL A CA 1
ATOM 2556 C C . VAL A 1 335 ? -12.766 -31.719 -16.203 1 90.06 335 VAL A C 1
ATOM 2558 O O . VAL A 1 335 ? -12.844 -32.031 -17.391 1 90.06 335 VAL A O 1
ATOM 2561 N N . PHE A 1 336 ? -13.102 -30.531 -15.75 1 90.94 336 PHE A N 1
ATOM 2562 C CA . PHE A 1 336 ? -13.672 -29.516 -16.625 1 90.94 336 PHE A CA 1
ATOM 2563 C C . PHE A 1 336 ? -12.711 -29.203 -17.766 1 90.94 336 PHE A C 1
ATOM 2565 O O . PHE A 1 336 ? -13.125 -29.109 -18.922 1 90.94 336 PHE A O 1
ATOM 2572 N N . ASP A 1 337 ? -11.453 -29.125 -17.453 1 90.75 337 ASP A N 1
ATOM 2573 C CA . ASP A 1 337 ? -10.438 -28.75 -18.438 1 90.75 337 ASP A CA 1
ATOM 2574 C C . ASP A 1 337 ? -10.172 -29.891 -19.422 1 90.75 337 ASP A C 1
ATOM 2576 O O . ASP A 1 337 ? -9.594 -29.672 -20.484 1 90.75 337 ASP A O 1
ATOM 2580 N N . SER A 1 338 ? -10.469 -31.031 -19 1 90.19 338 SER A N 1
ATOM 2581 C CA . SER A 1 338 ? -10.258 -32.188 -19.859 1 90.19 338 SER A CA 1
ATOM 2582 C C . SER A 1 338 ? -11.375 -32.344 -20.891 1 90.19 338 SER A C 1
ATOM 2584 O O . SER A 1 338 ? -11.352 -33.25 -21.734 1 90.19 338 SER A O 1
ATOM 2586 N N . LEU A 1 339 ? -12.367 -31.438 -20.766 1 89.88 339 LEU A N 1
ATOM 2587 C CA . LEU A 1 339 ? -13.492 -31.438 -21.703 1 89.88 339 LEU A CA 1
ATOM 2588 C C . LEU A 1 339 ? -13.414 -30.234 -22.641 1 89.88 339 LEU A C 1
ATOM 2590 O O . LEU A 1 339 ? -12.742 -29.25 -22.328 1 89.88 339 LEU A O 1
ATOM 2594 N N . ASP A 1 340 ? -13.914 -30.359 -23.797 1 89.19 340 ASP A N 1
ATOM 2595 C CA . ASP A 1 340 ? -14.125 -29.266 -24.734 1 89.19 340 ASP A CA 1
ATOM 2596 C C . ASP A 1 340 ? -15.531 -29.312 -25.328 1 89.19 340 ASP A C 1
ATOM 2598 O O . ASP A 1 340 ? -16.453 -29.828 -24.703 1 89.19 340 ASP A O 1
ATOM 2602 N N . ALA A 1 341 ? -15.734 -28.656 -26.469 1 86.81 341 ALA A N 1
ATOM 2603 C CA . ALA A 1 341 ? -17.062 -28.609 -27.062 1 86.81 341 ALA A CA 1
ATOM 2604 C C . ALA A 1 341 ? -17.438 -29.969 -27.672 1 86.81 341 ALA A C 1
ATOM 2606 O O . ALA A 1 341 ? -18.625 -30.234 -27.906 1 86.81 341 ALA A O 1
ATOM 2607 N N . ASN A 1 342 ? -16.391 -30.781 -27.828 1 89.44 342 ASN A N 1
ATOM 2608 C CA . ASN A 1 342 ? -16.625 -32.094 -28.438 1 89.44 342 ASN A CA 1
ATOM 2609 C C . ASN A 1 342 ? -16.906 -33.156 -27.375 1 89.44 342 ASN A C 1
ATOM 2611 O O . ASN A 1 342 ? -16.375 -33.094 -26.266 1 89.44 342 ASN A O 1
ATOM 2615 N N . PRO A 1 343 ? -17.688 -34.094 -27.672 1 90.81 343 PRO A N 1
ATOM 2616 C CA . PRO A 1 343 ? -18.016 -35.156 -26.719 1 90.81 343 PRO A CA 1
ATOM 2617 C C . PRO A 1 343 ? -16.828 -36.062 -26.406 1 90.81 343 PRO A C 1
ATOM 2619 O O . PRO A 1 343 ? -16.078 -36.438 -27.312 1 90.81 343 PRO A O 1
ATOM 2622 N N . HIS A 1 344 ? -16.609 -36.375 -25.172 1 93.94 344 HIS A N 1
ATOM 2623 C CA . HIS A 1 344 ? -15.57 -37.281 -24.703 1 93.94 344 HIS A CA 1
ATOM 2624 C C . HIS A 1 344 ? -16.141 -38.375 -23.797 1 93.94 344 HIS A C 1
ATOM 2626 O O . HIS A 1 344 ? -17.125 -38.125 -23.078 1 93.94 344 HIS A O 1
ATOM 2632 N N . THR A 1 345 ? -15.523 -39.594 -23.875 1 93.19 345 THR A N 1
ATOM 2633 C CA . THR A 1 345 ? -15.938 -40.656 -22.969 1 93.19 345 THR A CA 1
ATOM 2634 C C . THR A 1 345 ? -15.398 -40.375 -21.562 1 93.19 345 THR A C 1
ATOM 2636 O O . THR A 1 345 ? -14.406 -39.688 -21.391 1 93.19 345 THR A O 1
ATOM 2639 N N . THR A 1 346 ? -16.078 -40.969 -20.625 1 92.31 346 THR A N 1
ATOM 2640 C CA . THR A 1 346 ? -15.656 -40.812 -19.234 1 92.31 346 THR A CA 1
ATOM 2641 C C . THR A 1 346 ? -14.219 -41.312 -19.062 1 92.31 346 THR A C 1
ATOM 2643 O O . THR A 1 346 ? -13.445 -40.719 -18.297 1 92.31 346 THR A O 1
ATOM 2646 N N . ASP A 1 347 ? -13.914 -42.438 -19.734 1 90.5 347 ASP A N 1
ATOM 2647 C CA . ASP A 1 347 ? -12.578 -43 -19.625 1 90.5 347 ASP A CA 1
ATOM 2648 C C . ASP A 1 347 ? -11.523 -42.031 -20.141 1 90.5 347 ASP A C 1
ATOM 2650 O O . ASP A 1 347 ? -10.469 -41.875 -19.516 1 90.5 347 ASP A O 1
ATOM 2654 N N . THR A 1 348 ? -11.844 -41.406 -21.172 1 90.69 348 THR A N 1
ATOM 2655 C CA . THR A 1 348 ? -10.922 -40.469 -21.781 1 90.69 348 THR A CA 1
ATOM 2656 C C . THR A 1 348 ? -10.742 -39.219 -20.891 1 90.69 348 THR A C 1
ATOM 2658 O O . THR A 1 348 ? -9.625 -38.719 -20.734 1 90.69 348 THR A O 1
ATOM 2661 N N . VAL A 1 349 ? -11.812 -38.812 -20.328 1 91.94 349 VAL A N 1
ATOM 2662 C CA . VAL A 1 349 ? -11.781 -37.625 -19.453 1 91.94 349 VAL A CA 1
ATOM 2663 C C . VAL A 1 349 ? -10.992 -37.969 -18.188 1 91.94 349 VAL A C 1
ATOM 2665 O O . VAL A 1 349 ? -10.172 -37.156 -17.734 1 91.94 349 VAL A O 1
ATOM 2668 N N . ALA A 1 350 ? -11.234 -39.125 -17.641 1 89.31 350 ALA A N 1
ATOM 2669 C CA . ALA A 1 350 ? -10.539 -39.562 -16.438 1 89.31 350 ALA A CA 1
ATOM 2670 C C . ALA A 1 350 ? -9.031 -39.625 -16.672 1 89.31 350 ALA A C 1
ATOM 2672 O O . ALA A 1 350 ? -8.242 -39.219 -15.82 1 89.31 350 ALA A O 1
ATOM 2673 N N . ALA A 1 351 ? -8.648 -40.188 -17.75 1 87.31 351 ALA A N 1
ATOM 2674 C CA . ALA A 1 351 ? -7.234 -40.312 -18.094 1 87.31 351 ALA A CA 1
ATOM 2675 C C . ALA A 1 351 ? -6.602 -38.938 -18.281 1 87.31 351 ALA A C 1
ATOM 2677 O O . ALA A 1 351 ? -5.492 -38.688 -17.797 1 87.31 351 ALA A O 1
ATOM 2678 N N . ALA A 1 352 ? -7.309 -38.031 -18.938 1 85.94 352 ALA A N 1
ATOM 2679 C CA . ALA A 1 352 ? -6.809 -36.688 -19.188 1 85.94 352 ALA A CA 1
ATOM 2680 C C . ALA A 1 352 ? -6.684 -35.906 -17.875 1 85.94 352 ALA A C 1
ATOM 2682 O O . ALA A 1 352 ? -5.734 -35.156 -17.688 1 85.94 352 ALA A O 1
ATOM 2683 N N . ALA A 1 353 ? -7.625 -36.094 -16.984 1 86.12 353 ALA A N 1
ATOM 2684 C CA . ALA A 1 353 ? -7.664 -35.406 -15.695 1 86.12 353 ALA A CA 1
ATOM 2685 C C . ALA A 1 353 ? -6.727 -36.062 -14.688 1 86.12 353 ALA A C 1
ATOM 2687 O O . ALA A 1 353 ? -6.395 -35.438 -13.656 1 86.12 353 ALA A O 1
ATOM 2688 N N . GLY A 1 354 ? -6.391 -37.344 -14.977 1 79.75 354 GLY A N 1
ATOM 2689 C CA . GLY A 1 354 ? -5.523 -38.094 -14.078 1 79.75 354 GLY A CA 1
ATOM 2690 C C . GLY A 1 354 ? -6.219 -38.5 -12.789 1 79.75 354 GLY A C 1
ATOM 2691 O O . GLY A 1 354 ? -5.625 -38.438 -11.711 1 79.75 354 GLY A O 1
ATOM 2692 N N . ILE A 1 355 ? -7.523 -38.781 -12.906 1 84.56 355 ILE A N 1
ATOM 2693 C CA . ILE A 1 355 ? -8.266 -39.219 -11.727 1 84.56 355 ILE A CA 1
ATOM 2694 C C . ILE A 1 355 ? -8.945 -40.562 -12.008 1 84.56 355 ILE A C 1
ATOM 2696 O O . ILE A 1 355 ? -9.156 -40.906 -13.164 1 84.56 355 ILE A O 1
ATOM 2700 N N . PRO A 1 356 ? -9.242 -41.25 -10.945 1 82.69 356 PRO A N 1
ATOM 2701 C CA . PRO A 1 356 ? -9.961 -42.5 -11.148 1 82.69 356 PRO A CA 1
ATOM 2702 C C . PRO A 1 356 ? -11.328 -42.312 -11.797 1 82.69 356 PRO A C 1
ATOM 2704 O O . PRO A 1 356 ? -12 -41.312 -11.539 1 82.69 356 PRO A O 1
ATOM 2707 N N . ILE A 1 357 ? -11.688 -43.375 -12.555 1 89.31 357 ILE A N 1
ATOM 2708 C CA . ILE A 1 357 ? -12.898 -43.281 -13.359 1 89.31 357 ILE A CA 1
ATOM 2709 C C . ILE A 1 357 ? -14.109 -43.062 -12.453 1 89.31 357 ILE A C 1
ATOM 2711 O O . ILE A 1 357 ? -15.008 -42.281 -12.789 1 89.31 357 ILE A O 1
ATOM 2715 N N . GLY A 1 358 ? -14.094 -43.719 -11.312 1 88.38 358 GLY A N 1
ATOM 2716 C CA . GLY A 1 358 ? -15.203 -43.562 -10.398 1 88.38 358 GLY A CA 1
ATOM 2717 C C . GLY A 1 358 ? -15.367 -42.125 -9.93 1 88.38 358 GLY A C 1
ATOM 2718 O O . GLY A 1 358 ? -16.484 -41.594 -9.93 1 88.38 358 GLY A O 1
ATOM 2719 N N . LEU A 1 359 ? -14.305 -41.562 -9.539 1 89.25 359 LEU A N 1
ATOM 2720 C CA . LEU A 1 359 ? -14.305 -40.156 -9.109 1 89.25 359 LEU A CA 1
ATOM 2721 C C . LEU A 1 359 ? -14.688 -39.25 -10.266 1 89.25 359 LEU A C 1
ATOM 2723 O O . LEU A 1 359 ? -15.414 -38.281 -10.07 1 89.25 359 LEU A O 1
ATOM 2727 N N . CYS A 1 360 ? -14.242 -39.531 -11.406 1 91.62 360 CYS A N 1
ATOM 2728 C CA . CYS A 1 360 ? -14.531 -38.75 -12.594 1 91.62 360 CYS A CA 1
ATOM 2729 C C . CYS A 1 360 ? -16.031 -38.688 -12.867 1 91.62 360 CYS A C 1
ATOM 2731 O O . CYS A 1 360 ? -16.578 -37.625 -13.18 1 91.62 360 CYS A O 1
ATOM 2733 N N . VAL A 1 361 ? -16.625 -39.812 -12.727 1 92.38 361 VAL A N 1
ATOM 2734 C CA . VAL A 1 361 ? -18.062 -39.875 -12.961 1 92.38 361 VAL A CA 1
ATOM 2735 C C . VAL A 1 361 ? -18.812 -38.969 -11.984 1 92.38 361 VAL A C 1
ATOM 2737 O O . VAL A 1 361 ? -19.703 -38.25 -12.375 1 92.38 361 VAL A O 1
ATOM 2740 N N . HIS A 1 362 ? -18.359 -39.094 -10.758 1 92.5 362 HIS A N 1
ATOM 2741 C CA . HIS A 1 362 ? -18.984 -38.25 -9.727 1 92.5 362 HIS A CA 1
ATOM 2742 C C . HIS A 1 362 ? -18.828 -36.781 -10.039 1 92.5 362 HIS A C 1
ATOM 2744 O O . HIS A 1 362 ? -19.797 -36 -9.914 1 92.5 362 HIS A O 1
ATOM 2750 N N . ILE A 1 363 ? -17.688 -36.375 -10.391 1 93.06 363 ILE A N 1
ATOM 2751 C CA . ILE A 1 363 ? -17.375 -34.969 -10.648 1 93.06 363 ILE A CA 1
ATOM 2752 C C . ILE A 1 363 ? -18.141 -34.5 -11.883 1 93.06 363 ILE A C 1
ATOM 2754 O O . ILE A 1 363 ? -18.656 -33.375 -11.906 1 93.06 363 ILE A O 1
ATOM 2758 N N . LEU A 1 364 ? -18.234 -35.312 -12.867 1 94.31 364 LEU A N 1
ATOM 2759 C CA . LEU A 1 364 ? -18.969 -34.969 -14.07 1 94.31 364 LEU A CA 1
ATOM 2760 C C . LEU A 1 364 ? -20.438 -34.719 -13.75 1 94.31 364 LEU A C 1
ATOM 2762 O O . LEU A 1 364 ? -21.031 -33.781 -14.289 1 94.31 364 LEU A O 1
ATOM 2766 N N . ARG A 1 365 ? -20.938 -35.5 -12.906 1 92.69 365 ARG A N 1
ATOM 2767 C CA . ARG A 1 365 ? -22.328 -35.312 -12.492 1 92.69 365 ARG A CA 1
ATOM 2768 C C . ARG A 1 365 ? -22.516 -33.969 -11.758 1 92.69 365 ARG A C 1
ATOM 2770 O O . ARG A 1 365 ? -23.5 -33.281 -11.953 1 92.69 365 ARG A O 1
ATOM 2777 N N . ASP A 1 366 ? -21.578 -33.719 -10.961 1 92.12 366 ASP A N 1
ATOM 2778 C CA . ASP A 1 366 ? -21.625 -32.469 -10.227 1 92.12 366 ASP A CA 1
ATOM 2779 C C . ASP A 1 366 ? -21.547 -31.266 -11.18 1 92.12 366 ASP A C 1
ATOM 2781 O O . ASP A 1 366 ? -22.25 -30.281 -11.008 1 92.12 366 ASP A O 1
ATOM 2785 N N . LEU A 1 367 ? -20.656 -31.344 -12.109 1 93.38 367 LEU A N 1
ATOM 2786 C CA . LEU A 1 367 ? -20.484 -30.281 -13.094 1 93.38 367 LEU A CA 1
ATOM 2787 C C . LEU A 1 367 ? -21.734 -30.125 -13.953 1 93.38 367 LEU A C 1
ATOM 2789 O O . LEU A 1 367 ? -22.062 -29.016 -14.367 1 93.38 367 LEU A O 1
ATOM 2793 N N . GLU A 1 368 ? -22.344 -31.203 -14.203 1 92.75 368 GLU A N 1
ATOM 2794 C CA . GLU A 1 368 ? -23.594 -31.172 -14.938 1 92.75 368 GLU A CA 1
ATOM 2795 C C . GLU A 1 368 ? -24.672 -30.422 -14.164 1 92.75 368 GLU A C 1
ATOM 2797 O O . GLU A 1 368 ? -25.422 -29.625 -14.734 1 92.75 368 GLU A O 1
ATOM 2802 N N . LYS A 1 369 ? -24.688 -30.688 -12.898 1 91.75 369 LYS A N 1
ATOM 2803 C CA . LYS A 1 369 ? -25.641 -30 -12.039 1 91.75 369 LYS A CA 1
ATOM 2804 C C . LYS A 1 369 ? -25.391 -28.484 -12.062 1 91.75 369 LYS A C 1
ATOM 2806 O O . LYS A 1 369 ? -26.344 -27.703 -11.977 1 91.75 369 LYS A O 1
ATOM 2811 N N . LYS A 1 370 ? -24.109 -28.219 -12.172 1 91.12 370 LYS A N 1
ATOM 2812 C CA . LYS A 1 370 ? -23.719 -26.812 -12.219 1 91.12 370 LYS A CA 1
ATOM 2813 C C . LYS A 1 370 ? -23.922 -26.234 -13.617 1 91.12 370 LYS A C 1
ATOM 2815 O O . LYS A 1 370 ? -23.609 -25.062 -13.859 1 91.12 370 LYS A O 1
ATOM 2820 N N . GLN A 1 371 ? -24.344 -27.047 -14.508 1 90.88 371 GLN A N 1
ATOM 2821 C CA . GLN A 1 371 ? -24.656 -26.688 -15.883 1 90.88 371 GLN A CA 1
ATOM 2822 C C . GLN A 1 371 ? -23.391 -26.219 -16.625 1 90.88 371 GLN A C 1
ATOM 2824 O O . GLN A 1 371 ? -23.453 -25.328 -17.453 1 90.88 371 GLN A O 1
ATOM 2829 N N . LEU A 1 372 ? -22.234 -26.797 -16.266 1 91.81 372 LEU A N 1
ATOM 2830 C CA . LEU A 1 372 ? -20.984 -26.469 -16.922 1 91.81 372 LEU A CA 1
ATOM 2831 C C . LEU A 1 372 ? -20.625 -27.5 -17.984 1 91.81 372 LEU A C 1
ATOM 2833 O O . LEU A 1 372 ? -19.891 -27.203 -18.938 1 91.81 372 LEU A O 1
ATOM 2837 N N . VAL A 1 373 ? -21.156 -28.703 -17.75 1 92.69 373 VAL A N 1
ATOM 2838 C CA . VAL A 1 373 ? -20.938 -29.797 -18.672 1 92.69 373 VAL A CA 1
ATOM 2839 C C . VAL A 1 373 ? -22.25 -30.484 -19 1 92.69 373 VAL A C 1
ATOM 2841 O O . VAL A 1 373 ? -23.219 -30.406 -18.219 1 92.69 373 VAL A O 1
ATOM 2844 N N . MET A 1 374 ? -22.375 -31 -20.156 1 93.31 374 MET A N 1
ATOM 2845 C CA . MET A 1 374 ? -23.578 -31.688 -20.609 1 93.31 374 MET A CA 1
ATOM 2846 C C . MET A 1 374 ? -23.266 -33.125 -21.047 1 93.31 374 MET A C 1
ATOM 2848 O O . MET A 1 374 ? -22.203 -33.375 -21.625 1 93.31 374 MET A O 1
ATOM 2852 N N . ARG A 1 375 ? -24.203 -33.969 -20.781 1 92.06 375 ARG A N 1
ATOM 2853 C CA . ARG A 1 375 ? -24.062 -35.344 -21.172 1 92.06 375 ARG A CA 1
ATOM 2854 C C . ARG A 1 375 ? -24.844 -35.656 -22.453 1 92.06 375 ARG A C 1
ATOM 2856 O O . ARG A 1 375 ? -25.969 -35.188 -22.609 1 92.06 375 ARG A O 1
ATOM 2863 N N . GLU A 1 376 ? -24.219 -36.219 -23.375 1 90.94 376 GLU A N 1
ATOM 2864 C CA . GLU A 1 376 ? -24.844 -36.719 -24.594 1 90.94 376 GLU A CA 1
ATOM 2865 C C . GLU A 1 376 ? -24.609 -38.219 -24.766 1 90.94 376 GLU A C 1
ATOM 2867 O O . GLU A 1 376 ? -23.594 -38.625 -25.328 1 90.94 376 GLU A O 1
ATOM 2872 N N . GLY A 1 377 ? -25.594 -38.969 -24.484 1 88.69 377 GLY A N 1
ATOM 2873 C CA . GLY A 1 377 ? -25.375 -40.406 -24.469 1 88.69 377 GLY A CA 1
ATOM 2874 C C . GLY A 1 377 ? -24.328 -40.844 -23.453 1 88.69 377 GLY A C 1
ATOM 2875 O O . GLY A 1 377 ? -24.469 -40.594 -22.266 1 88.69 377 GLY A O 1
ATOM 2876 N N . ALA A 1 378 ? -23.219 -41.438 -23.938 1 89.31 378 ALA A N 1
ATOM 2877 C CA . ALA A 1 378 ? -22.141 -41.906 -23.047 1 89.31 378 ALA A CA 1
ATOM 2878 C C . ALA A 1 378 ? -20.984 -40.906 -23.047 1 89.31 378 ALA A C 1
ATOM 2880 O O . ALA A 1 378 ? -19.922 -41.156 -22.469 1 89.31 378 ALA A O 1
ATOM 2881 N N . HIS A 1 379 ? -21.312 -39.781 -23.656 1 92.12 379 HIS A N 1
ATOM 2882 C CA . HIS A 1 379 ? -20.25 -38.781 -23.812 1 92.12 379 HIS A CA 1
ATOM 2883 C C . HIS A 1 379 ? -20.547 -37.5 -23.047 1 92.12 379 HIS A C 1
ATOM 2885 O O . HIS A 1 379 ? -21.688 -37.25 -22.672 1 92.12 379 HIS A O 1
ATOM 2891 N N . TRP A 1 380 ? -19.531 -36.812 -22.719 1 92.56 380 TRP A N 1
ATOM 2892 C CA . TRP A 1 380 ? -19.609 -35.562 -22 1 92.56 380 TRP A CA 1
ATOM 2893 C C . TRP A 1 380 ? -18.953 -34.438 -22.781 1 92.56 380 TRP A C 1
ATOM 2895 O O . TRP A 1 380 ? -17.969 -34.656 -23.484 1 92.56 380 TRP A O 1
ATOM 2905 N N . HIS A 1 381 ? -19.531 -33.219 -22.766 1 88.5 381 HIS A N 1
ATOM 2906 C CA . HIS A 1 381 ? -18.922 -32.031 -23.375 1 88.5 381 HIS A CA 1
ATOM 2907 C C . HIS A 1 381 ? -19.266 -30.781 -22.594 1 88.5 381 HIS A C 1
ATOM 2909 O O . HIS A 1 381 ? -20.219 -30.781 -21.797 1 88.5 381 HIS A O 1
ATOM 2915 N N . ARG A 1 382 ? -18.453 -29.75 -22.734 1 89.88 382 ARG A N 1
ATOM 2916 C CA . ARG A 1 382 ? -18.734 -28.484 -22.062 1 89.88 382 ARG A CA 1
ATOM 2917 C C . ARG A 1 382 ? -19.969 -27.812 -22.641 1 89.88 382 ARG A C 1
ATOM 2919 O O . ARG A 1 382 ? -20.297 -28 -23.812 1 89.88 382 ARG A O 1
ATOM 2926 N N . CYS A 1 383 ? -20.641 -27.047 -21.859 1 86.5 383 CYS A N 1
ATOM 2927 C CA . CYS A 1 383 ? -21.828 -26.312 -22.312 1 86.5 383 CYS A CA 1
ATOM 2928 C C . CYS A 1 383 ? -21.422 -25.156 -23.219 1 86.5 383 CYS A C 1
ATOM 2930 O O . CYS A 1 383 ? -20.344 -24.578 -23.062 1 86.5 383 CYS A O 1
ATOM 2932 N N . MET B 1 1 ? 13.953 -50.875 -17.734 1 87.62 1 MET B N 1
ATOM 2933 C CA . MET B 1 1 ? 13.703 -49.438 -17.703 1 87.62 1 MET B CA 1
ATOM 2934 C C . MET B 1 1 ? 14.812 -48.719 -16.953 1 87.62 1 MET B C 1
ATOM 2936 O O . MET B 1 1 ? 15.164 -49.094 -15.836 1 87.62 1 MET B O 1
ATOM 2940 N N . SER B 1 2 ? 15.539 -47.812 -17.578 1 93.44 2 SER B N 1
ATOM 2941 C CA . SER B 1 2 ? 16.594 -47.031 -16.922 1 93.44 2 SER B CA 1
ATOM 2942 C C . SER B 1 2 ? 16.031 -46.125 -15.852 1 93.44 2 SER B C 1
ATOM 2944 O O . SER B 1 2 ? 14.812 -45.875 -15.797 1 93.44 2 SER B O 1
ATOM 2946 N N . ARG B 1 3 ? 16.875 -45.688 -15.008 1 96.06 3 ARG B N 1
ATOM 2947 C CA . ARG B 1 3 ? 16.469 -44.781 -13.93 1 96.06 3 ARG B CA 1
ATOM 2948 C C . ARG B 1 3 ? 15.797 -43.531 -14.484 1 96.06 3 ARG B C 1
ATOM 2950 O O . ARG B 1 3 ? 14.766 -43.094 -13.977 1 96.06 3 ARG B O 1
ATOM 2957 N N . LEU B 1 4 ? 16.375 -43.031 -15.523 1 97.12 4 LEU B N 1
ATOM 2958 C CA . LEU B 1 4 ? 15.828 -41.844 -16.156 1 97.12 4 LEU B CA 1
ATOM 2959 C C . LEU B 1 4 ? 14.453 -42.125 -16.75 1 97.12 4 LEU B C 1
ATOM 2961 O O . LEU B 1 4 ? 13.547 -41.312 -16.672 1 97.12 4 LEU B O 1
ATOM 2965 N N . GLU B 1 5 ? 14.32 -43.25 -17.375 1 97.25 5 GLU B N 1
ATOM 2966 C CA . GLU B 1 5 ? 13.031 -43.656 -17.922 1 97.25 5 GLU B CA 1
ATOM 2967 C C . GLU B 1 5 ? 11.984 -43.812 -16.828 1 97.25 5 GLU B C 1
ATOM 2969 O O . GLU B 1 5 ? 10.812 -43.5 -17.047 1 97.25 5 GLU B O 1
ATOM 2974 N N . ALA B 1 6 ? 12.414 -44.344 -15.703 1 97.5 6 ALA B N 1
ATOM 2975 C CA . ALA B 1 6 ? 11.5 -44.5 -14.578 1 97.5 6 ALA B CA 1
ATOM 2976 C C . ALA B 1 6 ? 10.961 -43.125 -14.125 1 97.5 6 ALA B C 1
ATOM 2978 O O . ALA B 1 6 ? 9.758 -42.969 -13.898 1 97.5 6 ALA B O 1
ATOM 2979 N N . TRP B 1 7 ? 11.852 -42.156 -14.008 1 97.56 7 TRP B N 1
ATOM 2980 C CA . TRP B 1 7 ? 11.43 -40.812 -13.641 1 97.56 7 TRP B CA 1
ATOM 2981 C C . TRP B 1 7 ? 10.484 -40.25 -14.688 1 97.56 7 TRP B C 1
ATOM 2983 O O . TRP B 1 7 ? 9.492 -39.594 -14.344 1 97.56 7 TRP B O 1
ATOM 2993 N N . ALA B 1 8 ? 10.797 -40.438 -15.953 1 97.69 8 ALA B N 1
ATOM 2994 C CA . ALA B 1 8 ? 9.938 -39.938 -17.031 1 97.69 8 ALA B CA 1
ATOM 2995 C C . ALA B 1 8 ? 8.547 -40.562 -16.938 1 97.69 8 ALA B C 1
ATOM 2997 O O . ALA B 1 8 ? 7.539 -39.875 -17.094 1 97.69 8 ALA B O 1
ATOM 2998 N N . TYR B 1 9 ? 8.531 -41.875 -16.688 1 96.81 9 TYR B N 1
ATOM 2999 C CA . TYR B 1 9 ? 7.266 -42.594 -16.516 1 96.81 9 TYR B CA 1
ATOM 3000 C C . TYR B 1 9 ? 6.469 -42.031 -15.359 1 96.81 9 TYR B C 1
ATOM 3002 O O . TYR B 1 9 ? 5.277 -41.719 -15.5 1 96.81 9 TYR B O 1
ATOM 3010 N N . LEU B 1 10 ? 7.078 -41.781 -14.258 1 95.94 10 LEU B N 1
ATOM 3011 C CA . LEU B 1 10 ? 6.41 -41.281 -13.07 1 95.94 10 LEU B CA 1
ATOM 3012 C C . LEU B 1 10 ? 5.918 -39.844 -13.297 1 95.94 10 LEU B C 1
ATOM 3014 O O . LEU B 1 10 ? 4.863 -39.469 -12.789 1 95.94 10 LEU B O 1
ATOM 3018 N N . SER B 1 11 ? 6.668 -39.031 -14.07 1 94.81 11 SER B N 1
ATOM 3019 C CA . SER B 1 11 ? 6.285 -37.656 -14.359 1 94.81 11 SER B CA 1
ATOM 3020 C C . SER B 1 11 ? 4.965 -37.625 -15.125 1 94.81 11 SER B C 1
ATOM 3022 O O . SER B 1 11 ? 4.211 -36.656 -15 1 94.81 11 SER B O 1
ATOM 3024 N N . ARG B 1 12 ? 4.719 -38.594 -15.883 1 92.06 12 ARG B N 1
ATOM 3025 C CA . ARG B 1 12 ? 3.504 -38.625 -16.688 1 92.06 12 ARG B CA 1
ATOM 3026 C C . ARG B 1 12 ? 2.352 -39.281 -15.93 1 92.06 12 ARG B C 1
ATOM 3028 O O . ARG B 1 12 ? 1.214 -38.812 -16 1 92.06 12 ARG B O 1
ATOM 3035 N N . VAL B 1 13 ? 2.713 -40.344 -15.211 1 91.94 13 VAL B N 1
ATOM 3036 C CA . VAL B 1 13 ? 1.674 -41.094 -14.539 1 91.94 13 VAL B CA 1
ATOM 3037 C C . VAL B 1 13 ? 1.116 -40.312 -13.359 1 91.94 13 VAL B C 1
ATOM 3039 O O . VAL B 1 13 ? -0.086 -40.344 -13.094 1 91.94 13 VAL B O 1
ATOM 3042 N N . PHE B 1 14 ? 2.068 -39.656 -12.727 1 89.94 14 PHE B N 1
ATOM 3043 C CA . PHE B 1 14 ? 1.681 -38.719 -11.68 1 89.94 14 PHE B CA 1
ATOM 3044 C C . PHE B 1 14 ? 1.775 -37.281 -12.188 1 89.94 14 PHE B C 1
ATOM 3046 O O . PHE B 1 14 ? 2.871 -36.781 -12.438 1 89.94 14 PHE B O 1
ATOM 3053 N N . GLU B 1 15 ? 0.716 -36.688 -12.547 1 84.31 15 GLU B N 1
ATOM 3054 C CA . GLU B 1 15 ? 0.778 -35.281 -12.805 1 84.31 15 GLU B CA 1
ATOM 3055 C C . GLU B 1 15 ? 1.032 -34.469 -11.523 1 84.31 15 GLU B C 1
ATOM 3057 O O . GLU B 1 15 ? 0.206 -34.5 -10.609 1 84.31 15 GLU B O 1
ATOM 3062 N N . GLY B 1 16 ? 2.225 -33.938 -11.414 1 84.5 16 GLY B N 1
ATOM 3063 C CA . GLY B 1 16 ? 2.6 -33.25 -10.195 1 84.5 16 GLY B CA 1
ATOM 3064 C C . GLY B 1 16 ? 1.642 -32.125 -9.828 1 84.5 16 GLY B C 1
ATOM 3065 O O . GLY B 1 16 ? 0.983 -31.562 -10.695 1 84.5 16 GLY B O 1
ATOM 3066 N N . PRO B 1 17 ? 1.569 -31.906 -8.586 1 90.38 17 PRO B N 1
ATOM 3067 C CA . PRO B 1 17 ? 2.24 -32.5 -7.418 1 90.38 17 PRO B CA 1
ATOM 3068 C C . PRO B 1 17 ? 1.514 -33.719 -6.871 1 90.38 17 PRO B C 1
ATOM 3070 O O . PRO B 1 17 ? 0.307 -33.875 -7.078 1 90.38 17 PRO B O 1
ATOM 3073 N N . SER B 1 18 ? 2.279 -34.625 -6.23 1 90.81 18 SER B N 1
ATOM 3074 C CA . SER B 1 18 ? 1.676 -35.812 -5.617 1 90.81 18 SER B CA 1
ATOM 3075 C C . SER B 1 18 ? 2.289 -36.094 -4.25 1 90.81 18 SER B C 1
ATOM 3077 O O . SER B 1 18 ? 3.436 -36.562 -4.16 1 90.81 18 SER B O 1
ATOM 3079 N N . ARG B 1 19 ? 1.511 -35.875 -3.236 1 90 19 ARG B N 1
ATOM 3080 C CA . ARG B 1 19 ? 1.969 -36.156 -1.879 1 90 19 ARG B CA 1
ATOM 3081 C C . ARG B 1 19 ? 2.246 -37.656 -1.684 1 90 19 ARG B C 1
ATOM 3083 O O . ARG B 1 19 ? 3.211 -38.031 -1.016 1 90 19 ARG B O 1
ATOM 3090 N N . SER B 1 20 ? 1.356 -38.469 -2.223 1 90.56 20 SER B N 1
ATOM 3091 C CA . SER B 1 20 ? 1.493 -39.906 -2.088 1 90.56 20 SER B CA 1
ATOM 3092 C C . SER B 1 20 ? 2.803 -40.406 -2.697 1 90.56 20 SER B C 1
ATOM 3094 O O . SER B 1 20 ? 3.506 -41.219 -2.098 1 90.56 20 SER B O 1
ATOM 3096 N N . LEU B 1 21 ? 3.074 -39.875 -3.832 1 93.44 21 LEU B N 1
ATOM 3097 C CA . LEU B 1 21 ? 4.32 -40.281 -4.473 1 93.44 21 LEU B CA 1
ATOM 3098 C C . LEU B 1 21 ? 5.527 -39.781 -3.688 1 93.44 21 LEU B C 1
ATOM 3100 O O . LEU B 1 21 ? 6.512 -40.5 -3.525 1 93.44 21 LEU B O 1
ATOM 3104 N N . GLN B 1 22 ? 5.465 -38.562 -3.211 1 92.75 22 GLN B N 1
ATOM 3105 C CA . GLN B 1 22 ? 6.574 -38.031 -2.439 1 92.75 22 GLN B CA 1
ATOM 3106 C C . GLN B 1 22 ? 6.832 -38.844 -1.182 1 92.75 22 GLN B C 1
ATOM 3108 O O . GLN B 1 22 ? 7.984 -39.125 -0.841 1 92.75 22 GLN B O 1
ATOM 3113 N N . LYS B 1 23 ? 5.781 -39.219 -0.552 1 92.06 23 LYS B N 1
ATOM 3114 C CA . LYS B 1 23 ? 5.906 -40.031 0.636 1 92.06 23 LYS B CA 1
ATOM 3115 C C . LYS B 1 23 ? 6.547 -41.375 0.295 1 92.06 23 LYS B C 1
ATOM 3117 O O . LYS B 1 23 ? 7.395 -41.875 1.039 1 92.06 23 LYS B O 1
ATOM 3122 N N . LEU B 1 24 ? 6.098 -41.938 -0.745 1 94.25 24 LEU B N 1
ATOM 3123 C CA . LEU B 1 24 ? 6.641 -43.219 -1.179 1 94.25 24 LEU B CA 1
ATOM 3124 C C . LEU B 1 24 ? 8.133 -43.094 -1.489 1 94.25 24 LEU B C 1
ATOM 3126 O O . LEU B 1 24 ? 8.914 -43.969 -1.134 1 94.25 24 LEU B O 1
ATOM 3130 N N . LEU B 1 25 ? 8.492 -42.031 -2.117 1 93.44 25 LEU B N 1
ATOM 3131 C CA . LEU B 1 25 ? 9.883 -41.812 -2.5 1 93.44 25 LEU B CA 1
ATOM 3132 C C . LEU B 1 25 ? 10.766 -41.625 -1.27 1 93.44 25 LEU B C 1
ATOM 3134 O O . LEU B 1 25 ? 11.961 -41.906 -1.305 1 93.44 25 LEU B O 1
ATOM 3138 N N . GLU B 1 26 ? 10.188 -41.156 -0.255 1 90.25 26 GLU B N 1
ATOM 3139 C CA . GLU B 1 26 ? 10.922 -41 0.999 1 90.25 26 GLU B CA 1
ATOM 3140 C C . GLU B 1 26 ? 11.234 -42.375 1.623 1 90.25 26 GLU B C 1
ATOM 3142 O O . GLU B 1 26 ? 12.273 -42.531 2.266 1 90.25 26 GLU B O 1
ATOM 3147 N N . THR B 1 27 ? 10.359 -43.281 1.44 1 90.19 27 THR B N 1
ATOM 3148 C CA . THR B 1 27 ? 10.492 -44.562 2.092 1 90.19 27 THR B CA 1
ATOM 3149 C C . THR B 1 27 ? 11.18 -45.562 1.169 1 90.19 27 THR B C 1
ATOM 3151 O O . THR B 1 27 ? 11.836 -46.5 1.635 1 90.19 27 THR B O 1
ATOM 3154 N N . GLU B 1 28 ? 10.906 -45.469 -0.091 1 89.06 28 GLU B N 1
ATOM 3155 C CA . GLU B 1 28 ? 11.5 -46.281 -1.128 1 89.06 28 GLU B CA 1
ATOM 3156 C C . GLU B 1 28 ? 12.297 -45.438 -2.123 1 89.06 28 GLU B C 1
ATOM 3158 O O . GLU B 1 28 ? 11.727 -44.844 -3.029 1 89.06 28 GLU B O 1
ATOM 3163 N N . SER B 1 29 ? 13.57 -45.562 -2.018 1 83.5 29 SER B N 1
ATOM 3164 C CA . SER B 1 29 ? 14.414 -44.719 -2.824 1 83.5 29 SER B CA 1
ATOM 3165 C C . SER B 1 29 ? 14.633 -45.281 -4.223 1 83.5 29 SER B C 1
ATOM 3167 O O . SER B 1 29 ? 15.117 -44.594 -5.113 1 83.5 29 SER B O 1
ATOM 3169 N N . ASP B 1 30 ? 14.266 -46.469 -4.41 1 93.56 30 ASP B N 1
ATOM 3170 C CA . ASP B 1 30 ? 14.43 -47.125 -5.711 1 93.56 30 ASP B CA 1
ATOM 3171 C C . ASP B 1 30 ? 13.289 -46.75 -6.656 1 93.56 30 ASP B C 1
ATOM 3173 O O . ASP B 1 30 ? 12.273 -47.438 -6.723 1 93.56 30 ASP B O 1
ATOM 3177 N N . VAL B 1 31 ? 13.57 -45.75 -7.48 1 96.31 31 VAL B N 1
ATOM 3178 C CA . VAL B 1 31 ? 12.555 -45.188 -8.367 1 96.31 31 VAL B CA 1
ATOM 3179 C C . VAL B 1 31 ? 12.188 -46.219 -9.438 1 96.31 31 VAL B C 1
ATOM 3181 O O . VAL B 1 31 ? 11.031 -46.281 -9.867 1 96.31 31 VAL B O 1
ATOM 3184 N N . GLU B 1 32 ? 13.125 -47.062 -9.836 1 96.81 32 GLU B N 1
ATOM 3185 C CA . GLU B 1 32 ? 12.852 -48.094 -10.805 1 96.81 32 GLU B CA 1
ATOM 3186 C C . GLU B 1 32 ? 11.859 -49.125 -10.25 1 96.81 32 GLU B C 1
ATOM 3188 O O . GLU B 1 32 ? 10.945 -49.562 -10.953 1 96.81 32 GLU B O 1
ATOM 3193 N N . LYS B 1 33 ? 12.086 -49.438 -9.055 1 96.44 33 LYS B N 1
ATOM 3194 C CA . LYS B 1 33 ? 11.18 -50.344 -8.391 1 96.44 33 LYS B CA 1
ATOM 3195 C C . LYS B 1 33 ? 9.766 -49.781 -8.312 1 96.44 33 LYS B C 1
ATOM 3197 O O . LYS B 1 33 ? 8.789 -50.5 -8.555 1 96.44 33 LYS B O 1
ATOM 3202 N N . ILE B 1 34 ? 9.672 -48.594 -7.977 1 96.44 34 ILE B N 1
ATOM 3203 C CA . ILE B 1 34 ? 8.383 -47.906 -7.863 1 96.44 34 ILE B CA 1
ATOM 3204 C C . ILE B 1 34 ? 7.688 -47.906 -9.227 1 96.44 34 ILE B C 1
ATOM 3206 O O . ILE B 1 34 ? 6.523 -48.312 -9.336 1 96.44 34 ILE B O 1
ATOM 3210 N N . ALA B 1 35 ? 8.383 -47.469 -10.289 1 96.62 35 ALA B N 1
ATOM 3211 C CA . ALA B 1 35 ? 7.816 -47.406 -11.633 1 96.62 35 ALA B CA 1
ATOM 3212 C C . ALA B 1 35 ? 7.348 -48.781 -12.109 1 96.62 35 ALA B C 1
ATOM 3214 O O . ALA B 1 35 ? 6.242 -48.906 -12.641 1 96.62 35 ALA B O 1
ATOM 3215 N N . TRP B 1 36 ? 8.211 -49.719 -11.875 1 95.44 36 TRP B N 1
ATOM 3216 C CA . TRP B 1 36 ? 7.871 -51.062 -12.273 1 95.44 36 TRP B CA 1
ATOM 3217 C C . TRP B 1 36 ? 6.648 -51.562 -11.508 1 95.44 36 TRP B C 1
ATOM 3219 O O . TRP B 1 36 ? 5.754 -52.188 -12.094 1 95.44 36 TRP B O 1
ATOM 3229 N N . GLY B 1 37 ? 6.637 -51.344 -10.211 1 95.88 37 GLY B N 1
ATOM 3230 C CA . GLY B 1 37 ? 5.5 -51.719 -9.391 1 95.88 37 GLY B CA 1
ATOM 3231 C C . GLY B 1 37 ? 4.188 -51.125 -9.875 1 95.88 37 GLY B C 1
ATOM 3232 O O . GLY B 1 37 ? 3.156 -51.812 -9.859 1 95.88 37 GLY B O 1
ATOM 3233 N N . ILE B 1 38 ? 4.211 -49.906 -10.258 1 95.5 38 ILE B N 1
ATOM 3234 C CA . ILE B 1 38 ? 3.006 -49.25 -10.742 1 95.5 38 ILE B CA 1
ATOM 3235 C C . ILE B 1 38 ? 2.57 -49.875 -12.062 1 95.5 38 ILE B C 1
ATOM 3237 O O . ILE B 1 38 ? 1.396 -50.188 -12.242 1 95.5 38 ILE B O 1
ATOM 3241 N N . LYS B 1 39 ? 3.531 -50.125 -13 1 95.12 39 LYS B N 1
ATOM 3242 C CA . LYS B 1 39 ? 3.232 -50.719 -14.289 1 95.12 39 LYS B CA 1
ATOM 3243 C C . LYS B 1 39 ? 2.611 -52.094 -14.125 1 95.12 39 LYS B C 1
ATOM 3245 O O . LYS B 1 39 ? 1.709 -52.469 -14.867 1 95.12 39 LYS B O 1
ATOM 3250 N N . LYS B 1 40 ? 3.053 -52.781 -13.141 1 96.06 40 LYS B N 1
ATOM 3251 C CA . LYS B 1 40 ? 2.631 -54.156 -12.945 1 96.06 40 LYS B CA 1
ATOM 3252 C C . LYS B 1 40 ? 1.515 -54.25 -11.906 1 96.06 40 LYS B C 1
ATOM 3254 O O . LYS B 1 40 ? 1.021 -55.344 -11.617 1 96.06 40 LYS B O 1
ATOM 3259 N N . ARG B 1 41 ? 1.164 -53.125 -11.422 1 96.5 41 ARG B N 1
ATOM 3260 C CA . ARG B 1 41 ? 0.086 -53.031 -10.445 1 96.5 41 ARG B CA 1
ATOM 3261 C C . ARG B 1 41 ? 0.381 -53.906 -9.227 1 96.5 41 ARG B C 1
ATOM 3263 O O . ARG B 1 41 ? -0.468 -54.688 -8.797 1 96.5 41 ARG B O 1
ATOM 3270 N N . GLU B 1 42 ? 1.527 -53.781 -8.695 1 96.31 42 GLU B N 1
ATOM 3271 C CA . GLU B 1 42 ? 1.935 -54.594 -7.547 1 96.31 42 GLU B CA 1
ATOM 3272 C C . GLU B 1 42 ? 1.224 -54.156 -6.273 1 96.31 42 GLU B C 1
ATOM 3274 O O . GLU B 1 42 ? 1.097 -52.969 -6.016 1 96.31 42 GLU B O 1
ATOM 3279 N N . ALA B 1 43 ? 0.883 -55 -5.312 1 95.75 43 ALA B N 1
ATOM 3280 C CA . ALA B 1 43 ? -0.009 -54.812 -4.176 1 95.75 43 ALA B CA 1
ATOM 3281 C C . ALA B 1 43 ? 0.644 -53.906 -3.125 1 95.75 43 ALA B C 1
ATOM 3283 O O . ALA B 1 43 ? -0.04 -53.156 -2.434 1 95.75 43 ALA B O 1
ATOM 3284 N N . TRP B 1 44 ? 1.913 -53.906 -3.082 1 94.44 44 TRP B N 1
ATOM 3285 C CA . TRP B 1 44 ? 2.605 -53.188 -2.018 1 94.44 44 TRP B CA 1
ATOM 3286 C C . TRP B 1 44 ? 2.43 -51.688 -2.172 1 94.44 44 TRP B C 1
ATOM 3288 O O . TRP B 1 44 ? 2.697 -50.938 -1.239 1 94.44 44 TRP B O 1
ATOM 3298 N N . LEU B 1 45 ? 1.961 -51.219 -3.264 1 94.44 45 LEU B N 1
ATOM 3299 C CA . LEU B 1 45 ? 1.804 -49.812 -3.549 1 94.44 45 LEU B CA 1
ATOM 3300 C C . LEU B 1 45 ? 0.558 -49.25 -2.867 1 94.44 45 LEU B C 1
ATOM 3302 O O . LEU B 1 45 ? 0.394 -48.031 -2.76 1 94.44 45 LEU B O 1
ATOM 3306 N N . GLY B 1 46 ? -0.402 -50.094 -2.459 1 92.81 46 GLY B N 1
ATOM 3307 C CA . GLY B 1 46 ? -1.581 -49.656 -1.719 1 92.81 46 GLY B CA 1
ATOM 3308 C C . GLY B 1 46 ? -2.422 -48.625 -2.467 1 92.81 46 GLY B C 1
ATOM 3309 O O . GLY B 1 46 ? -2.826 -48.875 -3.605 1 92.81 46 GLY B O 1
ATOM 3310 N N . PRO B 1 47 ? -2.58 -47.531 -1.855 1 89.94 47 PRO B N 1
ATOM 3311 C CA . PRO B 1 47 ? -3.48 -46.531 -2.404 1 89.94 47 PRO B CA 1
ATOM 3312 C C . PRO B 1 47 ? -2.984 -45.938 -3.727 1 89.94 47 PRO B C 1
ATOM 3314 O O . PRO B 1 47 ? -3.773 -45.406 -4.504 1 89.94 47 PRO B O 1
ATOM 3317 N N . ILE B 1 48 ? -1.778 -45.969 -3.965 1 91.44 48 ILE B N 1
ATOM 3318 C CA . ILE B 1 48 ? -1.176 -45.469 -5.188 1 91.44 48 ILE B CA 1
ATOM 3319 C C . ILE B 1 48 ? -1.781 -46.188 -6.398 1 91.44 48 ILE B C 1
ATOM 3321 O O . ILE B 1 48 ? -1.921 -45.594 -7.469 1 91.44 48 ILE B O 1
ATOM 3325 N N . LEU B 1 49 ? -2.158 -47.438 -6.211 1 92.12 49 LEU B N 1
ATOM 3326 C CA . LEU B 1 49 ? -2.777 -48.188 -7.293 1 92.12 49 LEU B CA 1
ATOM 3327 C C . LEU B 1 49 ? -4.059 -47.5 -7.766 1 92.12 49 LEU B C 1
ATOM 3329 O O . LEU B 1 49 ? -4.324 -47.438 -8.969 1 92.12 49 LEU B O 1
ATOM 3333 N N . PHE B 1 50 ? -4.727 -47.031 -6.766 1 88.69 50 PHE B N 1
ATOM 3334 C CA . PHE B 1 50 ? -5.977 -46.344 -7.086 1 88.69 50 PHE B CA 1
ATOM 3335 C C . PHE B 1 50 ? -5.703 -45.031 -7.797 1 88.69 50 PHE B C 1
ATOM 3337 O O . PHE B 1 50 ? -6.352 -44.719 -8.797 1 88.69 50 PHE B O 1
ATOM 3344 N N . GLU B 1 51 ? -4.711 -44.312 -7.391 1 86.5 51 GLU B N 1
ATOM 3345 C CA . GLU B 1 51 ? -4.391 -43 -7.918 1 86.5 51 GLU B CA 1
ATOM 3346 C C . GLU B 1 51 ? -3.887 -43.062 -9.352 1 86.5 51 GLU B C 1
ATOM 3348 O O . GLU B 1 51 ? -4.059 -42.125 -10.133 1 86.5 51 GLU B O 1
ATOM 3353 N N . THR B 1 52 ? -3.293 -44.156 -9.719 1 91.19 52 THR B N 1
ATOM 3354 C CA . THR B 1 52 ? -2.648 -44.281 -11.023 1 91.19 52 THR B CA 1
ATOM 3355 C C . THR B 1 52 ? -3.463 -45.188 -11.953 1 91.19 52 THR B C 1
ATOM 3357 O O . THR B 1 52 ? -2.988 -45.562 -13.023 1 91.19 52 THR B O 1
ATOM 3360 N N . ALA B 1 53 ? -4.707 -45.5 -11.586 1 88.88 53 ALA B N 1
ATOM 3361 C CA . ALA B 1 53 ? -5.512 -46.5 -12.266 1 88.88 53 ALA B CA 1
ATOM 3362 C C . ALA B 1 53 ? -5.773 -46.094 -13.719 1 88.88 53 ALA B C 1
ATOM 3364 O O . ALA B 1 53 ? -5.863 -46.969 -14.594 1 88.88 53 ALA B O 1
ATOM 3365 N N . SER B 1 54 ? -5.855 -44.844 -13.969 1 88.44 54 SER B N 1
ATOM 3366 C CA . SER B 1 54 ? -6.242 -44.406 -15.305 1 88.44 54 SER B CA 1
ATOM 3367 C C . SER B 1 54 ? -5.023 -44.188 -16.188 1 88.44 54 SER B C 1
ATOM 3369 O O . SER B 1 54 ? -5.148 -44 -17.406 1 88.44 54 SER B O 1
ATOM 3371 N N . ARG B 1 55 ? -3.729 -44.25 -15.602 1 90.94 55 ARG B N 1
ATOM 3372 C CA . ARG B 1 55 ? -2.578 -43.812 -16.391 1 90.94 55 ARG B CA 1
ATOM 3373 C C . ARG B 1 55 ? -1.439 -44.844 -16.281 1 90.94 55 ARG B C 1
ATOM 3375 O O . ARG B 1 55 ? -0.423 -44.688 -16.969 1 90.94 55 ARG B O 1
ATOM 3382 N N . TYR B 1 56 ? -1.601 -45.875 -15.484 1 92.94 56 TYR B N 1
ATOM 3383 C CA . TYR B 1 56 ? -0.495 -46.781 -15.195 1 92.94 56 TYR B CA 1
ATOM 3384 C C . TYR B 1 56 ? -0.004 -47.469 -16.469 1 92.94 56 TYR B C 1
ATOM 3386 O O . TYR B 1 56 ? 1.168 -47.844 -16.562 1 92.94 56 TYR B O 1
ATOM 3394 N N . SER B 1 57 ? -0.874 -47.562 -17.469 1 93.31 57 SER B N 1
ATOM 3395 C CA . SER B 1 57 ? -0.536 -48.375 -18.641 1 93.31 57 SER B CA 1
ATOM 3396 C C . SER B 1 57 ? 0.149 -47.531 -19.703 1 93.31 57 SER B C 1
ATOM 3398 O O . SER B 1 57 ? 0.603 -48.062 -20.719 1 93.31 57 SER B O 1
ATOM 3400 N N . VAL B 1 58 ? 0.196 -46.25 -19.453 1 90.94 58 VAL B N 1
ATOM 3401 C CA . VAL B 1 58 ? 0.84 -45.344 -20.406 1 90.94 58 VAL B CA 1
ATOM 3402 C C . VAL B 1 58 ? 2.344 -45.625 -20.438 1 90.94 58 VAL B C 1
ATOM 3404 O O . VAL B 1 58 ? 2.986 -45.688 -19.391 1 90.94 58 VAL B O 1
ATOM 3407 N N . SER B 1 59 ? 2.889 -45.906 -21.609 1 92.31 59 SER B N 1
ATOM 3408 C CA . SER B 1 59 ? 4.316 -46.188 -21.781 1 92.31 59 SER B CA 1
ATOM 3409 C C . SER B 1 59 ? 4.926 -45.25 -22.828 1 92.31 59 SER B C 1
ATOM 3411 O O . SER B 1 59 ? 5.188 -45.688 -23.953 1 92.31 59 SER B O 1
ATOM 3413 N N . LEU B 1 60 ? 5.172 -44.031 -22.422 1 95.12 60 LEU B N 1
ATOM 3414 C CA . LEU B 1 60 ? 5.676 -43.031 -23.359 1 95.12 60 LEU B CA 1
ATOM 3415 C C . LEU B 1 60 ? 7 -42.438 -22.875 1 95.12 60 LEU B C 1
ATOM 3417 O O . LEU B 1 60 ? 7.477 -41.438 -23.422 1 95.12 60 LEU B O 1
ATOM 3421 N N . GLU B 1 61 ? 7.559 -43.062 -21.844 1 96.25 61 GLU B N 1
ATOM 3422 C CA . GLU B 1 61 ? 8.758 -42.5 -21.219 1 96.25 61 GLU B CA 1
ATOM 3423 C C . GLU B 1 61 ? 9.883 -42.344 -22.234 1 96.25 61 GLU B C 1
ATOM 3425 O O . GLU B 1 61 ? 10.57 -41.312 -22.25 1 96.25 61 GLU B O 1
ATOM 3430 N N . GLN B 1 62 ? 10.109 -43.312 -23.125 1 96.94 62 GLN B N 1
ATOM 3431 C CA . GLN B 1 62 ? 11.164 -43.188 -24.125 1 96.94 62 GLN B CA 1
ATOM 3432 C C . GLN B 1 62 ? 10.852 -42.094 -25.141 1 96.94 62 GLN B C 1
ATOM 3434 O O . GLN B 1 62 ? 11.742 -41.344 -25.531 1 96.94 62 GLN B O 1
ATOM 3439 N N . GLU B 1 63 ? 9.664 -42.031 -25.562 1 97.62 63 GLU B N 1
ATOM 3440 C CA . GLU B 1 63 ? 9.227 -41.031 -26.5 1 97.62 63 GLU B CA 1
ATOM 3441 C C . GLU B 1 63 ? 9.383 -39.625 -25.891 1 97.62 63 GLU B C 1
ATOM 3443 O O . GLU B 1 63 ? 9.836 -38.688 -26.578 1 97.62 63 GLU B O 1
ATOM 3448 N N . ASP B 1 64 ? 8.969 -39.469 -24.656 1 97.94 64 ASP B N 1
ATOM 3449 C CA . ASP B 1 64 ? 9.078 -38.188 -23.969 1 97.94 64 ASP B CA 1
ATOM 3450 C C . ASP B 1 64 ? 10.531 -37.75 -23.875 1 97.94 64 ASP B C 1
ATOM 3452 O O . ASP B 1 64 ? 10.852 -36.594 -24.156 1 97.94 64 ASP B O 1
ATOM 3456 N N . LEU B 1 65 ? 11.422 -38.656 -23.5 1 98.44 65 LEU B N 1
ATOM 3457 C CA . LEU B 1 65 ? 12.836 -38.344 -23.344 1 98.44 65 LEU B CA 1
ATOM 3458 C C . LEU B 1 65 ? 13.453 -37.969 -24.688 1 98.44 65 LEU B C 1
ATOM 3460 O O . LEU B 1 65 ? 14.281 -37.062 -24.781 1 98.44 65 LEU B O 1
ATOM 3464 N N . THR B 1 66 ? 13.039 -38.656 -25.719 1 98.25 66 THR B N 1
ATOM 3465 C CA . THR B 1 66 ? 13.547 -38.375 -27.047 1 98.25 66 THR B CA 1
ATOM 3466 C C . THR B 1 66 ? 13.062 -37 -27.516 1 98.25 66 THR B C 1
ATOM 3468 O O . THR B 1 66 ? 13.836 -36.25 -28.094 1 98.25 66 THR B O 1
ATOM 3471 N N . THR B 1 67 ? 11.828 -36.75 -27.266 1 98.31 67 THR B N 1
ATOM 3472 C CA . THR B 1 67 ? 11.234 -35.469 -27.672 1 98.31 67 THR B CA 1
ATOM 3473 C C . THR B 1 67 ? 11.969 -34.312 -27.031 1 98.31 67 THR B C 1
ATOM 3475 O O . THR B 1 67 ? 12.359 -33.375 -27.719 1 98.31 67 THR B O 1
ATOM 3478 N N . ILE B 1 68 ? 12.164 -34.375 -25.75 1 98.38 68 ILE B N 1
ATOM 3479 C CA . ILE B 1 68 ? 12.789 -33.25 -25.047 1 98.38 68 ILE B CA 1
ATOM 3480 C C . ILE B 1 68 ? 14.242 -33.125 -25.484 1 98.38 68 ILE B C 1
ATOM 3482 O O . ILE B 1 68 ? 14.766 -32 -25.609 1 98.38 68 ILE B O 1
ATOM 3486 N N . LYS B 1 69 ? 14.914 -34.219 -25.688 1 98.19 69 LYS B N 1
ATOM 3487 C CA . LYS B 1 69 ? 16.297 -34.188 -26.156 1 98.19 69 LYS B CA 1
ATOM 3488 C C . LYS B 1 69 ? 16.406 -33.5 -27.516 1 98.19 69 LYS B C 1
ATOM 3490 O O . LYS B 1 69 ? 17.328 -32.719 -27.75 1 98.19 69 LYS B O 1
ATOM 3495 N N . ASN B 1 70 ? 15.5 -33.844 -28.375 1 98 70 ASN B N 1
ATOM 3496 C CA . ASN B 1 70 ? 15.484 -33.281 -29.719 1 98 70 ASN B CA 1
ATOM 3497 C C . ASN B 1 70 ? 15.273 -31.75 -29.672 1 98 70 ASN B C 1
ATOM 3499 O O . ASN B 1 70 ? 15.664 -31.047 -30.609 1 98 70 ASN B O 1
ATOM 3503 N N . LEU B 1 71 ? 14.688 -31.297 -28.609 1 97.38 71 LEU B N 1
ATOM 3504 C CA . LEU B 1 71 ? 14.438 -29.875 -28.438 1 97.38 71 LEU B CA 1
ATOM 3505 C C . LEU B 1 71 ? 15.586 -29.203 -27.703 1 97.38 71 LEU B C 1
ATOM 3507 O O . LEU B 1 71 ? 15.508 -28.016 -27.375 1 97.38 71 LEU B O 1
ATOM 3511 N N . GLY B 1 72 ? 16.609 -29.984 -27.438 1 96.81 72 GLY B N 1
ATOM 3512 C CA . GLY B 1 72 ? 17.766 -29.453 -26.719 1 96.81 72 GLY B CA 1
ATOM 3513 C C . GLY B 1 72 ? 17.547 -29.391 -25.219 1 96.81 72 GLY B C 1
ATOM 3514 O O . GLY B 1 72 ? 18.219 -28.625 -24.531 1 96.81 72 GLY B O 1
ATOM 3515 N N . GLY B 1 73 ? 16.547 -30.141 -24.75 1 98.25 73 GLY B N 1
ATOM 3516 C CA . GLY B 1 73 ? 16.25 -30.141 -23.328 1 98.25 73 GLY B CA 1
ATOM 3517 C C . GLY B 1 73 ? 16.578 -31.469 -22.656 1 98.25 73 GLY B C 1
ATOM 3518 O O . GLY B 1 73 ? 17.344 -32.281 -23.203 1 98.25 73 GLY B O 1
ATOM 3519 N N . ARG B 1 74 ? 16.109 -31.609 -21.422 1 98.56 74 ARG B N 1
ATOM 3520 C CA . ARG B 1 74 ? 16.391 -32.781 -20.609 1 98.56 74 ARG B CA 1
ATOM 3521 C C . ARG B 1 74 ? 15.398 -32.906 -19.469 1 98.56 74 ARG B C 1
ATOM 3523 O O . ARG B 1 74 ? 14.656 -31.984 -19.172 1 98.56 74 ARG B O 1
ATOM 3530 N N . LEU B 1 75 ? 15.352 -34.094 -18.938 1 98.62 75 LEU B N 1
ATOM 3531 C CA . LEU B 1 75 ? 14.641 -34.344 -17.688 1 98.62 75 LEU B CA 1
ATOM 3532 C C . LEU B 1 75 ? 15.578 -34.188 -16.484 1 98.62 75 LEU B C 1
ATOM 3534 O O . LEU B 1 75 ? 16.641 -34.812 -16.438 1 98.62 75 LEU B O 1
ATOM 3538 N N . VAL B 1 76 ? 15.266 -33.25 -15.609 1 98.62 76 VAL B N 1
ATOM 3539 C CA . VAL B 1 76 ? 16.031 -33 -14.398 1 98.62 76 VAL B CA 1
ATOM 3540 C C . VAL B 1 76 ? 15.336 -33.656 -13.203 1 98.62 76 VAL B C 1
ATOM 3542 O O . VAL B 1 76 ? 14.141 -33.438 -12.992 1 98.62 76 VAL B O 1
ATOM 3545 N N . THR B 1 77 ? 16.062 -34.5 -12.484 1 97.94 77 THR B N 1
ATOM 3546 C CA . THR B 1 77 ? 15.516 -35.219 -11.352 1 97.94 77 THR B CA 1
ATOM 3547 C C . THR B 1 77 ? 16.297 -34.906 -10.078 1 97.94 77 THR B C 1
ATOM 3549 O O . THR B 1 77 ? 17.344 -34.25 -10.133 1 97.94 77 THR B O 1
ATOM 3552 N N . PRO B 1 78 ? 15.82 -35.375 -8.922 1 96.19 78 PRO B N 1
ATOM 3553 C CA . PRO B 1 78 ? 16.547 -35.125 -7.664 1 96.19 78 PRO B CA 1
ATOM 3554 C C . PRO B 1 78 ? 17.938 -35.75 -7.66 1 96.19 78 PRO B C 1
ATOM 3556 O O . PRO B 1 78 ? 18.766 -35.406 -6.805 1 96.19 78 PRO B O 1
ATOM 3559 N N . ASP B 1 79 ? 18.25 -36.594 -8.648 1 95.44 79 ASP B N 1
ATOM 3560 C CA . ASP B 1 79 ? 19.547 -37.219 -8.742 1 95.44 79 ASP B CA 1
ATOM 3561 C C . ASP B 1 79 ? 20.562 -36.312 -9.414 1 95.44 79 ASP B C 1
ATOM 3563 O O . ASP B 1 79 ? 21.766 -36.562 -9.359 1 95.44 79 ASP B O 1
ATOM 3567 N N . ASP B 1 80 ? 20.125 -35.281 -9.977 1 97.75 80 ASP B N 1
ATOM 3568 C CA . ASP B 1 80 ? 20.969 -34.406 -10.805 1 97.75 80 ASP B CA 1
ATOM 3569 C C . ASP B 1 80 ? 21.547 -33.281 -9.984 1 97.75 80 ASP B C 1
ATOM 3571 O O . ASP B 1 80 ? 20.875 -32.719 -9.109 1 97.75 80 ASP B O 1
ATOM 3575 N N . ASP B 1 81 ? 22.719 -32.781 -10.367 1 97.5 81 ASP B N 1
ATOM 3576 C CA . ASP B 1 81 ? 23.359 -31.672 -9.711 1 97.5 81 ASP B CA 1
ATOM 3577 C C . ASP B 1 81 ? 22.594 -30.375 -9.938 1 97.5 81 ASP B C 1
ATOM 3579 O O . ASP B 1 81 ? 22.609 -29.484 -9.086 1 97.5 81 ASP B O 1
ATOM 3583 N N . GLU B 1 82 ? 21.938 -30.234 -11.07 1 98.12 82 GLU B N 1
ATOM 3584 C CA . GLU B 1 82 ? 21.25 -28.984 -11.391 1 98.12 82 GLU B CA 1
ATOM 3585 C C . GLU B 1 82 ? 19.875 -28.922 -10.734 1 98.12 82 GLU B C 1
ATOM 3587 O O . GLU B 1 82 ? 19.141 -27.953 -10.898 1 98.12 82 GLU B O 1
ATOM 3592 N N . TRP B 1 83 ? 19.5 -30.078 -10.031 1 98.5 83 TRP B N 1
ATOM 3593 C CA . TRP B 1 83 ? 18.281 -30.016 -9.234 1 98.5 83 TRP B CA 1
ATOM 3594 C C . TRP B 1 83 ? 18.391 -28.969 -8.141 1 98.5 83 TRP B C 1
ATOM 3596 O O . TRP B 1 83 ? 19.359 -28.953 -7.379 1 98.5 83 TRP B O 1
ATOM 3606 N N . PRO B 1 84 ? 17.469 -28.062 -8.117 1 97.94 84 PRO B N 1
ATOM 3607 C CA . PRO B 1 84 ? 17.578 -27 -7.113 1 97.94 84 PRO B CA 1
ATOM 3608 C C . PRO B 1 84 ? 17.203 -27.484 -5.711 1 97.94 84 PRO B C 1
ATOM 3610 O O . PRO B 1 84 ? 16.25 -26.984 -5.117 1 97.94 84 PRO B O 1
ATOM 3613 N N . ARG B 1 85 ? 18.031 -28.234 -5.168 1 96.69 85 ARG B N 1
ATOM 3614 C CA . ARG B 1 85 ? 17.766 -28.953 -3.922 1 96.69 85 ARG B CA 1
ATOM 3615 C C . ARG B 1 85 ? 17.531 -27.984 -2.771 1 96.69 85 ARG B C 1
ATOM 3617 O O . ARG B 1 85 ? 16.547 -28.109 -2.045 1 96.69 85 ARG B O 1
ATOM 3624 N N . GLU B 1 86 ? 18.359 -27.047 -2.621 1 94.94 86 GLU B N 1
ATOM 3625 C CA . GLU B 1 86 ? 18.266 -26.109 -1.5 1 94.94 86 GLU B CA 1
ATOM 3626 C C . GLU B 1 86 ? 16.984 -25.281 -1.579 1 94.94 86 GLU B C 1
ATOM 3628 O O . GLU B 1 86 ? 16.312 -25.094 -0.571 1 94.94 86 GLU B O 1
ATOM 3633 N N . LYS B 1 87 ? 16.625 -24.812 -2.748 1 96.19 87 LYS B N 1
ATOM 3634 C CA . LYS B 1 87 ? 15.422 -24.016 -2.938 1 96.19 87 LYS B CA 1
ATOM 3635 C C . LYS B 1 87 ? 14.172 -24.828 -2.602 1 96.19 87 LYS B C 1
ATOM 3637 O O . LYS B 1 87 ? 13.281 -24.344 -1.905 1 96.19 87 LYS B O 1
ATOM 3642 N N . PHE B 1 88 ? 14.164 -26.047 -3.062 1 97.12 88 PHE B N 1
ATOM 3643 C CA . PHE B 1 88 ? 13 -26.891 -2.848 1 97.12 88 PHE B CA 1
ATOM 3644 C C . PHE B 1 88 ? 12.914 -27.344 -1.39 1 97.12 88 PHE B C 1
ATOM 3646 O O . PHE B 1 88 ? 11.828 -27.344 -0.802 1 97.12 88 PHE B O 1
ATOM 3653 N N . GLU B 1 89 ? 14.016 -27.656 -0.812 1 95.56 89 GLU B N 1
ATOM 3654 C CA . GLU B 1 89 ? 14.023 -28.078 0.583 1 95.56 89 GLU B CA 1
ATOM 3655 C C . GLU B 1 89 ? 13.547 -26.953 1.506 1 95.56 89 GLU B C 1
ATOM 3657 O O . GLU B 1 89 ? 12.758 -27.188 2.422 1 95.56 89 GLU B O 1
ATOM 3662 N N . THR B 1 90 ? 14 -25.828 1.211 1 95.06 90 THR B N 1
ATOM 3663 C CA . THR B 1 90 ? 13.594 -24.688 2.041 1 95.06 90 THR B CA 1
ATOM 3664 C C . THR B 1 90 ? 12.117 -24.375 1.839 1 95.06 90 THR B C 1
ATOM 3666 O O . THR B 1 90 ? 11.375 -24.188 2.809 1 95.06 90 THR B O 1
ATOM 3669 N N . ALA B 1 91 ? 11.695 -24.359 0.637 1 95.56 91 ALA B N 1
ATOM 3670 C CA . ALA B 1 91 ? 10.32 -23.984 0.322 1 95.56 91 ALA B CA 1
ATOM 3671 C C . ALA B 1 91 ? 9.336 -25.047 0.811 1 95.56 91 ALA B C 1
ATOM 3673 O O . ALA B 1 91 ? 8.453 -24.766 1.619 1 95.56 91 ALA B O 1
ATOM 3674 N N . PHE B 1 92 ? 9.539 -26.234 0.412 1 94.38 92 PHE B N 1
ATOM 3675 C CA . PHE B 1 92 ? 8.57 -27.281 0.708 1 94.38 92 PHE B CA 1
ATOM 3676 C C . PHE B 1 92 ? 8.781 -27.844 2.111 1 94.38 92 PHE B C 1
ATOM 3678 O O . PHE B 1 92 ? 7.859 -28.406 2.709 1 94.38 92 PHE B O 1
ATOM 3685 N N . GLY B 1 93 ? 10.008 -27.688 2.611 1 91.44 93 GLY B N 1
ATOM 3686 C CA . GLY B 1 93 ? 10.211 -27.969 4.027 1 91.44 93 GLY B CA 1
ATOM 3687 C C . GLY B 1 93 ? 9.414 -27.047 4.93 1 91.44 93 GLY B C 1
ATOM 3688 O O . GLY B 1 93 ? 8.836 -27.484 5.926 1 91.44 93 GLY B O 1
ATOM 3689 N N . PHE B 1 94 ? 9.383 -25.875 4.52 1 91.12 94 PHE B N 1
ATOM 3690 C CA . PHE B 1 94 ? 8.602 -24.906 5.266 1 91.12 94 PHE B CA 1
ATOM 3691 C C . PHE B 1 94 ? 7.117 -25.266 5.23 1 91.12 94 PHE B C 1
ATOM 3693 O O . PHE B 1 94 ? 6.445 -25.234 6.266 1 91.12 94 PHE B O 1
ATOM 3700 N N . ALA B 1 95 ? 6.664 -25.547 4.133 1 88 95 ALA B N 1
ATOM 3701 C CA . ALA B 1 95 ? 5.262 -25.922 3.994 1 88 95 ALA B CA 1
ATOM 3702 C C . ALA B 1 95 ? 4.93 -27.125 4.867 1 88 95 ALA B C 1
ATOM 3704 O O . ALA B 1 95 ? 3.875 -27.172 5.504 1 88 95 ALA B O 1
ATOM 3705 N N . ALA B 1 96 ? 5.77 -28.016 4.91 1 85.19 96 ALA B N 1
ATOM 3706 C CA . ALA B 1 96 ? 5.566 -29.266 5.645 1 85.19 96 ALA B CA 1
ATOM 3707 C C . ALA B 1 96 ? 5.582 -29.016 7.152 1 85.19 96 ALA B C 1
ATOM 3709 O O . ALA B 1 96 ? 4.996 -29.781 7.918 1 85.19 96 ALA B O 1
ATOM 3710 N N . SER B 1 97 ? 6.211 -27.969 7.539 1 83.69 97 SER B N 1
ATOM 3711 C CA . SER B 1 97 ? 6.359 -27.672 8.961 1 83.69 97 SER B CA 1
ATOM 3712 C C . SER B 1 97 ? 5.047 -27.188 9.562 1 83.69 97 SER B C 1
ATOM 3714 O O . SER B 1 97 ? 4.879 -27.203 10.789 1 83.69 97 SER B O 1
ATOM 3716 N N . GLY B 1 98 ? 4.117 -26.766 8.695 1 76.69 98 GLY B N 1
ATOM 3717 C CA . GLY B 1 98 ? 2.842 -26.25 9.172 1 76.69 98 GLY B CA 1
ATOM 3718 C C . GLY B 1 98 ? 2.936 -24.844 9.727 1 76.69 98 GLY B C 1
ATOM 3719 O O . GLY B 1 98 ? 1.988 -24.344 10.344 1 76.69 98 GLY B O 1
ATOM 3720 N N . THR B 1 99 ? 3.992 -24.203 9.656 1 69 99 THR B N 1
ATOM 3721 C CA . THR B 1 99 ? 4.23 -22.859 10.188 1 69 99 THR B CA 1
ATOM 3722 C C . THR B 1 99 ? 3.324 -21.844 9.5 1 69 99 THR B C 1
ATOM 3724 O O . THR B 1 99 ? 2.857 -20.891 10.133 1 69 99 THR B O 1
ATOM 3727 N N . SER B 1 100 ? 3.037 -22.141 8.273 1 67.69 100 SER B N 1
ATOM 3728 C CA . SER B 1 100 ? 2.227 -21.172 7.531 1 67.69 100 SER B CA 1
ATOM 3729 C C . SER B 1 100 ? 0.739 -21.391 7.793 1 67.69 100 SER B C 1
ATOM 3731 O O . SER B 1 100 ? 0.234 -22.516 7.656 1 67.69 100 SER B O 1
ATOM 3733 N N . SER B 1 101 ? 0.08 -20.375 8.305 1 61.09 101 SER B N 1
ATOM 3734 C CA . SER B 1 101 ? -1.358 -20.453 8.531 1 61.09 101 SER B CA 1
ATOM 3735 C C . SER B 1 101 ? -2.129 -20.406 7.215 1 61.09 101 SER B C 1
ATOM 3737 O O . SER B 1 101 ? -3.311 -20.766 7.168 1 61.09 101 SER B O 1
ATOM 3739 N N . LEU B 1 102 ? -1.545 -20 6.27 1 56.38 102 LEU B N 1
ATOM 3740 C CA . LEU B 1 102 ? -2.215 -19.781 4.988 1 56.38 102 LEU B CA 1
ATOM 3741 C C . LEU B 1 102 ? -2.266 -21.078 4.18 1 56.38 102 LEU B C 1
ATOM 3743 O O . LEU B 1 102 ? -2.992 -21.156 3.188 1 56.38 102 LEU B O 1
ATOM 3747 N N . VAL B 1 103 ? -1.545 -22.156 4.578 1 54.03 103 VAL B N 1
ATOM 3748 C CA . VAL B 1 103 ? -1.43 -23.359 3.76 1 54.03 103 VAL B CA 1
ATOM 3749 C C . VAL B 1 103 ? -2.744 -24.141 3.795 1 54.03 103 VAL B C 1
ATOM 3751 O O . VAL B 1 103 ? -2.846 -25.219 3.221 1 54.03 103 VAL B O 1
ATOM 3754 N N . ARG B 1 104 ? -3.703 -23.719 4.379 1 51.88 104 ARG B N 1
ATOM 3755 C CA . ARG B 1 104 ? -4.824 -24.609 4.617 1 51.88 104 ARG B CA 1
ATOM 3756 C C . ARG B 1 104 ? -5.527 -24.969 3.309 1 51.88 104 ARG B C 1
ATOM 3758 O O . ARG B 1 104 ? -5.914 -26.125 3.1 1 51.88 104 ARG B O 1
ATOM 3765 N N . SER B 1 105 ? -5.578 -24.062 2.41 1 53.91 105 SER B N 1
ATOM 3766 C CA . SER B 1 105 ? -6.41 -24.391 1.257 1 53.91 105 SER B CA 1
ATOM 3767 C C . SER B 1 105 ? -5.609 -25.125 0.188 1 53.91 105 SER B C 1
ATOM 3769 O O . SER B 1 105 ? -6.184 -25.781 -0.679 1 53.91 105 SER B O 1
ATOM 3771 N N . TYR B 1 106 ? -4.188 -25.016 0.357 1 61.66 106 TYR B N 1
ATOM 3772 C CA . TYR B 1 106 ? -3.424 -25.609 -0.735 1 61.66 106 TYR B CA 1
ATOM 3773 C C . TYR B 1 106 ? -2.486 -26.703 -0.219 1 61.66 106 TYR B C 1
ATOM 3775 O O . TYR B 1 106 ? -1.484 -27.016 -0.863 1 61.66 106 TYR B O 1
ATOM 3783 N N . GLN B 1 107 ? -2.857 -27.172 0.859 1 63.47 107 GLN B N 1
ATOM 3784 C CA . GLN B 1 107 ? -1.945 -28.047 1.596 1 63.47 107 GLN B CA 1
ATOM 3785 C C . GLN B 1 107 ? -1.56 -29.266 0.765 1 63.47 107 GLN B C 1
ATOM 3787 O O . GLN B 1 107 ? -0.394 -29.672 0.748 1 63.47 107 GLN B O 1
ATOM 3792 N N . SER B 1 108 ? -2.5 -29.719 0.035 1 74.12 108 SER B N 1
ATOM 3793 C CA . SER B 1 108 ? -2.197 -30.969 -0.653 1 74.12 108 SER B CA 1
ATOM 3794 C C . SER B 1 108 ? -1.235 -30.734 -1.814 1 74.12 108 SER B C 1
ATOM 3796 O O . SER B 1 108 ? -0.501 -31.656 -2.205 1 74.12 108 SER B O 1
ATOM 3798 N N . ASP B 1 109 ? -1.166 -29.562 -2.221 1 84.69 109 ASP B N 1
ATOM 3799 C CA . ASP B 1 109 ? -0.345 -29.266 -3.389 1 84.69 109 ASP B CA 1
ATOM 3800 C C . ASP B 1 109 ? 1.001 -28.672 -2.975 1 84.69 109 ASP B C 1
ATOM 3802 O O . ASP B 1 109 ? 1.861 -28.422 -3.822 1 84.69 109 ASP B O 1
ATOM 3806 N N . ALA B 1 110 ? 1.241 -28.578 -1.695 1 89.94 110 ALA B N 1
ATOM 3807 C CA . ALA B 1 110 ? 2.457 -27.922 -1.222 1 89.94 110 ALA B CA 1
ATOM 3808 C C . ALA B 1 110 ? 3.598 -28.922 -1.071 1 89.94 110 ALA B C 1
ATOM 3810 O O . ALA B 1 110 ? 4.219 -29 -0.01 1 89.94 110 ALA B O 1
ATOM 3811 N N . VAL B 1 111 ? 3.836 -29.641 -2.133 1 93 111 VAL B N 1
ATOM 3812 C CA . VAL B 1 111 ? 4.926 -30.609 -2.152 1 93 111 VAL B CA 1
ATOM 3813 C C . VAL B 1 111 ? 5.797 -30.391 -3.387 1 93 111 VAL B C 1
ATOM 3815 O O . VAL B 1 111 ? 5.348 -29.797 -4.371 1 93 111 VAL B O 1
ATOM 3818 N N . ALA B 1 112 ? 7.02 -30.891 -3.32 1 95.38 112 ALA B N 1
ATOM 3819 C CA . ALA B 1 112 ? 8.008 -30.688 -4.379 1 95.38 112 ALA B CA 1
ATOM 3820 C C . ALA B 1 112 ? 7.621 -31.453 -5.641 1 95.38 112 ALA B C 1
ATOM 3822 O O . ALA B 1 112 ? 6.891 -32.438 -5.574 1 95.38 112 ALA B O 1
ATOM 3823 N N . PRO B 1 113 ? 8.062 -31 -6.816 1 96.75 113 PRO B N 1
ATOM 3824 C CA . PRO B 1 113 ? 7.906 -31.812 -8.031 1 96.75 113 PRO B CA 1
ATOM 3825 C C . PRO B 1 113 ? 8.742 -33.094 -8 1 96.75 113 PRO B C 1
ATOM 3827 O O . PRO B 1 113 ? 9.766 -33.156 -7.301 1 96.75 113 PRO B O 1
ATOM 3830 N N . HIS B 1 114 ? 8.305 -34.094 -8.766 1 94.5 114 HIS B N 1
ATOM 3831 C CA . HIS B 1 114 ? 9.062 -35.344 -8.82 1 94.5 114 HIS B CA 1
ATOM 3832 C C . HIS B 1 114 ? 10.203 -35.25 -9.828 1 94.5 114 HIS B C 1
ATOM 3834 O O . HIS B 1 114 ? 11.258 -35.844 -9.633 1 94.5 114 HIS B O 1
ATOM 3840 N N . ALA B 1 115 ? 9.938 -34.594 -10.844 1 97.44 115 ALA B N 1
ATOM 3841 C CA . ALA B 1 115 ? 10.883 -34.344 -11.922 1 97.44 115 ALA B CA 1
ATOM 3842 C C . ALA B 1 115 ? 10.5 -33.094 -12.711 1 97.44 115 ALA B C 1
ATOM 3844 O O . ALA B 1 115 ? 9.352 -32.625 -12.648 1 97.44 115 ALA B O 1
ATOM 3845 N N . LEU B 1 116 ? 11.469 -32.5 -13.359 1 98.62 116 LEU B N 1
ATOM 3846 C CA . LEU B 1 116 ? 11.227 -31.312 -14.148 1 98.62 116 LEU B CA 1
ATOM 3847 C C . LEU B 1 116 ? 11.797 -31.453 -15.555 1 98.62 116 LEU B C 1
ATOM 3849 O O . LEU B 1 116 ? 12.93 -31.922 -15.719 1 98.62 116 LEU B O 1
ATOM 3853 N N . TRP B 1 117 ? 11.008 -31.141 -16.5 1 98.69 117 TRP B N 1
ATOM 3854 C CA . TRP B 1 117 ? 11.492 -31 -17.859 1 98.69 117 TRP B CA 1
ATOM 3855 C C . TRP B 1 117 ? 12.078 -29.625 -18.094 1 98.69 117 TRP B C 1
ATOM 3857 O O . TRP B 1 117 ? 11.438 -28.609 -17.812 1 98.69 117 TRP B O 1
ATOM 3867 N N . VAL B 1 118 ? 13.359 -29.547 -18.625 1 98.81 118 VAL B N 1
ATOM 3868 C CA . VAL B 1 118 ? 14.055 -28.266 -18.672 1 98.81 118 VAL B CA 1
ATOM 3869 C C . VAL B 1 118 ? 14.703 -28.094 -20.047 1 98.81 118 VAL B C 1
ATOM 3871 O O . VAL B 1 118 ? 15.25 -29.047 -20.609 1 98.81 118 VAL B O 1
ATOM 3874 N N . ARG B 1 119 ? 14.586 -26.984 -20.625 1 98.62 119 ARG B N 1
ATOM 3875 C CA . ARG B 1 119 ? 15.367 -26.547 -21.781 1 98.62 119 ARG B CA 1
ATOM 3876 C C . ARG B 1 119 ? 16.219 -25.328 -21.438 1 98.62 119 ARG B C 1
ATOM 3878 O O . ARG B 1 119 ? 15.75 -24.391 -20.781 1 98.62 119 ARG B O 1
ATOM 3885 N N . GLY B 1 120 ? 17.484 -25.297 -21.844 1 98.19 120 GLY B N 1
ATOM 3886 C CA . GLY B 1 120 ? 18.344 -24.141 -21.625 1 98.19 120 GLY B CA 1
ATOM 3887 C C . GLY B 1 120 ? 19.375 -24.359 -20.547 1 98.19 120 GLY B C 1
ATOM 3888 O O . GLY B 1 120 ? 19.938 -25.453 -20.438 1 98.19 120 GLY B O 1
ATOM 3889 N N . ALA B 1 121 ? 19.75 -23.359 -19.766 1 97.81 121 ALA B N 1
ATOM 3890 C CA . ALA B 1 121 ? 20.844 -23.344 -18.797 1 97.81 121 ALA B CA 1
ATOM 3891 C C . ALA B 1 121 ? 20.547 -24.25 -17.609 1 97.81 121 ALA B C 1
ATOM 3893 O O . ALA B 1 121 ? 19.391 -24.641 -17.406 1 97.81 121 ALA B O 1
ATOM 3894 N N . PRO B 1 122 ? 21.547 -24.625 -16.859 1 98 122 PRO B N 1
ATOM 3895 C CA . PRO B 1 122 ? 21.297 -25.438 -15.656 1 98 122 PRO B CA 1
ATOM 3896 C C . PRO B 1 122 ? 20.391 -24.734 -14.641 1 98 122 PRO B C 1
ATOM 3898 O O . PRO B 1 122 ? 20.641 -23.562 -14.305 1 98 122 PRO B O 1
ATOM 3901 N N . LEU B 1 123 ? 19.438 -25.422 -14.148 1 98.38 123 LEU B N 1
ATOM 3902 C CA . LEU B 1 123 ? 18.344 -24.812 -13.391 1 98.38 123 LEU B CA 1
ATOM 3903 C C . LEU B 1 123 ? 18.828 -24.281 -12.055 1 98.38 123 LEU B C 1
ATOM 3905 O O . LEU B 1 123 ? 18.594 -23.109 -11.727 1 98.38 123 LEU B O 1
ATOM 3909 N N . SER B 1 124 ? 19.609 -25.078 -11.289 1 97.75 124 SER B N 1
ATOM 3910 C CA . SER B 1 124 ? 20.016 -24.672 -9.945 1 97.75 124 SER B CA 1
ATOM 3911 C C . SER B 1 124 ? 20.859 -23.406 -9.969 1 97.75 124 SER B C 1
ATOM 3913 O O . SER B 1 124 ? 20.672 -22.516 -9.156 1 97.75 124 SER B O 1
ATOM 3915 N N . THR B 1 125 ? 21.75 -23.312 -10.922 1 96.69 125 THR B N 1
ATOM 3916 C CA . THR B 1 125 ? 22.625 -22.156 -11.047 1 96.69 125 THR B CA 1
ATOM 3917 C C . THR B 1 125 ? 21.844 -20.922 -11.5 1 96.69 125 THR B C 1
ATOM 3919 O O . THR B 1 125 ? 22.078 -19.812 -11.023 1 96.69 125 THR B O 1
ATOM 3922 N N . THR B 1 126 ? 20.875 -21.172 -12.367 1 97.88 126 THR B N 1
ATOM 3923 C CA . THR B 1 126 ? 20.125 -20.062 -12.945 1 97.88 126 THR B CA 1
ATOM 3924 C C . THR B 1 126 ? 19.203 -19.438 -11.898 1 97.88 126 THR B C 1
ATOM 3926 O O . THR B 1 126 ? 19 -18.219 -11.906 1 97.88 126 THR B O 1
ATOM 3929 N N . VAL B 1 127 ? 18.719 -20.25 -10.938 1 98 127 VAL B N 1
ATOM 3930 C CA . VAL B 1 127 ? 17.734 -19.703 -10.008 1 98 127 VAL B CA 1
ATOM 3931 C C . VAL B 1 127 ? 18.391 -19.422 -8.664 1 98 127 VAL B C 1
ATOM 3933 O O . VAL B 1 127 ? 17.703 -19.109 -7.684 1 98 127 VAL B O 1
ATOM 3936 N N . ASP B 1 128 ? 19.703 -19.5 -8.578 1 95.81 128 ASP B N 1
ATOM 3937 C CA . ASP B 1 128 ? 20.406 -19.328 -7.316 1 95.81 128 ASP B CA 1
ATOM 3938 C C . ASP B 1 128 ? 20.016 -18.016 -6.645 1 95.81 128 ASP B C 1
ATOM 3940 O O . ASP B 1 128 ? 19.672 -18 -5.461 1 95.81 128 ASP B O 1
ATOM 3944 N N . ARG B 1 129 ? 20.062 -16.906 -7.336 1 95.38 129 ARG B N 1
ATOM 3945 C CA . ARG B 1 129 ? 19.562 -15.586 -6.941 1 95.38 129 ARG B CA 1
ATOM 3946 C C . ARG B 1 129 ? 18.422 -15.148 -7.855 1 95.38 129 ARG B C 1
ATOM 3948 O O . ARG B 1 129 ? 18.672 -14.625 -8.945 1 95.38 129 ARG B O 1
ATOM 3955 N N . SER B 1 130 ? 17.234 -15.367 -7.363 1 98.19 130 SER B N 1
ATOM 3956 C CA . SER B 1 130 ? 16.109 -15.125 -8.281 1 98.19 130 SER B CA 1
ATOM 3957 C C . SER B 1 130 ? 14.922 -14.516 -7.547 1 98.19 130 SER B C 1
ATOM 3959 O O . SER B 1 130 ? 14.781 -14.688 -6.336 1 98.19 130 SER B O 1
ATOM 3961 N N . VAL B 1 131 ? 14.18 -13.75 -8.289 1 98.44 131 VAL B N 1
ATOM 3962 C CA . VAL B 1 131 ? 12.914 -13.172 -7.836 1 98.44 131 VAL B CA 1
ATOM 3963 C C . VAL B 1 131 ? 11.82 -13.453 -8.859 1 98.44 131 VAL B C 1
ATOM 3965 O O . VAL B 1 131 ? 12.055 -13.367 -10.07 1 98.44 131 VAL B O 1
ATOM 3968 N N . ALA B 1 132 ? 10.688 -13.82 -8.375 1 98.88 132 ALA B N 1
ATOM 3969 C CA . ALA B 1 132 ? 9.547 -14.031 -9.266 1 98.88 132 ALA B CA 1
ATOM 3970 C C . ALA B 1 132 ? 8.789 -12.727 -9.492 1 98.88 132 ALA B C 1
ATOM 3972 O O . ALA B 1 132 ? 8.539 -11.977 -8.547 1 98.88 132 ALA B O 1
ATOM 3973 N N . ILE B 1 133 ? 8.523 -12.398 -10.727 1 98.88 133 ILE B N 1
ATOM 3974 C CA . ILE B 1 133 ? 7.656 -11.281 -11.094 1 98.88 133 ILE B CA 1
ATOM 3975 C C . ILE B 1 133 ? 6.426 -11.812 -11.828 1 98.88 133 ILE B C 1
ATOM 3977 O O . ILE B 1 133 ? 6.547 -12.445 -12.883 1 98.88 133 ILE B O 1
ATOM 3981 N N . VAL B 1 134 ? 5.246 -11.57 -11.242 1 98.75 134 VAL B N 1
ATOM 3982 C CA . VAL B 1 134 ? 4.012 -12.07 -11.836 1 98.75 134 VAL B CA 1
ATOM 3983 C C . VAL B 1 134 ? 2.947 -10.977 -11.82 1 98.75 134 VAL B C 1
ATOM 3985 O O . VAL B 1 134 ? 3.123 -9.945 -11.18 1 98.75 134 VAL B O 1
ATOM 3988 N N . GLY B 1 135 ? 1.902 -11.227 -12.578 1 98 135 GLY B N 1
ATOM 3989 C CA . GLY B 1 135 ? 0.799 -10.281 -12.633 1 98 135 GLY B CA 1
ATOM 3990 C C . GLY B 1 135 ? -0.236 -10.633 -13.68 1 98 135 GLY B C 1
ATOM 3991 O O . GLY B 1 135 ? -0.271 -11.758 -14.172 1 98 135 GLY B O 1
ATOM 3992 N N . THR B 1 136 ? -1.04 -9.664 -14.023 1 96 136 THR B N 1
ATOM 3993 C CA . THR B 1 136 ? -2.18 -9.844 -14.914 1 96 136 THR B CA 1
ATOM 3994 C C . THR B 1 136 ? -1.715 -10.078 -16.344 1 96 136 THR B C 1
ATOM 3996 O O . THR B 1 136 ? -0.635 -9.633 -16.734 1 96 136 THR B O 1
ATOM 3999 N N . ARG B 1 137 ? -2.541 -10.758 -17.125 1 94.31 137 ARG B N 1
ATOM 4000 C CA . ARG B 1 137 ? -2.299 -10.961 -18.562 1 94.31 137 ARG B CA 1
ATOM 4001 C C . ARG B 1 137 ? -2.748 -9.75 -19.375 1 94.31 137 ARG B C 1
ATOM 4003 O O . ARG B 1 137 ? -2.359 -9.594 -20.531 1 94.31 137 ARG B O 1
ATOM 4010 N N . ALA B 1 138 ? -3.607 -8.984 -18.703 1 92.31 138 ALA B N 1
ATOM 4011 C CA . ALA B 1 138 ? -4.129 -7.77 -19.328 1 92.31 138 ALA B CA 1
ATOM 4012 C C . ALA B 1 138 ? -3.645 -6.523 -18.609 1 92.31 138 ALA B C 1
ATOM 4014 O O . ALA B 1 138 ? -4.418 -5.875 -17.891 1 92.31 138 ALA B O 1
ATOM 4015 N N . MET B 1 139 ? -2.504 -6.129 -18.922 1 92.31 139 MET B N 1
ATOM 4016 C CA . MET B 1 139 ? -1.864 -5.086 -18.125 1 92.31 139 MET B CA 1
ATOM 4017 C C . MET B 1 139 ? -2.242 -3.699 -18.641 1 92.31 139 MET B C 1
ATOM 4019 O O . MET B 1 139 ? -2.484 -3.518 -19.828 1 92.31 139 MET B O 1
ATOM 4023 N N . SER B 1 140 ? -2.318 -2.707 -17.844 1 95.31 140 SER B N 1
ATOM 4024 C CA . SER B 1 140 ? -2.459 -1.294 -18.188 1 95.31 140 SER B CA 1
ATOM 4025 C C . SER B 1 140 ? -1.119 -0.683 -18.578 1 95.31 140 SER B C 1
ATOM 4027 O O . SER B 1 140 ? -0.082 -1.346 -18.5 1 95.31 140 SER B O 1
ATOM 4029 N N . HIS B 1 141 ? -1.165 0.53 -19.016 1 94.88 141 HIS B N 1
ATOM 4030 C CA . HIS B 1 141 ? 0.067 1.259 -19.297 1 94.88 141 HIS B CA 1
ATOM 4031 C C . HIS B 1 141 ? 0.927 1.389 -18.047 1 94.88 141 HIS B C 1
ATOM 4033 O O . HIS B 1 141 ? 2.152 1.258 -18.109 1 94.88 141 HIS B O 1
ATOM 4039 N N . TYR B 1 142 ? 0.264 1.606 -16.953 1 95.75 142 TYR B N 1
ATOM 4040 C CA . TYR B 1 142 ? 0.996 1.669 -15.688 1 95.75 142 TYR B CA 1
ATOM 4041 C C . TYR B 1 142 ? 1.679 0.34 -15.391 1 95.75 142 TYR B C 1
ATOM 4043 O O . TYR B 1 142 ? 2.861 0.307 -15.039 1 95.75 142 TYR B O 1
ATOM 4051 N N . GLY B 1 143 ? 0.886 -0.742 -15.523 1 97 143 GLY B N 1
ATOM 4052 C CA . GLY B 1 143 ? 1.448 -2.057 -15.258 1 97 143 GLY B CA 1
ATOM 4053 C C . GLY B 1 143 ? 2.684 -2.354 -16.094 1 97 143 GLY B C 1
ATOM 4054 O O . GLY B 1 143 ? 3.654 -2.924 -15.586 1 97 143 GLY B O 1
ATOM 4055 N N . LYS B 1 144 ? 2.605 -1.949 -17.328 1 97.88 144 LYS B N 1
ATOM 4056 C CA . LYS B 1 144 ? 3.744 -2.164 -18.219 1 97.88 144 LYS B CA 1
ATOM 4057 C C . LYS B 1 144 ? 4.965 -1.38 -17.75 1 97.88 144 LYS B C 1
ATOM 4059 O O . LYS B 1 144 ? 6.066 -1.927 -17.672 1 97.88 144 LYS B O 1
ATOM 4064 N N . SER B 1 145 ? 4.777 -0.124 -17.422 1 97.62 145 SER B N 1
ATOM 4065 C CA . SER B 1 145 ? 5.867 0.742 -16.984 1 97.62 145 SER B CA 1
ATOM 4066 C C . SER B 1 145 ? 6.465 0.251 -15.664 1 97.62 145 SER B C 1
ATOM 4068 O O . SER B 1 145 ? 7.688 0.222 -15.508 1 97.62 145 SER B O 1
ATOM 4070 N N . ALA B 1 146 ? 5.633 -0.077 -14.734 1 98.06 146 ALA B N 1
ATOM 4071 C CA . ALA B 1 146 ? 6.094 -0.563 -13.438 1 98.06 146 ALA B CA 1
ATOM 4072 C C . ALA B 1 146 ? 6.879 -1.862 -13.578 1 98.06 146 ALA B C 1
ATOM 4074 O O . ALA B 1 146 ? 7.938 -2.027 -12.969 1 98.06 146 ALA B O 1
ATOM 4075 N N . THR B 1 147 ? 6.332 -2.785 -14.422 1 98.75 147 THR B N 1
ATOM 4076 C CA . THR B 1 147 ? 7.012 -4.059 -14.633 1 98.75 147 THR B CA 1
ATOM 4077 C C . THR B 1 147 ? 8.383 -3.84 -15.258 1 98.75 147 THR B C 1
ATOM 4079 O O . THR B 1 147 ? 9.375 -4.438 -14.828 1 98.75 147 THR B O 1
ATOM 4082 N N . SER B 1 148 ? 8.375 -3.006 -16.266 1 98.62 148 SER B N 1
ATOM 4083 C CA . SER B 1 148 ? 9.641 -2.717 -16.953 1 98.62 148 SER B CA 1
ATOM 4084 C C . SER B 1 148 ? 10.672 -2.145 -15.984 1 98.62 148 SER B C 1
ATOM 4086 O O . SER B 1 148 ? 11.82 -2.584 -15.961 1 98.62 148 SER B O 1
ATOM 4088 N N . MET B 1 149 ? 10.234 -1.221 -15.18 1 97.88 149 MET B N 1
ATOM 4089 C CA . MET B 1 149 ? 11.117 -0.562 -14.219 1 97.88 149 MET B CA 1
ATOM 4090 C C . MET B 1 149 ? 11.672 -1.566 -13.219 1 97.88 149 MET B C 1
ATOM 4092 O O . MET B 1 149 ? 12.875 -1.596 -12.961 1 97.88 149 MET B O 1
ATOM 4096 N N . LEU B 1 150 ? 10.891 -2.395 -12.648 1 98.38 150 LEU B N 1
ATOM 4097 C CA . LEU B 1 150 ? 11.297 -3.355 -11.625 1 98.38 150 LEU B CA 1
ATOM 4098 C C . LEU B 1 150 ? 12.18 -4.441 -12.227 1 98.38 150 LEU B C 1
ATOM 4100 O O . LEU B 1 150 ? 13.234 -4.766 -11.672 1 98.38 150 LEU B O 1
ATOM 4104 N N . ALA B 1 151 ? 11.703 -5.004 -13.352 1 98.69 151 ALA B N 1
ATOM 4105 C CA . ALA B 1 151 ? 12.438 -6.09 -13.992 1 98.69 151 ALA B CA 1
ATOM 4106 C C . ALA B 1 151 ? 13.82 -5.621 -14.438 1 98.69 151 ALA B C 1
ATOM 4108 O O . ALA B 1 151 ? 14.812 -6.336 -14.258 1 98.69 151 ALA B O 1
ATOM 4109 N N . ALA B 1 152 ? 13.836 -4.434 -15.047 1 98.19 152 ALA B N 1
ATOM 4110 C CA . ALA B 1 152 ? 15.117 -3.863 -15.453 1 98.19 152 ALA B CA 1
ATOM 4111 C C . ALA B 1 152 ? 16.062 -3.729 -14.258 1 98.19 152 ALA B C 1
ATOM 4113 O O . ALA B 1 152 ? 17.234 -4.105 -14.336 1 98.19 152 ALA B O 1
ATOM 4114 N N . GLY B 1 153 ? 15.531 -3.172 -13.125 1 97.06 153 GLY B N 1
ATOM 4115 C CA . GLY B 1 153 ? 16.344 -3.002 -11.93 1 97.06 153 GLY B CA 1
ATOM 4116 C C . GLY B 1 153 ? 16.859 -4.312 -11.367 1 97.06 153 GLY B C 1
ATOM 4117 O O . GLY B 1 153 ? 18.031 -4.418 -10.992 1 97.06 153 GLY B O 1
ATOM 4118 N N . ILE B 1 154 ? 16.047 -5.305 -11.32 1 97.5 154 ILE B N 1
ATOM 4119 C CA . ILE B 1 154 ? 16.422 -6.613 -10.789 1 97.5 154 ILE B CA 1
ATOM 4120 C C . ILE B 1 154 ? 17.5 -7.242 -11.656 1 97.5 154 ILE B C 1
ATOM 4122 O O . ILE B 1 154 ? 18.5 -7.758 -11.141 1 97.5 154 ILE B O 1
ATOM 4126 N N . ALA B 1 155 ? 17.266 -7.16 -12.984 1 97.5 155 ALA B N 1
ATOM 4127 C CA . ALA B 1 155 ? 18.234 -7.711 -13.93 1 97.5 155 ALA B CA 1
ATOM 4128 C C . ALA B 1 155 ? 19.578 -6.98 -13.836 1 97.5 155 ALA B C 1
ATOM 4130 O O . ALA B 1 155 ? 20.625 -7.605 -13.891 1 97.5 155 ALA B O 1
ATOM 4131 N N . ASP B 1 156 ? 19.469 -5.703 -13.672 1 96.19 156 ASP B N 1
ATOM 4132 C CA . ASP B 1 156 ? 20.672 -4.887 -13.586 1 96.19 156 ASP B CA 1
ATOM 4133 C C . ASP B 1 156 ? 21.5 -5.258 -12.359 1 96.19 156 ASP B C 1
ATOM 4135 O O . ASP B 1 156 ? 22.719 -5.105 -12.359 1 96.19 156 ASP B O 1
ATOM 4139 N N . HIS B 1 157 ? 20.844 -5.723 -11.344 1 94.81 157 HIS B N 1
ATOM 4140 C CA . HIS B 1 157 ? 21.547 -6.148 -10.141 1 94.81 157 HIS B CA 1
ATOM 4141 C C . HIS B 1 157 ? 21.922 -7.625 -10.211 1 94.81 157 HIS B C 1
ATOM 4143 O O . HIS B 1 157 ? 22.266 -8.227 -9.188 1 94.81 157 HIS B O 1
ATOM 4149 N N . HIS B 1 158 ? 21.703 -8.281 -11.344 1 95.81 158 HIS B N 1
ATOM 4150 C CA . HIS B 1 158 ? 22.156 -9.625 -11.672 1 95.81 158 HIS B CA 1
ATOM 4151 C C . HIS B 1 158 ? 21.359 -10.68 -10.922 1 95.81 158 HIS B C 1
ATOM 4153 O O . HIS B 1 158 ? 21.906 -11.695 -10.477 1 95.81 158 HIS B O 1
ATOM 4159 N N . TRP B 1 159 ? 20.156 -10.344 -10.672 1 97.25 159 TRP B N 1
ATOM 4160 C CA . TRP B 1 159 ? 19.219 -11.344 -10.18 1 97.25 159 TRP B CA 1
ATOM 4161 C C . TRP B 1 159 ? 18.391 -11.922 -11.328 1 97.25 159 TRP B C 1
ATOM 4163 O O . TRP B 1 159 ? 18 -11.195 -12.242 1 97.25 159 TRP B O 1
ATOM 4173 N N . THR B 1 160 ? 18.172 -13.156 -11.273 1 98.44 160 THR B N 1
ATOM 4174 C CA . THR B 1 160 ? 17.375 -13.828 -12.305 1 98.44 160 THR B CA 1
ATOM 4175 C C . THR B 1 160 ? 15.891 -13.617 -12.062 1 98.44 160 THR B C 1
ATOM 4177 O O . THR B 1 160 ? 15.422 -13.688 -10.922 1 98.44 160 THR B O 1
ATOM 4180 N N . ILE B 1 161 ? 15.211 -13.328 -13.141 1 98.75 161 ILE B N 1
ATOM 4181 C CA . ILE B 1 161 ? 13.758 -13.195 -13.078 1 98.75 161 ILE B CA 1
ATOM 4182 C C . ILE B 1 161 ? 13.102 -14.547 -13.375 1 98.75 161 ILE B C 1
ATOM 4184 O O . ILE B 1 161 ? 13.477 -15.227 -14.336 1 98.75 161 ILE B O 1
ATOM 4188 N N . VAL B 1 162 ? 12.195 -14.961 -12.508 1 98.88 162 VAL B N 1
ATOM 4189 C CA . VAL B 1 162 ? 11.375 -16.156 -12.727 1 98.88 162 VAL B CA 1
ATOM 4190 C C . VAL B 1 162 ? 9.93 -15.734 -12.977 1 98.88 162 VAL B C 1
ATOM 4192 O O . VAL B 1 162 ? 9.359 -14.953 -12.211 1 98.88 162 VAL B O 1
ATOM 4195 N N . SER B 1 163 ? 9.32 -16.156 -14.031 1 98.81 163 SER B N 1
ATOM 4196 C CA . SER B 1 163 ? 7.922 -15.859 -14.336 1 98.81 163 SER B CA 1
ATOM 4197 C C . SER B 1 163 ? 7.285 -16.984 -15.148 1 98.81 163 SER B C 1
ATOM 4199 O O . SER B 1 163 ? 7.902 -18.031 -15.352 1 98.81 163 SER B O 1
ATOM 4201 N N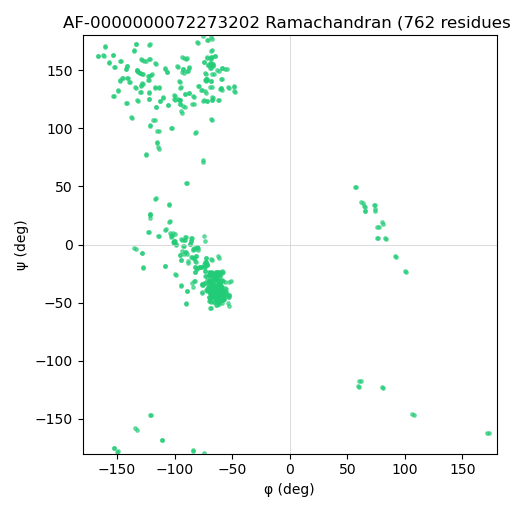 . GLY B 1 164 ? 6.047 -16.859 -15.531 1 97.94 164 GLY B N 1
ATOM 4202 C CA . GLY B 1 164 ? 5.297 -17.969 -16.109 1 97.94 164 GLY B CA 1
ATOM 4203 C C . GLY B 1 164 ? 5.336 -17.984 -17.625 1 97.94 164 GLY B C 1
ATOM 4204 O O . GLY B 1 164 ? 4.914 -18.969 -18.25 1 97.94 164 GLY B O 1
ATOM 4205 N N . GLY B 1 165 ? 5.781 -16.906 -18.219 1 97.38 165 GLY B N 1
ATOM 4206 C CA . GLY B 1 165 ? 5.82 -16.828 -19.656 1 97.38 165 GLY B CA 1
ATOM 4207 C C . GLY B 1 165 ? 4.492 -16.438 -20.281 1 97.38 165 GLY B C 1
ATOM 4208 O O . GLY B 1 165 ? 4.332 -16.469 -21.5 1 97.38 165 GLY B O 1
ATOM 4209 N N . ALA B 1 166 ? 3.508 -16.109 -19.484 1 96.19 166 ALA B N 1
ATOM 4210 C CA . ALA B 1 166 ? 2.18 -15.703 -19.938 1 96.19 166 ALA B CA 1
ATOM 4211 C C . ALA B 1 166 ? 2.211 -14.32 -20.578 1 96.19 166 ALA B C 1
ATOM 4213 O O . ALA B 1 166 ? 3.273 -13.703 -20.688 1 96.19 166 ALA B O 1
ATOM 4214 N N . LEU B 1 167 ? 1.096 -13.898 -21.094 1 97.12 167 LEU B N 1
ATOM 4215 C CA . LEU B 1 167 ? 0.961 -12.531 -21.578 1 97.12 167 LEU B CA 1
ATOM 4216 C C . LEU B 1 167 ? 1.006 -11.539 -20.438 1 97.12 167 LEU B C 1
ATOM 4218 O O . LEU B 1 167 ? 0.943 -11.93 -19.266 1 97.12 167 LEU B O 1
ATOM 4222 N N . GLY B 1 168 ? 1.174 -10.273 -20.797 1 97.81 168 GLY B N 1
ATOM 4223 C CA . GLY B 1 168 ? 1.117 -9.219 -19.781 1 97.81 168 GLY B CA 1
ATOM 4224 C C . GLY B 1 168 ? 2.408 -9.07 -19.016 1 97.81 168 GLY B C 1
ATOM 4225 O O . GLY B 1 168 ? 3.48 -8.906 -19.594 1 97.81 168 GLY B O 1
ATOM 4226 N N . VAL B 1 169 ? 2.312 -9.188 -17.766 1 98.56 169 VAL B N 1
ATOM 4227 C CA . VAL B 1 169 ? 3.426 -8.906 -16.859 1 98.56 169 VAL B CA 1
ATOM 4228 C C . VAL B 1 169 ? 4.578 -9.867 -17.141 1 98.56 169 VAL B C 1
ATOM 4230 O O . VAL B 1 169 ? 5.738 -9.453 -17.219 1 98.56 169 VAL B O 1
ATOM 4233 N N . ASP B 1 170 ? 4.258 -11.125 -17.344 1 98.56 170 ASP B N 1
ATOM 4234 C CA . ASP B 1 170 ? 5.305 -12.109 -17.609 1 98.56 170 ASP B CA 1
ATOM 4235 C C . ASP B 1 170 ? 6.113 -11.734 -18.844 1 98.56 170 ASP B C 1
ATOM 4237 O O . ASP B 1 170 ? 7.344 -11.797 -18.828 1 98.56 170 ASP B O 1
ATOM 4241 N N . THR B 1 171 ? 5.402 -11.375 -19.859 1 98.62 171 THR B N 1
ATOM 4242 C CA . THR B 1 171 ? 6.051 -11.016 -21.125 1 98.62 171 THR B CA 1
ATOM 4243 C C . THR B 1 171 ? 7.023 -9.859 -20.922 1 98.62 171 THR B C 1
ATOM 4245 O O . THR B 1 171 ? 8.172 -9.922 -21.359 1 98.62 171 THR B O 1
ATOM 4248 N N . VAL B 1 172 ? 6.57 -8.836 -20.25 1 98.75 172 VAL B N 1
ATOM 4249 C CA . VAL B 1 172 ? 7.379 -7.641 -20.047 1 98.75 172 VAL B CA 1
ATOM 4250 C C . VAL B 1 172 ? 8.578 -7.973 -19.156 1 98.75 172 VAL B C 1
ATOM 4252 O O . VAL B 1 172 ? 9.695 -7.531 -19.422 1 98.75 172 VAL B O 1
ATOM 4255 N N . ALA B 1 173 ? 8.383 -8.75 -18.141 1 98.81 173 ALA B N 1
ATOM 4256 C CA . ALA B 1 173 ? 9.453 -9.117 -17.219 1 98.81 173 ALA B CA 1
ATOM 4257 C C . ALA B 1 173 ? 10.57 -9.867 -17.922 1 98.81 173 ALA B C 1
ATOM 4259 O O . ALA B 1 173 ? 11.75 -9.5 -17.812 1 98.81 173 ALA B O 1
ATOM 4260 N N . HIS B 1 174 ? 10.195 -10.852 -18.688 1 98.81 174 HIS B N 1
ATOM 4261 C CA . HIS B 1 174 ? 11.188 -11.625 -19.422 1 98.81 174 HIS B CA 1
ATOM 4262 C C . HIS B 1 174 ? 11.891 -10.766 -20.469 1 98.81 174 HIS B C 1
ATOM 4264 O O . HIS B 1 174 ? 13.109 -10.859 -20.641 1 98.81 174 HIS B O 1
ATOM 4270 N N . THR B 1 175 ? 11.094 -9.961 -21.188 1 98.69 175 THR B N 1
ATOM 4271 C CA . THR B 1 175 ? 11.641 -9.117 -22.234 1 98.69 175 THR B CA 1
ATOM 4272 C C . THR B 1 175 ? 12.711 -8.188 -21.672 1 98.69 175 THR B C 1
ATOM 4274 O O . THR B 1 175 ? 13.773 -8.016 -22.266 1 98.69 175 THR B O 1
ATOM 4277 N N . GLU B 1 176 ? 12.445 -7.594 -20.531 1 98.56 176 GLU B N 1
ATOM 4278 C CA . GLU B 1 176 ? 13.398 -6.688 -19.906 1 98.56 176 GLU B CA 1
ATOM 4279 C C . GLU B 1 176 ? 14.695 -7.406 -19.547 1 98.56 176 GLU B C 1
ATOM 4281 O O . GLU B 1 176 ? 15.789 -6.859 -19.734 1 98.56 176 GLU B O 1
ATOM 4286 N N . ALA B 1 177 ? 14.602 -8.578 -19 1 98.38 177 ALA B N 1
ATOM 4287 C CA . ALA B 1 177 ? 15.789 -9.367 -18.672 1 98.38 177 ALA B CA 1
ATOM 4288 C C . ALA B 1 177 ? 16.609 -9.672 -19.922 1 98.38 177 ALA B C 1
ATOM 4290 O O . ALA B 1 177 ? 17.828 -9.492 -19.938 1 98.38 177 ALA B O 1
ATOM 4291 N N . LEU B 1 178 ? 15.945 -10.078 -21 1 98.44 178 LEU B N 1
ATOM 4292 C CA . LEU B 1 178 ? 16.609 -10.469 -22.234 1 98.44 178 LEU B CA 1
ATOM 4293 C C . LEU B 1 178 ? 17.297 -9.273 -22.891 1 98.44 178 LEU B C 1
ATOM 4295 O O . LEU B 1 178 ? 18.406 -9.391 -23.406 1 98.44 178 LEU B O 1
ATOM 4299 N N . GLN B 1 179 ? 16.547 -8.172 -22.859 1 97.62 179 GLN B N 1
ATOM 4300 C CA . GLN B 1 179 ? 17.109 -6.953 -23.438 1 97.62 179 GLN B CA 1
ATOM 4301 C C . GLN B 1 179 ? 18.422 -6.566 -22.734 1 97.62 179 GLN B C 1
ATOM 4303 O O . GLN B 1 179 ? 19.281 -5.941 -23.344 1 97.62 179 GLN B O 1
ATOM 4308 N N . ARG B 1 180 ? 18.594 -7.012 -21.547 1 96.88 180 ARG B N 1
ATOM 4309 C CA . ARG B 1 180 ? 19.781 -6.703 -20.75 1 96.88 180 ARG B CA 1
ATOM 4310 C C . ARG B 1 180 ? 20.781 -7.859 -20.781 1 96.88 180 ARG B C 1
ATOM 4312 O O . ARG B 1 180 ? 21.75 -7.863 -20.031 1 96.88 180 ARG B O 1
ATOM 4319 N N . GLN B 1 181 ? 20.422 -8.844 -21.531 1 96.62 181 GLN B N 1
ATOM 4320 C CA . GLN B 1 181 ? 21.266 -10.023 -21.734 1 96.62 181 GLN B CA 1
ATOM 4321 C C . GLN B 1 181 ? 21.469 -10.766 -20.406 1 96.62 181 GLN B C 1
ATOM 4323 O O . GLN B 1 181 ? 22.594 -11.18 -20.094 1 96.62 181 GLN B O 1
ATOM 4328 N N . LYS B 1 182 ? 20.438 -10.75 -19.625 1 97.38 182 LYS B N 1
ATOM 4329 C CA . LYS B 1 182 ? 20.453 -11.492 -18.375 1 97.38 182 LYS B CA 1
ATOM 4330 C C . LYS B 1 182 ? 19.578 -12.734 -18.453 1 97.38 182 LYS B C 1
ATOM 4332 O O . LYS B 1 182 ? 18.594 -12.758 -19.203 1 97.38 182 LYS B O 1
ATOM 4337 N N . PRO B 1 183 ? 19.938 -13.773 -17.75 1 97.62 183 PRO B N 1
ATOM 4338 C CA . PRO B 1 183 ? 19.094 -14.977 -17.781 1 97.62 183 PRO B CA 1
ATOM 4339 C C . PRO B 1 183 ? 17.734 -14.758 -17.125 1 97.62 183 PRO B C 1
ATOM 4341 O O . PRO B 1 183 ? 17.594 -13.93 -16.219 1 97.62 183 PRO B O 1
ATOM 4344 N N . THR B 1 184 ? 16.75 -15.383 -17.594 1 98.69 184 THR B N 1
ATOM 4345 C CA . THR B 1 184 ? 15.406 -15.43 -17.031 1 98.69 184 THR B CA 1
ATOM 4346 C C . THR B 1 184 ? 14.812 -16.828 -17.172 1 98.69 184 THR B C 1
ATOM 4348 O O . THR B 1 184 ? 15.25 -17.609 -18.031 1 98.69 184 THR B O 1
ATOM 4351 N N . VAL B 1 185 ? 13.914 -17.188 -16.312 1 98.88 185 VAL B N 1
ATOM 4352 C CA . VAL B 1 185 ? 13.359 -18.531 -16.25 1 98.88 185 VAL B CA 1
ATOM 4353 C C . VAL B 1 185 ? 11.844 -18.469 -16.406 1 98.88 185 VAL B C 1
ATOM 4355 O O . VAL B 1 185 ? 11.164 -17.75 -15.68 1 98.88 185 VAL B O 1
ATOM 4358 N N . ALA B 1 186 ? 11.32 -19.172 -17.328 1 98.88 186 ALA B N 1
ATOM 4359 C CA . ALA B 1 186 ? 9.875 -19.312 -17.5 1 98.88 186 ALA B CA 1
ATOM 4360 C C . ALA B 1 186 ? 9.406 -20.703 -17.031 1 98.88 186 ALA B C 1
ATOM 4362 O O . ALA B 1 186 ? 9.883 -21.719 -17.531 1 98.88 186 ALA B O 1
ATOM 4363 N N . VAL B 1 187 ? 8.539 -20.75 -16.078 1 98.75 187 VAL B N 1
ATOM 4364 C CA . VAL B 1 187 ? 7.922 -22 -15.633 1 98.75 187 VAL B CA 1
ATOM 4365 C C . VAL B 1 187 ? 6.594 -22.203 -16.359 1 98.75 187 VAL B C 1
ATOM 4367 O O . VAL B 1 187 ? 5.617 -21.5 -16.078 1 98.75 187 VAL B O 1
ATOM 4370 N N . CYS B 1 188 ? 6.531 -23.234 -17.172 1 98.06 188 CYS B N 1
ATOM 4371 C CA . CYS B 1 188 ? 5.41 -23.406 -18.094 1 98.06 188 CYS B CA 1
ATOM 4372 C C . CYS B 1 188 ? 4.383 -24.375 -17.516 1 98.06 188 CYS B C 1
ATOM 4374 O O . CYS B 1 188 ? 4.73 -25.266 -16.75 1 98.06 188 CYS B O 1
ATOM 4376 N N . ALA B 1 189 ? 3.119 -24.172 -17.969 1 95.44 189 ALA B N 1
ATOM 4377 C CA . ALA B 1 189 ? 2.02 -25.016 -17.531 1 95.44 189 ALA B CA 1
ATOM 4378 C C . ALA B 1 189 ? 1.611 -26 -18.609 1 95.44 189 ALA B C 1
ATOM 4380 O O . ALA B 1 189 ? 0.422 -26.281 -18.797 1 95.44 189 ALA B O 1
ATOM 4381 N N . ARG B 1 190 ? 2.545 -26.438 -19.344 1 94.94 190 ARG B N 1
ATOM 4382 C CA . ARG B 1 190 ? 2.393 -27.422 -20.406 1 94.94 190 ARG B CA 1
ATOM 4383 C C . ARG B 1 190 ? 3.73 -28.078 -20.75 1 94.94 190 ARG B C 1
ATOM 4385 O O . ARG B 1 190 ? 4.773 -27.656 -20.25 1 94.94 190 ARG B O 1
ATOM 4392 N N . GLY B 1 191 ? 3.66 -29.109 -21.562 1 96.62 191 GLY B N 1
ATOM 4393 C CA . GLY B 1 191 ? 4.902 -29.656 -22.078 1 96.62 191 GLY B CA 1
ATOM 4394 C C . GLY B 1 191 ? 5.719 -28.641 -22.859 1 96.62 191 GLY B C 1
ATOM 4395 O O . GLY B 1 191 ? 5.164 -27.766 -23.516 1 96.62 191 GLY B O 1
ATOM 4396 N N . LEU B 1 192 ? 7.008 -28.781 -22.891 1 98 192 LEU B N 1
ATOM 4397 C CA . LEU B 1 192 ? 7.91 -27.797 -23.453 1 98 192 LEU B CA 1
ATOM 4398 C C . LEU B 1 192 ? 8.062 -27.984 -24.953 1 98 192 LEU B C 1
ATOM 4400 O O . LEU B 1 192 ? 8.859 -27.297 -25.594 1 98 192 LEU B O 1
ATOM 4404 N N . ASP B 1 193 ? 7.312 -28.891 -25.531 1 96.94 193 ASP B N 1
ATOM 4405 C CA . ASP B 1 193 ? 7.418 -29.219 -26.953 1 96.94 193 ASP B CA 1
ATOM 4406 C C . ASP B 1 193 ? 6.645 -28.219 -27.812 1 96.94 193 ASP B C 1
ATOM 4408 O O . ASP B 1 193 ? 6.836 -28.156 -29.031 1 96.94 193 ASP B O 1
ATOM 4412 N N . ALA B 1 194 ? 5.789 -27.453 -27.188 1 94.88 194 ALA B N 1
ATOM 4413 C CA . ALA B 1 194 ? 5.074 -26.391 -27.891 1 94.88 194 ALA B CA 1
ATOM 4414 C C . ALA B 1 194 ? 4.996 -25.125 -27.047 1 94.88 194 ALA B C 1
ATOM 4416 O O . ALA B 1 194 ? 4.781 -25.188 -25.844 1 94.88 194 ALA B O 1
ATOM 4417 N N . PRO B 1 195 ? 5.176 -23.984 -27.766 1 94.38 195 PRO B N 1
ATOM 4418 C CA . PRO B 1 195 ? 5.09 -22.734 -27.016 1 94.38 195 PRO B CA 1
ATOM 4419 C C . PRO B 1 195 ? 3.66 -22.375 -26.609 1 94.38 195 PRO B C 1
ATOM 4421 O O . PRO B 1 195 ? 2.727 -22.609 -27.391 1 94.38 195 PRO B O 1
ATOM 4424 N N . TYR B 1 196 ? 3.516 -21.875 -25.453 1 93 196 TYR B N 1
ATOM 4425 C CA . TYR B 1 196 ? 2.256 -21.312 -24.984 1 93 196 TYR B CA 1
ATOM 4426 C C . TYR B 1 196 ? 2.498 -20.172 -24 1 93 196 TYR B C 1
ATOM 4428 O O . TYR B 1 196 ? 3.268 -20.312 -23.047 1 93 196 TYR B O 1
ATOM 4436 N N . PRO B 1 197 ? 1.793 -19.062 -24.234 1 95.12 197 PRO B N 1
ATOM 4437 C CA . PRO B 1 197 ? 0.914 -18.812 -25.375 1 95.12 197 PRO B CA 1
ATOM 4438 C C . PRO B 1 197 ? 1.68 -18.656 -26.688 1 95.12 197 PRO B C 1
ATOM 4440 O O . PRO B 1 197 ? 2.863 -18.312 -26.688 1 95.12 197 PRO B O 1
ATOM 4443 N N . ARG B 1 198 ? 0.997 -18.906 -27.766 1 95.56 198 ARG B N 1
ATOM 4444 C CA . ARG B 1 198 ? 1.631 -18.875 -29.078 1 95.56 198 ARG B CA 1
ATOM 4445 C C . ARG B 1 198 ? 2.217 -17.484 -29.375 1 95.56 198 ARG B C 1
ATOM 4447 O O . ARG B 1 198 ? 3.264 -17.375 -30.016 1 95.56 198 ARG B O 1
ATOM 4454 N N . LYS B 1 199 ? 1.578 -16.469 -28.906 1 96 199 LYS B N 1
ATOM 4455 C CA . LYS B 1 199 ? 2.018 -15.094 -29.109 1 96 199 LYS B CA 1
ATOM 4456 C C . LYS B 1 199 ? 3.414 -14.867 -28.547 1 96 199 LYS B C 1
ATOM 4458 O O . LYS B 1 199 ? 4.145 -13.984 -29 1 96 199 LYS B O 1
ATOM 4463 N N . ASN B 1 200 ? 3.824 -15.68 -27.562 1 97.62 200 ASN B N 1
ATOM 4464 C CA . ASN B 1 200 ? 5.113 -15.508 -26.906 1 97.62 200 ASN B CA 1
ATOM 4465 C C . ASN B 1 200 ? 6.129 -16.547 -27.391 1 97.62 200 ASN B C 1
ATOM 4467 O O . ASN B 1 200 ? 7.117 -16.812 -26.703 1 97.62 200 ASN B O 1
ATOM 4471 N N . ALA B 1 201 ? 5.891 -17.141 -28.531 1 97.75 201 ALA B N 1
ATOM 4472 C CA . ALA B 1 201 ? 6.766 -18.203 -29.031 1 97.75 201 ALA B CA 1
ATOM 4473 C C . ALA B 1 201 ? 8.203 -17.719 -29.172 1 97.75 201 ALA B C 1
ATOM 4475 O O . ALA B 1 201 ? 9.141 -18.375 -28.734 1 97.75 201 ALA B O 1
ATOM 4476 N N . GLU B 1 202 ? 8.375 -16.562 -29.766 1 97.81 202 GLU B N 1
ATOM 4477 C CA . GLU B 1 202 ? 9.719 -16.016 -29.953 1 97.81 202 GLU B CA 1
ATOM 4478 C C . GLU B 1 202 ? 10.375 -15.68 -28.625 1 97.81 202 GLU B C 1
ATOM 4480 O O . GLU B 1 202 ? 11.57 -15.898 -28.438 1 97.81 202 GLU B O 1
ATOM 4485 N N . LEU B 1 203 ? 9.57 -15.125 -27.75 1 98.19 203 LEU B N 1
ATOM 4486 C CA . LEU B 1 203 ? 10.07 -14.812 -26.422 1 98.19 203 LEU B CA 1
ATOM 4487 C C . LEU B 1 203 ? 10.586 -16.078 -25.734 1 98.19 203 LEU B C 1
ATOM 4489 O O . LEU B 1 203 ? 11.688 -16.078 -25.188 1 98.19 203 LEU B O 1
ATOM 4493 N N . LEU B 1 204 ? 9.812 -17.125 -25.781 1 98.19 204 LEU B N 1
ATOM 4494 C CA . LEU B 1 204 ? 10.156 -18.375 -25.109 1 98.19 204 LEU B CA 1
ATOM 4495 C C . LEU B 1 204 ? 11.398 -19 -25.734 1 98.19 204 LEU B C 1
ATOM 4497 O O . LEU B 1 204 ? 12.242 -19.547 -25.016 1 98.19 204 LEU B O 1
ATOM 4501 N N . ARG B 1 205 ? 11.492 -18.844 -26.984 1 97.19 205 ARG B N 1
ATOM 4502 C CA . ARG B 1 205 ? 12.695 -19.344 -27.656 1 97.19 205 ARG B CA 1
ATOM 4503 C C . ARG B 1 205 ? 13.93 -18.578 -27.203 1 97.19 205 ARG B C 1
ATOM 4505 O O . ARG B 1 205 ? 14.984 -19.172 -26.969 1 97.19 205 ARG B O 1
ATOM 4512 N N . SER B 1 206 ? 13.797 -17.281 -27.047 1 98 206 SER B N 1
ATOM 4513 C CA . SER B 1 206 ? 14.914 -16.438 -26.641 1 98 206 SER B CA 1
ATOM 4514 C C . SER B 1 206 ? 15.344 -16.75 -25.219 1 98 206 SER B C 1
ATOM 4516 O O . SER B 1 206 ? 16.531 -16.641 -24.875 1 98 206 SER B O 1
ATOM 4518 N N . ILE B 1 207 ? 14.422 -17.109 -24.375 1 98.44 207 ILE B N 1
ATOM 4519 C CA . ILE B 1 207 ? 14.695 -17.391 -22.969 1 98.44 207 ILE B CA 1
ATOM 4520 C C . ILE B 1 207 ? 15.68 -18.562 -22.859 1 98.44 207 ILE B C 1
ATOM 4522 O O . ILE B 1 207 ? 16.578 -18.547 -22.031 1 98.44 207 ILE B O 1
ATOM 4526 N N . VAL B 1 208 ? 15.562 -19.531 -23.75 1 97.5 208 VAL B N 1
ATOM 4527 C CA . VAL B 1 208 ? 16.344 -20.766 -23.703 1 97.5 208 VAL B CA 1
ATOM 4528 C C . VAL B 1 208 ? 17.812 -20.453 -23.984 1 97.5 208 VAL B C 1
ATOM 4530 O O . VAL B 1 208 ? 18.703 -21.156 -23.5 1 97.5 208 VAL B O 1
ATOM 4533 N N . GLU B 1 209 ? 18.078 -19.406 -24.625 1 94.88 209 GLU B N 1
ATOM 4534 C CA . GLU B 1 209 ? 19.438 -19.062 -25.031 1 94.88 209 GLU B CA 1
ATOM 4535 C C . GLU B 1 209 ? 20.297 -18.672 -23.828 1 94.88 209 GLU B C 1
ATOM 4537 O O . GLU B 1 209 ? 21.484 -18.969 -23.781 1 94.88 209 GLU B O 1
ATOM 4542 N N . THR B 1 210 ? 19.75 -18.031 -22.875 1 92.56 210 THR B N 1
ATOM 4543 C CA . THR B 1 210 ? 20.547 -17.562 -21.75 1 92.56 210 THR B CA 1
ATOM 4544 C C . THR B 1 210 ? 19.938 -18.031 -20.422 1 92.56 210 THR B C 1
ATOM 4546 O O . THR B 1 210 ? 20.594 -18 -19.391 1 92.56 210 THR B O 1
ATOM 4549 N N . GLY B 1 211 ? 18.75 -18.375 -20.422 1 97.75 211 GLY B N 1
ATOM 4550 C CA . GLY B 1 211 ? 18.016 -18.891 -19.281 1 97.75 211 GLY B CA 1
ATOM 4551 C C . GLY B 1 211 ? 17.438 -20.266 -19.5 1 97.75 211 GLY B C 1
ATOM 4552 O O . GLY B 1 211 ? 18.094 -21.125 -20.125 1 97.75 211 GLY B O 1
ATOM 4553 N N . CYS B 1 212 ? 16.266 -20.5 -18.875 1 97.62 212 CYS B N 1
ATOM 4554 C CA . CYS B 1 212 ? 15.719 -21.828 -19.141 1 97.62 212 CYS B CA 1
ATOM 4555 C C . CYS B 1 212 ? 14.195 -21.828 -19.031 1 97.62 212 CYS B C 1
ATOM 4557 O O . CYS B 1 212 ? 13.617 -20.906 -18.438 1 97.62 212 CYS B O 1
ATOM 4559 N N . LEU B 1 213 ? 13.602 -22.719 -19.75 1 98.75 213 LEU B N 1
ATOM 4560 C CA . LEU B 1 213 ? 12.203 -23.109 -19.609 1 98.75 213 LEU B CA 1
ATOM 4561 C C . LEU B 1 213 ? 12.07 -24.344 -18.719 1 98.75 213 LEU B C 1
ATOM 4563 O O . LEU B 1 213 ? 12.859 -25.281 -18.828 1 98.75 213 LEU B O 1
ATOM 4567 N N . VAL B 1 214 ? 11.141 -24.281 -17.844 1 98.81 214 VAL B N 1
ATOM 4568 C CA . VAL B 1 214 ? 10.93 -25.359 -16.891 1 98.81 214 VAL B CA 1
ATOM 4569 C C . VAL B 1 214 ? 9.469 -25.797 -16.922 1 98.81 214 VAL B C 1
ATOM 4571 O O . VAL B 1 214 ? 8.562 -24.953 -16.984 1 98.81 214 VAL B O 1
ATOM 4574 N N . SER B 1 215 ? 9.18 -27.062 -16.875 1 98.31 215 SER B N 1
ATOM 4575 C CA . SER B 1 215 ? 7.816 -27.578 -16.781 1 98.31 215 SER B CA 1
ATOM 4576 C C . SER B 1 215 ? 7.77 -28.844 -15.938 1 98.31 215 SER B C 1
ATOM 4578 O O . SER B 1 215 ? 8.688 -29.672 -15.992 1 98.31 215 SER B O 1
ATOM 4580 N N . GLU B 1 216 ? 6.719 -28.922 -15.219 1 97.5 216 GLU B N 1
ATOM 4581 C CA . GLU B 1 216 ? 6.453 -30.172 -14.492 1 97.5 216 GLU B CA 1
ATOM 4582 C C . GLU B 1 216 ? 5.695 -31.172 -15.367 1 97.5 216 GLU B C 1
ATOM 4584 O O . GLU B 1 216 ? 5.418 -32.281 -14.93 1 97.5 216 GLU B O 1
ATOM 4589 N N . TYR B 1 217 ? 5.387 -30.812 -16.609 1 96.12 217 TYR B N 1
ATOM 4590 C CA . TYR B 1 217 ? 4.508 -31.594 -17.469 1 96.12 217 TYR B CA 1
ATOM 4591 C C . TYR B 1 217 ? 5.273 -32.156 -18.641 1 96.12 217 TYR B C 1
ATOM 4593 O O . TYR B 1 217 ? 6.039 -31.469 -19.312 1 96.12 217 TYR B O 1
ATOM 4601 N N . ALA B 1 218 ? 5.02 -33.438 -18.922 1 96.44 218 ALA B N 1
ATOM 4602 C CA . ALA B 1 218 ? 5.711 -34.156 -19.984 1 96.44 218 ALA B CA 1
ATOM 4603 C C . ALA B 1 218 ? 5.344 -33.594 -21.359 1 96.44 218 ALA B C 1
ATOM 4605 O O . ALA B 1 218 ? 4.305 -32.938 -21.516 1 96.44 218 ALA B O 1
ATOM 4606 N N . PRO B 1 219 ? 6.262 -33.781 -22.312 1 96.31 219 PRO B N 1
ATOM 4607 C CA . PRO B 1 219 ? 5.934 -33.375 -23.688 1 96.31 219 PRO B CA 1
ATOM 4608 C C . PRO B 1 219 ? 4.566 -33.875 -24.141 1 96.31 219 PRO B C 1
ATOM 4610 O O . PRO B 1 219 ? 4.188 -35 -23.828 1 96.31 219 PRO B O 1
ATOM 4613 N N . GLY B 1 220 ? 3.824 -33 -24.781 1 93.5 220 GLY B N 1
ATOM 4614 C CA . GLY B 1 220 ? 2.525 -33.375 -25.312 1 93.5 220 GLY B CA 1
ATOM 4615 C C . GLY B 1 220 ? 1.37 -32.938 -24.438 1 93.5 220 GLY B C 1
ATOM 4616 O O . GLY B 1 220 ? 0.235 -32.812 -24.906 1 93.5 220 GLY B O 1
ATOM 4617 N N . LEU B 1 221 ? 1.617 -32.719 -23.141 1 91.56 221 LEU B N 1
ATOM 4618 C CA . LEU B 1 221 ? 0.55 -32.281 -22.25 1 91.56 221 LEU B CA 1
ATOM 4619 C C . LEU B 1 221 ? 0.183 -30.812 -22.531 1 91.56 221 LEU B C 1
ATOM 4621 O O . LEU B 1 221 ? 1.062 -29.953 -22.625 1 91.56 221 LEU B O 1
ATOM 4625 N N . THR B 1 222 ? -1.068 -30.562 -22.688 1 89.62 222 THR B N 1
ATOM 4626 C CA . THR B 1 222 ? -1.58 -29.266 -23.109 1 89.62 222 THR B CA 1
ATOM 4627 C C . THR B 1 222 ? -1.908 -28.391 -21.906 1 89.62 222 THR B C 1
ATOM 4629 O O . THR B 1 222 ? -2.023 -28.891 -20.781 1 89.62 222 THR B O 1
ATOM 4632 N N . PRO B 1 223 ? -1.991 -27.094 -22.188 1 87.69 223 PRO B N 1
ATOM 4633 C CA . PRO B 1 223 ? -2.342 -26.219 -21.078 1 87.69 223 PRO B CA 1
ATOM 4634 C C . PRO B 1 223 ? -3.766 -26.438 -20.578 1 87.69 223 PRO B C 1
ATOM 4636 O O . PRO B 1 223 ? -4.699 -26.547 -21.375 1 87.69 223 PRO B O 1
ATOM 4639 N N . HIS B 1 224 ? -3.891 -26.672 -19.328 1 86.94 224 HIS B N 1
ATOM 4640 C CA . HIS B 1 224 ? -5.145 -26.719 -18.578 1 86.94 224 HIS B CA 1
ATOM 4641 C C . HIS B 1 224 ? -5.164 -25.688 -17.469 1 86.94 224 HIS B C 1
ATOM 4643 O O . HIS B 1 224 ? -4.117 -25.344 -16.906 1 86.94 224 HIS B O 1
ATOM 4649 N N . ARG B 1 225 ? -6.297 -25.109 -17.141 1 82.75 225 ARG B N 1
ATOM 4650 C CA . ARG B 1 225 ? -6.422 -24.078 -16.125 1 82.75 225 ARG B CA 1
ATOM 4651 C C . ARG B 1 225 ? -5.805 -24.516 -14.805 1 82.75 225 ARG B C 1
ATOM 4653 O O . ARG B 1 225 ? -5.078 -23.75 -14.164 1 82.75 225 ARG B O 1
ATOM 4660 N N . HIS B 1 226 ? -6.066 -25.719 -14.438 1 83.75 226 HIS B N 1
ATOM 4661 C CA . HIS B 1 226 ? -5.566 -26.188 -13.148 1 83.75 226 HIS B CA 1
ATOM 4662 C C . HIS B 1 226 ? -4.043 -26.281 -13.148 1 83.75 226 HIS B C 1
ATOM 4664 O O . HIS B 1 226 ? -3.408 -26.109 -12.102 1 83.75 226 HIS B O 1
ATOM 4670 N N . ARG B 1 227 ? -3.479 -26.562 -14.289 1 90.06 227 ARG B N 1
ATOM 4671 C CA . ARG B 1 227 ? -2.025 -26.672 -14.383 1 90.06 227 ARG B CA 1
ATOM 4672 C C . ARG B 1 227 ? -1.362 -25.312 -14.156 1 90.06 227 ARG B C 1
ATOM 4674 O O . ARG B 1 227 ? -0.271 -25.25 -13.586 1 90.06 227 ARG B O 1
ATOM 4681 N N . PHE B 1 228 ? -2.094 -24.281 -14.594 1 90.31 228 PHE B N 1
ATOM 4682 C CA . PHE B 1 228 ? -1.562 -22.953 -14.352 1 90.31 228 PHE B CA 1
ATOM 4683 C C . PHE B 1 228 ? -1.51 -22.641 -12.859 1 90.31 228 PHE B C 1
ATOM 4685 O O . PHE B 1 228 ? -0.506 -22.141 -12.359 1 90.31 228 PHE B O 1
ATOM 4692 N N . LEU B 1 229 ? -2.535 -23 -12.219 1 87.75 229 LEU B N 1
ATOM 4693 C CA . LEU B 1 229 ? -2.645 -22.703 -10.797 1 87.75 229 LEU B CA 1
ATOM 4694 C C . LEU B 1 229 ? -1.633 -23.531 -10 1 87.75 229 LEU B C 1
ATOM 4696 O O . LEU B 1 229 ? -0.966 -23 -9.109 1 87.75 229 LEU B O 1
ATOM 4700 N N . THR B 1 230 ? -1.497 -24.75 -10.359 1 89.81 230 THR B N 1
ATOM 4701 C CA . THR B 1 230 ? -0.56 -25.625 -9.672 1 89.81 230 THR B CA 1
ATOM 4702 C C . THR B 1 230 ? 0.881 -25.219 -9.961 1 89.81 230 THR B C 1
ATOM 4704 O O . THR B 1 230 ? 1.725 -25.219 -9.062 1 89.81 230 THR B O 1
ATOM 4707 N N . ARG B 1 231 ? 1.073 -24.875 -11.18 1 95.06 231 ARG B N 1
ATOM 4708 C CA . ARG B 1 231 ? 2.402 -24.484 -11.633 1 95.06 231 ARG B CA 1
ATOM 4709 C C . ARG B 1 231 ? 2.902 -23.266 -10.867 1 95.06 231 ARG B C 1
ATOM 4711 O O . ARG B 1 231 ? 4.098 -23.141 -10.586 1 95.06 231 ARG B O 1
ATOM 4718 N N . ASN B 1 232 ? 2.025 -22.453 -10.367 1 96.06 232 ASN B N 1
ATOM 4719 C CA . ASN B 1 232 ? 2.412 -21.234 -9.672 1 96.06 232 ASN B CA 1
ATOM 4720 C C . ASN B 1 232 ? 3.217 -21.531 -8.414 1 96.06 232 ASN B C 1
ATOM 4722 O O . ASN B 1 232 ? 4.07 -20.734 -8.008 1 96.06 232 ASN B O 1
ATOM 4726 N N . ARG B 1 233 ? 3.004 -22.688 -7.859 1 96 233 ARG B N 1
ATOM 4727 C CA . ARG B 1 233 ? 3.768 -23.094 -6.68 1 96 233 ARG B CA 1
ATOM 4728 C C . ARG B 1 233 ? 5.258 -23.188 -7 1 96 233 ARG B C 1
ATOM 4730 O O . ARG B 1 233 ? 6.102 -22.875 -6.156 1 96 233 ARG B O 1
ATOM 4737 N N . LEU B 1 234 ? 5.555 -23.609 -8.203 1 98 234 LEU B N 1
ATOM 4738 C CA . LEU B 1 234 ? 6.949 -23.766 -8.602 1 98 234 LEU B CA 1
ATOM 4739 C C . LEU B 1 234 ? 7.594 -22.406 -8.891 1 98 234 LEU B C 1
ATOM 4741 O O . LEU B 1 234 ? 8.781 -22.219 -8.641 1 98 234 LEU B O 1
ATOM 4745 N N . VAL B 1 235 ? 6.816 -21.469 -9.422 1 98.38 235 VAL B N 1
ATOM 4746 C CA . VAL B 1 235 ? 7.305 -20.109 -9.609 1 98.38 235 VAL B CA 1
ATOM 4747 C C . VAL B 1 235 ? 7.754 -19.531 -8.266 1 98.38 235 VAL B C 1
ATOM 4749 O O . VAL B 1 235 ? 8.844 -18.953 -8.164 1 98.38 235 VAL B O 1
ATOM 4752 N N . ALA B 1 236 ? 6.945 -19.734 -7.301 1 97.69 236 ALA B N 1
ATOM 4753 C CA . ALA B 1 236 ? 7.242 -19.234 -5.961 1 97.69 236 ALA B CA 1
ATOM 4754 C C . ALA B 1 236 ? 8.422 -19.984 -5.344 1 97.69 236 ALA B C 1
ATOM 4756 O O . ALA B 1 236 ? 9.32 -19.359 -4.77 1 97.69 236 ALA B O 1
ATOM 4757 N N . ALA B 1 237 ? 8.484 -21.281 -5.516 1 97.94 237 ALA B N 1
ATOM 4758 C CA . ALA B 1 237 ? 9.477 -22.125 -4.852 1 97.94 237 ALA B CA 1
ATOM 4759 C C . ALA B 1 237 ? 10.875 -21.891 -5.414 1 97.94 237 ALA B C 1
ATOM 4761 O O . ALA B 1 237 ? 11.867 -21.984 -4.691 1 97.94 237 ALA B O 1
ATOM 4762 N N . LEU B 1 238 ? 10.93 -21.547 -6.664 1 98.38 238 LEU B N 1
ATOM 4763 C CA . LEU B 1 238 ? 12.211 -21.406 -7.348 1 98.38 238 LEU B CA 1
ATOM 4764 C C . LEU B 1 238 ? 12.82 -20.031 -7.113 1 98.38 238 LEU B C 1
ATOM 4766 O O . LEU B 1 238 ? 13.938 -19.766 -7.555 1 98.38 238 LEU B O 1
ATOM 4770 N N . SER B 1 239 ? 12.109 -19.156 -6.426 1 97.88 239 SER B N 1
ATOM 4771 C CA . SER B 1 239 ? 12.586 -17.797 -6.176 1 97.88 239 SER B CA 1
ATOM 4772 C C . SER B 1 239 ? 12.656 -17.5 -4.68 1 97.88 239 SER B C 1
ATOM 4774 O O . SER B 1 239 ? 12.039 -18.203 -3.875 1 97.88 239 SER B O 1
ATOM 4776 N N . GLN B 1 240 ? 13.438 -16.5 -4.266 1 97.44 240 GLN B N 1
ATOM 4777 C CA . GLN B 1 240 ? 13.539 -16.094 -2.867 1 97.44 240 GLN B CA 1
ATOM 4778 C C . GLN B 1 240 ? 12.32 -15.273 -2.447 1 97.44 240 GLN B C 1
ATOM 4780 O O . GLN B 1 240 ? 12.047 -15.117 -1.255 1 97.44 240 GLN B O 1
ATOM 4785 N N . GLY B 1 241 ? 11.648 -14.766 -3.432 1 98.12 241 GLY B N 1
ATOM 4786 C CA . GLY B 1 241 ? 10.43 -14.008 -3.211 1 98.12 241 GLY B CA 1
ATOM 4787 C C . GLY B 1 241 ? 9.633 -13.773 -4.48 1 98.12 241 GLY B C 1
ATOM 4788 O O . GLY B 1 241 ? 10.156 -13.945 -5.586 1 98.12 241 GLY B O 1
ATOM 4789 N N . THR B 1 242 ? 8.375 -13.422 -4.285 1 98.69 242 THR B N 1
ATOM 4790 C CA . THR B 1 242 ? 7.461 -13.172 -5.395 1 98.69 242 THR B CA 1
ATOM 4791 C C . THR B 1 242 ? 6.887 -11.758 -5.32 1 98.69 242 THR B C 1
ATOM 4793 O O . THR B 1 242 ? 6.402 -11.336 -4.27 1 98.69 242 THR B O 1
ATOM 4796 N N . VAL B 1 243 ? 6.973 -11.094 -6.457 1 98.75 243 VAL B N 1
ATOM 4797 C CA . VAL B 1 243 ? 6.379 -9.758 -6.562 1 98.75 243 VAL B CA 1
ATOM 4798 C C . VAL B 1 243 ? 5.195 -9.797 -7.523 1 98.75 243 VAL B C 1
ATOM 4800 O O . VAL B 1 243 ? 5.332 -10.211 -8.672 1 98.75 243 VAL B O 1
ATOM 4803 N N . VAL B 1 244 ? 4.043 -9.391 -7.062 1 98.75 244 VAL B N 1
ATOM 4804 C CA . VAL B 1 244 ? 2.906 -9.156 -7.949 1 98.75 244 VAL B CA 1
ATOM 4805 C C . VAL B 1 244 ? 2.838 -7.676 -8.328 1 98.75 244 VAL B C 1
ATOM 4807 O O . VAL B 1 244 ? 2.709 -6.812 -7.453 1 98.75 244 VAL B O 1
ATOM 4810 N N . VAL B 1 245 ? 2.906 -7.352 -9.594 1 98.38 245 VAL B N 1
ATOM 4811 C CA . VAL B 1 245 ? 3.041 -5.965 -10.031 1 98.38 245 VAL B CA 1
ATOM 4812 C C . VAL B 1 245 ? 1.659 -5.348 -10.227 1 98.38 245 VAL B C 1
ATOM 4814 O O . VAL B 1 245 ? 1.409 -4.219 -9.805 1 98.38 245 VAL B O 1
ATOM 4817 N N . GLU B 1 246 ? 0.808 -6.059 -10.977 1 97.44 246 GLU B N 1
ATOM 4818 C CA . GLU B 1 246 ? -0.568 -5.652 -11.25 1 97.44 246 GLU B CA 1
ATOM 4819 C C . GLU B 1 246 ? -1.507 -6.855 -11.258 1 97.44 246 GLU B C 1
ATOM 4821 O O . GLU B 1 246 ? -1.294 -7.812 -12.008 1 97.44 246 GLU B O 1
ATOM 4826 N N . ALA B 1 247 ? -2.461 -6.738 -10.391 1 96.62 247 ALA B N 1
ATOM 4827 C CA . ALA B 1 247 ? -3.434 -7.824 -10.273 1 96.62 247 ALA B CA 1
ATOM 4828 C C . ALA B 1 247 ? -4.773 -7.301 -9.758 1 96.62 247 ALA B C 1
ATOM 4830 O O . ALA B 1 247 ? -4.828 -6.633 -8.719 1 96.62 247 ALA B O 1
ATOM 4831 N N . ALA B 1 248 ? -5.789 -7.664 -10.523 1 92.69 248 ALA B N 1
ATOM 4832 C CA . ALA B 1 248 ? -7.133 -7.367 -10.039 1 92.69 248 ALA B CA 1
ATOM 4833 C C . ALA B 1 248 ? -7.535 -8.328 -8.922 1 92.69 248 ALA B C 1
ATOM 4835 O O . ALA B 1 248 ? -6.77 -9.219 -8.555 1 92.69 248 ALA B O 1
ATOM 4836 N N . TRP B 1 249 ? -8.695 -8.188 -8.391 1 87.12 249 TRP B N 1
ATOM 4837 C CA . TRP B 1 249 ? -9.203 -8.883 -7.215 1 87.12 249 TRP B CA 1
ATOM 4838 C C . TRP B 1 249 ? -9.188 -10.398 -7.434 1 87.12 249 TRP B C 1
ATOM 4840 O O . TRP B 1 249 ? -8.898 -11.156 -6.508 1 87.12 249 TRP B O 1
ATOM 4850 N N . ARG B 1 250 ? -9.359 -10.898 -8.664 1 82.88 250 ARG B N 1
ATOM 4851 C CA . ARG B 1 250 ? -9.453 -12.336 -8.914 1 82.88 250 ARG B CA 1
ATOM 4852 C C . ARG B 1 250 ? -8.359 -12.797 -9.875 1 82.88 250 ARG B C 1
ATOM 4854 O O . ARG B 1 250 ? -8.516 -13.805 -10.562 1 82.88 250 ARG B O 1
ATOM 4861 N N . SER B 1 251 ? -7.379 -12.016 -9.781 1 87.25 251 SER B N 1
ATOM 4862 C CA . SER B 1 251 ? -6.27 -12.359 -10.672 1 87.25 251 SER B CA 1
ATOM 4863 C C . SER B 1 251 ? -5.602 -13.664 -10.242 1 87.25 251 SER B C 1
ATOM 4865 O O . SER B 1 251 ? -5.387 -13.891 -9.047 1 87.25 251 SER B O 1
ATOM 4867 N N . GLY B 1 252 ? -5.219 -14.477 -11.203 1 88.19 252 GLY B N 1
ATOM 4868 C CA . GLY B 1 252 ? -4.473 -15.695 -10.953 1 88.19 252 GLY B CA 1
ATOM 4869 C C . GLY B 1 252 ? -3.1 -15.445 -10.359 1 88.19 252 GLY B C 1
ATOM 4870 O O . GLY B 1 252 ? -2.549 -16.312 -9.672 1 88.19 252 GLY B O 1
ATOM 4871 N N . ALA B 1 253 ? -2.633 -14.242 -10.617 1 92.81 253 ALA B N 1
ATOM 4872 C CA . ALA B 1 253 ? -1.312 -13.883 -10.102 1 92.81 253 ALA B CA 1
ATOM 4873 C C . ALA B 1 253 ? -1.3 -13.883 -8.578 1 92.81 253 ALA B C 1
ATOM 4875 O O . ALA B 1 253 ? -0.256 -14.102 -7.957 1 92.81 253 ALA B O 1
ATOM 4876 N N . LEU B 1 254 ? -2.441 -13.633 -7.969 1 94.62 254 LEU B N 1
ATOM 4877 C CA . LEU B 1 254 ? -2.52 -13.594 -6.512 1 94.62 254 LEU B CA 1
ATOM 4878 C C . LEU B 1 254 ? -2.334 -14.984 -5.922 1 94.62 254 LEU B C 1
ATOM 4880 O O . LEU B 1 254 ? -1.892 -15.125 -4.777 1 94.62 254 LEU B O 1
ATOM 4884 N N . ASN B 1 255 ? -2.656 -15.969 -6.754 1 92.56 255 ASN B N 1
ATOM 4885 C CA . ASN B 1 255 ? -2.385 -17.344 -6.355 1 92.56 255 ASN B CA 1
ATOM 4886 C C . ASN B 1 255 ? -0.897 -17.578 -6.109 1 92.56 255 ASN B C 1
ATOM 4888 O O . ASN B 1 255 ? -0.518 -18.234 -5.137 1 92.56 255 ASN B O 1
ATOM 4892 N N . THR B 1 256 ? -0.076 -17.047 -6.957 1 96.12 256 THR B N 1
ATOM 4893 C CA . THR B 1 256 ? 1.367 -17.188 -6.805 1 96.12 256 THR B CA 1
ATOM 4894 C C . THR B 1 256 ? 1.843 -16.531 -5.516 1 96.12 256 THR B C 1
ATOM 4896 O O . THR B 1 256 ? 2.734 -17.047 -4.84 1 96.12 256 THR B O 1
ATOM 4899 N N . LEU B 1 257 ? 1.245 -15.453 -5.262 1 95.5 257 LEU B N 1
ATOM 4900 C CA . LEU B 1 257 ? 1.582 -14.758 -4.023 1 95.5 257 LEU B CA 1
ATOM 4901 C C . LEU B 1 257 ? 1.238 -15.609 -2.807 1 95.5 257 LEU B C 1
ATOM 4903 O O . LEU B 1 257 ? 2.004 -15.656 -1.843 1 95.5 257 LEU B O 1
ATOM 4907 N N . SER B 1 258 ? 0.122 -16.219 -2.828 1 93.75 258 SER B N 1
ATOM 4908 C CA . SER B 1 258 ? -0.279 -17.109 -1.745 1 93.75 258 SER B CA 1
ATOM 4909 C C . SER B 1 258 ? 0.705 -18.266 -1.587 1 93.75 258 SER B C 1
ATOM 4911 O O . SER B 1 258 ? 1.03 -18.656 -0.466 1 93.75 258 SER B O 1
ATOM 4913 N N . TRP B 1 259 ? 1.17 -18.75 -2.652 1 94.56 259 TRP B N 1
ATOM 4914 C CA . TRP B 1 259 ? 2.174 -19.797 -2.619 1 94.56 259 TRP B CA 1
ATOM 4915 C C . TRP B 1 259 ? 3.467 -19.312 -1.982 1 94.56 259 TRP B C 1
ATOM 4917 O O . TRP B 1 259 ? 4.102 -20.031 -1.209 1 94.56 259 TRP B O 1
ATOM 4927 N N . ALA B 1 260 ? 3.865 -18.094 -2.373 1 96.06 260 ALA B N 1
ATOM 4928 C CA . ALA B 1 260 ? 5.078 -17.547 -1.774 1 96.06 260 ALA B CA 1
ATOM 4929 C C . ALA B 1 260 ? 5.004 -17.578 -0.251 1 96.06 260 ALA B C 1
ATOM 4931 O O . ALA B 1 260 ? 5.914 -18.078 0.412 1 96.06 260 ALA B O 1
ATOM 4932 N N . SER B 1 261 ? 3.934 -17.188 0.261 1 93.06 261 SER B N 1
ATOM 4933 C CA . SER B 1 261 ? 3.74 -17.172 1.707 1 93.06 261 SER B CA 1
ATOM 4934 C C . SER B 1 261 ? 3.707 -18.594 2.275 1 93.06 261 SER B C 1
ATOM 4936 O O . SER B 1 261 ? 4.344 -18.875 3.293 1 93.06 261 SER B O 1
ATOM 4938 N N . ALA B 1 262 ? 2.992 -19.422 1.631 1 91.88 262 ALA B N 1
ATOM 4939 C CA . ALA B 1 262 ? 2.836 -20.797 2.088 1 91.88 262 ALA B CA 1
ATOM 4940 C C . ALA B 1 262 ? 4.176 -21.531 2.105 1 91.88 262 ALA B C 1
ATOM 4942 O O . ALA B 1 262 ? 4.395 -22.422 2.928 1 91.88 262 ALA B O 1
ATOM 4943 N N . LEU B 1 263 ? 5.07 -21.109 1.291 1 95.06 263 LEU B N 1
ATOM 4944 C CA . LEU B 1 263 ? 6.348 -21.797 1.124 1 95.06 263 LEU B CA 1
ATOM 4945 C C . LEU B 1 263 ? 7.461 -21.062 1.866 1 95.06 263 LEU B C 1
ATOM 4947 O O . LEU B 1 263 ? 8.641 -21.344 1.667 1 95.06 263 LEU B O 1
ATOM 4951 N N . GLY B 1 264 ? 7.078 -20.047 2.631 1 93.25 264 GLY B N 1
ATOM 4952 C CA . GLY B 1 264 ? 8.055 -19.312 3.426 1 93.25 264 GLY B CA 1
ATOM 4953 C C . GLY B 1 264 ? 8.898 -18.359 2.605 1 93.25 264 GLY B C 1
ATOM 4954 O O . GLY B 1 264 ? 10.016 -18 3 1 93.25 264 GLY B O 1
ATOM 4955 N N . ARG B 1 265 ? 8.469 -18.094 1.442 1 96.44 265 ARG B N 1
ATOM 4956 C CA . ARG B 1 265 ? 9.117 -17.094 0.601 1 96.44 265 ARG B CA 1
ATOM 4957 C C . ARG B 1 265 ? 8.531 -15.703 0.844 1 96.44 265 ARG B C 1
ATOM 4959 O O . ARG B 1 265 ? 7.402 -15.578 1.325 1 96.44 265 ARG B O 1
ATOM 4966 N N . VAL B 1 266 ? 9.297 -14.68 0.449 1 97.25 266 VAL B N 1
ATOM 4967 C CA . VAL B 1 266 ? 8.836 -13.32 0.687 1 97.25 266 VAL B CA 1
ATOM 4968 C C . VAL B 1 266 ? 7.73 -12.969 -0.304 1 97.25 266 VAL B C 1
ATOM 4970 O O . VAL B 1 266 ? 7.895 -13.133 -1.515 1 97.25 266 VAL B O 1
ATOM 4973 N N . ALA B 1 267 ? 6.602 -12.586 0.185 1 97.88 267 ALA B N 1
ATOM 4974 C CA . ALA B 1 267 ? 5.484 -12.125 -0.64 1 97.88 267 ALA B CA 1
ATOM 4975 C C . ALA B 1 267 ? 5.461 -10.609 -0.741 1 97.88 267 ALA B C 1
ATOM 4977 O O . ALA B 1 267 ? 5.426 -9.914 0.277 1 97.88 267 ALA B O 1
ATOM 4978 N N . MET B 1 268 ? 5.477 -10.078 -1.971 1 98.62 268 MET B N 1
ATOM 4979 C CA . MET B 1 268 ? 5.547 -8.641 -2.199 1 98.62 268 MET B CA 1
ATOM 4980 C C . MET B 1 268 ? 4.508 -8.195 -3.225 1 98.62 268 MET B C 1
ATOM 4982 O O . MET B 1 268 ? 4.145 -8.969 -4.117 1 98.62 268 MET B O 1
ATOM 4986 N N . ALA B 1 269 ? 4.039 -7.012 -3.121 1 98.62 269 ALA B N 1
ATOM 4987 C CA . ALA B 1 269 ? 3.074 -6.465 -4.07 1 98.62 269 ALA B CA 1
ATOM 4988 C C . ALA B 1 269 ? 3.371 -4.996 -4.367 1 98.62 269 ALA B C 1
ATOM 4990 O O . ALA B 1 269 ? 3.814 -4.254 -3.486 1 98.62 269 ALA B O 1
ATOM 4991 N N . VAL B 1 270 ? 3.162 -4.613 -5.574 1 98.56 270 VAL B N 1
ATOM 4992 C CA . VAL B 1 270 ? 3.379 -3.25 -6.047 1 98.56 270 VAL B CA 1
ATOM 4993 C C . VAL B 1 270 ? 2.068 -2.469 -5.992 1 98.56 270 VAL B C 1
ATOM 4995 O O . VAL B 1 270 ? 1.055 -2.904 -6.539 1 98.56 270 VAL B O 1
ATOM 4998 N N . PRO B 1 271 ? 2.092 -1.351 -5.297 1 98.06 271 PRO B N 1
ATOM 4999 C CA . PRO B 1 271 ? 0.881 -0.526 -5.324 1 98.06 271 PRO B CA 1
ATOM 5000 C C . PRO B 1 271 ? 0.667 0.165 -6.668 1 98.06 271 PRO B C 1
ATOM 5002 O O . PRO B 1 271 ? 1.583 0.218 -7.492 1 98.06 271 PRO B O 1
ATOM 5005 N N . GLY B 1 272 ? -0.547 0.599 -6.926 1 97.5 272 GLY B N 1
ATOM 5006 C CA . GLY B 1 272 ? -0.893 1.313 -8.141 1 97.5 272 GLY B CA 1
ATOM 5007 C C . GLY B 1 272 ? -2.076 2.248 -7.973 1 97.5 272 GLY B C 1
ATOM 5008 O O . GLY B 1 272 ? -2.537 2.475 -6.852 1 97.5 272 GLY B O 1
ATOM 5009 N N . PRO B 1 273 ? -2.498 2.85 -9.062 1 95.75 273 PRO B N 1
ATOM 5010 C CA . PRO B 1 273 ? -3.609 3.801 -8.977 1 95.75 273 PRO B CA 1
ATOM 5011 C C . PRO B 1 273 ? -4.883 3.17 -8.414 1 95.75 273 PRO B C 1
ATOM 5013 O O . PRO B 1 273 ? -5.18 2.01 -8.711 1 95.75 273 PRO B O 1
ATOM 5016 N N . VAL B 1 274 ? -5.617 3.93 -7.609 1 96.38 274 VAL B N 1
ATOM 5017 C CA . VAL B 1 274 ? -6.844 3.424 -7.004 1 96.38 274 VAL B CA 1
ATOM 5018 C C . VAL B 1 274 ? -8.039 3.77 -7.891 1 96.38 274 VAL B C 1
ATOM 5020 O O . VAL B 1 274 ? -9.164 3.354 -7.613 1 96.38 274 VAL B O 1
ATOM 5023 N N . THR B 1 275 ? -7.738 4.477 -9.016 1 93 275 THR B N 1
ATOM 5024 C CA . THR B 1 275 ? -8.812 4.953 -9.883 1 93 275 THR B CA 1
ATOM 5025 C C . THR B 1 275 ? -9.289 3.846 -10.812 1 93 275 THR B C 1
ATOM 5027 O O . THR B 1 275 ? -10.289 4.008 -11.516 1 93 275 THR B O 1
ATOM 5030 N N . ASN B 1 276 ? -8.562 2.697 -10.859 1 83.81 276 ASN B N 1
ATOM 5031 C CA . ASN B 1 276 ? -9 1.526 -11.617 1 83.81 276 ASN B CA 1
ATOM 5032 C C . ASN B 1 276 ? -8.867 0.249 -10.789 1 83.81 276 ASN B C 1
ATOM 5034 O O . ASN B 1 276 ? -8.281 0.265 -9.703 1 83.81 276 ASN B O 1
ATOM 5038 N N . THR B 1 277 ? -9.375 -0.825 -11.32 1 89.38 277 THR B N 1
ATOM 5039 C CA . THR B 1 277 ? -9.484 -2.047 -10.531 1 89.38 277 THR B CA 1
ATOM 5040 C C . THR B 1 277 ? -8.266 -2.945 -10.758 1 89.38 277 THR B C 1
ATOM 5042 O O . THR B 1 277 ? -8.203 -4.047 -10.211 1 89.38 277 THR B O 1
ATOM 5045 N N . GLY B 1 278 ? -7.348 -2.461 -11.5 1 93.12 278 GLY B N 1
ATOM 5046 C CA . GLY B 1 278 ? -6.223 -3.291 -11.891 1 93.12 278 GLY B CA 1
ATOM 5047 C C . GLY B 1 278 ? -5.262 -3.566 -10.75 1 93.12 278 GLY B C 1
ATOM 5048 O O . GLY B 1 278 ? -4.449 -4.492 -10.82 1 93.12 278 GLY B O 1
ATOM 5049 N N . SER B 1 279 ? -5.359 -2.738 -9.656 1 95.81 279 SER B N 1
ATOM 5050 C CA . SER B 1 279 ? -4.422 -2.885 -8.547 1 95.81 279 SER B CA 1
ATOM 5051 C C . SER B 1 279 ? -5.129 -3.354 -7.281 1 95.81 279 SER B C 1
ATOM 5053 O O . SER B 1 279 ? -4.523 -3.42 -6.211 1 95.81 279 SER B O 1
ATOM 5055 N N . LEU B 1 280 ? -6.398 -3.699 -7.387 1 94.25 280 LEU B N 1
ATOM 5056 C CA . LEU B 1 280 ? -7.215 -4.008 -6.219 1 94.25 280 LEU B CA 1
ATOM 5057 C C . LEU B 1 280 ? -6.664 -5.223 -5.477 1 94.25 280 LEU B C 1
ATOM 5059 O O . LEU B 1 280 ? -6.629 -5.238 -4.242 1 94.25 280 LEU B O 1
ATOM 5063 N N . GLY B 1 281 ? -6.297 -6.238 -6.219 1 95.62 281 GLY B N 1
ATOM 5064 C CA . GLY B 1 281 ? -5.742 -7.43 -5.594 1 95.62 281 GLY B CA 1
ATOM 5065 C C . GLY B 1 281 ? -4.457 -7.16 -4.832 1 95.62 281 GLY B C 1
ATOM 5066 O O . GLY B 1 281 ? -4.273 -7.66 -3.721 1 95.62 281 GLY B O 1
ATOM 5067 N N . CYS B 1 282 ? -3.555 -6.352 -5.445 1 97.81 282 CYS B N 1
ATOM 5068 C CA . CYS B 1 282 ? -2.318 -5.973 -4.766 1 97.81 282 CYS B CA 1
ATOM 5069 C C . CYS B 1 282 ? -2.611 -5.203 -3.484 1 97.81 282 CYS B C 1
ATOM 5071 O O . CYS B 1 282 ? -2.047 -5.504 -2.432 1 97.81 282 CYS B O 1
ATOM 5073 N N . HIS B 1 283 ? -3.484 -4.262 -3.584 1 97.44 283 HIS B N 1
ATOM 5074 C CA . HIS B 1 283 ? -3.832 -3.426 -2.441 1 97.44 283 HIS B CA 1
ATOM 5075 C C . HIS B 1 283 ? -4.418 -4.262 -1.307 1 97.44 283 HIS B C 1
ATOM 5077 O O . HIS B 1 283 ? -4.086 -4.051 -0.138 1 97.44 283 HIS B O 1
ATOM 5083 N N . GLU B 1 284 ? -5.254 -5.199 -1.609 1 94.38 284 GLU B N 1
ATOM 5084 C CA . GLU B 1 284 ? -5.871 -6.055 -0.603 1 94.38 284 GLU B CA 1
ATOM 5085 C C . GLU B 1 284 ? -4.82 -6.875 0.143 1 94.38 284 GLU B C 1
ATOM 5087 O O . GLU B 1 284 ? -4.863 -6.977 1.371 1 94.38 284 GLU B O 1
ATOM 5092 N N . ARG B 1 285 ? -3.945 -7.438 -0.573 1 96.25 285 ARG B N 1
ATOM 5093 C CA . ARG B 1 285 ? -2.912 -8.258 0.046 1 96.25 285 ARG B CA 1
ATOM 5094 C C . ARG B 1 285 ? -1.999 -7.422 0.933 1 96.25 285 ARG B C 1
ATOM 5096 O O . ARG B 1 285 ? -1.561 -7.879 1.99 1 96.25 285 ARG B O 1
ATOM 5103 N N . ILE B 1 286 ? -1.69 -6.211 0.523 1 97 286 ILE B N 1
ATOM 5104 C CA . ILE B 1 286 ? -0.875 -5.305 1.325 1 97 286 ILE B CA 1
ATOM 5105 C C . ILE B 1 286 ? -1.63 -4.922 2.596 1 97 286 ILE B C 1
ATOM 5107 O O . ILE B 1 286 ? -1.078 -4.988 3.697 1 97 286 ILE B O 1
ATOM 5111 N N . ARG B 1 287 ? -2.852 -4.52 2.391 1 94.69 287 ARG B N 1
ATOM 5112 C CA . ARG B 1 287 ? -3.693 -4.09 3.504 1 94.69 287 ARG B CA 1
ATOM 5113 C C . ARG B 1 287 ? -3.805 -5.184 4.559 1 94.69 287 ARG B C 1
ATOM 5115 O O . ARG B 1 287 ? -3.756 -4.906 5.758 1 94.69 287 ARG B O 1
ATOM 5122 N N . ASN B 1 288 ? -3.879 -6.426 4.113 1 92.38 288 ASN B N 1
ATOM 5123 C CA . ASN B 1 288 ? -4.062 -7.562 5.012 1 92.38 288 ASN B CA 1
ATOM 5124 C C . ASN B 1 288 ? -2.73 -8.062 5.562 1 92.38 288 ASN B C 1
ATOM 5126 O O . ASN B 1 288 ? -2.682 -9.102 6.227 1 92.38 288 ASN B O 1
ATOM 5130 N N . LYS B 1 289 ? -1.675 -7.395 5.211 1 93.19 289 LYS B N 1
ATOM 5131 C CA . LYS B 1 289 ? -0.329 -7.734 5.668 1 93.19 289 LYS B CA 1
ATOM 5132 C C . LYS B 1 289 ? 0.111 -9.086 5.125 1 93.19 289 LYS B C 1
ATOM 5134 O O . LYS B 1 289 ? 0.861 -9.812 5.781 1 93.19 289 LYS B O 1
ATOM 5139 N N . GLU B 1 290 ? -0.427 -9.438 3.949 1 94.75 290 GLU B N 1
ATOM 5140 C CA . GLU B 1 290 ? -0.073 -10.688 3.285 1 94.75 290 GLU B CA 1
ATOM 5141 C C . GLU B 1 290 ? 1.033 -10.477 2.256 1 94.75 290 GLU B C 1
ATOM 5143 O O . GLU B 1 290 ? 1.583 -11.438 1.719 1 94.75 290 GLU B O 1
ATOM 5148 N N . ALA B 1 291 ? 1.325 -9.242 2.021 1 97.44 291 ALA B N 1
ATOM 5149 C CA . ALA B 1 291 ? 2.395 -8.883 1.093 1 97.44 291 ALA B CA 1
ATOM 5150 C C . ALA B 1 291 ? 3.09 -7.598 1.531 1 97.44 291 ALA B C 1
ATOM 5152 O O . ALA B 1 291 ? 2.439 -6.66 1.997 1 97.44 291 ALA B O 1
ATOM 5153 N N . GLU B 1 292 ? 4.34 -7.543 1.395 1 97.38 292 GLU B N 1
ATOM 5154 C CA . GLU B 1 292 ? 5.098 -6.316 1.633 1 97.38 292 GLU B CA 1
ATOM 5155 C C . GLU B 1 292 ? 4.934 -5.332 0.477 1 97.38 292 GLU B C 1
ATOM 5157 O O . GLU B 1 292 ? 5.043 -5.715 -0.69 1 97.38 292 GLU B O 1
ATOM 5162 N N . LEU B 1 293 ? 4.672 -4.117 0.793 1 98.19 293 LEU B N 1
ATOM 5163 C CA . LEU B 1 293 ? 4.609 -3.074 -0.225 1 98.19 293 LEU B CA 1
ATOM 5164 C C . LEU B 1 293 ? 6 -2.742 -0.751 1 98.19 293 LEU B C 1
ATOM 5166 O O . LEU B 1 293 ? 6.898 -2.396 0.023 1 98.19 293 LEU B O 1
ATOM 5170 N N . VAL B 1 294 ? 6.227 -2.848 -2.064 1 97.69 294 VAL B N 1
ATOM 5171 C CA . VAL B 1 294 ? 7.516 -2.539 -2.674 1 97.69 294 VAL B CA 1
ATOM 5172 C C . VAL B 1 294 ? 7.316 -1.6 -3.861 1 97.69 294 VAL B C 1
ATOM 5174 O O . VAL B 1 294 ? 6.34 -1.725 -4.602 1 97.69 294 VAL B O 1
ATOM 5177 N N . CYS B 1 295 ? 8.344 -0.694 -4.094 1 96.94 295 CYS B N 1
ATOM 5178 C CA . CYS B 1 295 ? 8.188 0.334 -5.117 1 96.94 295 CYS B CA 1
ATOM 5179 C C . CYS B 1 295 ? 9.375 0.328 -6.074 1 96.94 295 CYS B C 1
ATOM 5181 O O . CYS B 1 295 ? 9.352 1.016 -7.098 1 96.94 295 CYS B O 1
ATOM 5183 N N . SER B 1 296 ? 10.391 -0.451 -5.77 1 95.38 296 SER B N 1
ATOM 5184 C CA . SER B 1 296 ? 11.594 -0.446 -6.594 1 95.38 296 SER B CA 1
ATOM 5185 C C . SER B 1 296 ? 12.328 -1.781 -6.512 1 95.38 296 SER B C 1
ATOM 5187 O O . SER B 1 296 ? 12.039 -2.6 -5.637 1 95.38 296 SER B O 1
ATOM 5189 N N . ALA B 1 297 ? 13.219 -1.985 -7.48 1 96.38 297 ALA B N 1
ATOM 5190 C CA . ALA B 1 297 ? 14.047 -3.189 -7.465 1 96.38 297 ALA B CA 1
ATOM 5191 C C . ALA B 1 297 ? 14.898 -3.258 -6.195 1 96.38 297 ALA B C 1
ATOM 5193 O O . ALA B 1 297 ? 15.07 -4.332 -5.617 1 96.38 297 ALA B O 1
ATOM 5194 N N . GLU B 1 298 ? 15.352 -2.131 -5.727 1 93.5 298 GLU B N 1
ATOM 5195 C CA . GLU B 1 298 ? 16.188 -2.076 -4.531 1 93.5 298 GLU B CA 1
ATOM 5196 C C . GLU B 1 298 ? 15.406 -2.504 -3.291 1 93.5 298 GLU B C 1
ATOM 5198 O O . GLU B 1 298 ? 15.938 -3.211 -2.43 1 93.5 298 GLU B O 1
ATOM 5203 N N . GLU B 1 299 ? 14.195 -2.033 -3.219 1 95 299 GLU B N 1
ATOM 5204 C CA . GLU B 1 299 ? 13.359 -2.447 -2.098 1 95 299 GLU B CA 1
ATOM 5205 C C . GLU B 1 299 ? 13.102 -3.951 -2.121 1 95 299 GLU B C 1
ATOM 5207 O O . GLU B 1 299 ? 13.102 -4.602 -1.074 1 95 299 GLU B O 1
ATOM 5212 N N . ILE B 1 300 ? 12.875 -4.492 -3.318 1 97.5 300 ILE B N 1
ATOM 5213 C CA . ILE B 1 300 ? 12.656 -5.926 -3.484 1 97.5 300 ILE B CA 1
ATOM 5214 C C . ILE B 1 300 ? 13.891 -6.695 -3.027 1 97.5 300 ILE B C 1
ATOM 5216 O O . ILE B 1 300 ? 13.797 -7.613 -2.211 1 97.5 300 ILE B O 1
ATOM 5220 N N . LEU B 1 301 ? 15.023 -6.266 -3.514 1 95.56 301 LEU B N 1
ATOM 5221 C CA . LEU B 1 301 ? 16.266 -6.988 -3.264 1 95.56 301 LEU B CA 1
ATOM 5222 C C . LEU B 1 301 ? 16.688 -6.859 -1.804 1 95.56 301 LEU B C 1
ATOM 5224 O O . LEU B 1 301 ? 17.312 -7.766 -1.253 1 95.56 301 LEU B O 1
ATOM 5228 N N . ALA B 1 302 ? 16.266 -5.77 -1.133 1 93.81 302 ALA B N 1
ATOM 5229 C CA . ALA B 1 302 ? 16.531 -5.613 0.296 1 93.81 302 ALA B CA 1
ATOM 5230 C C . ALA B 1 302 ? 15.773 -6.656 1.111 1 93.81 302 ALA B C 1
ATOM 5232 O O . ALA B 1 302 ? 16.25 -7.09 2.166 1 93.81 302 ALA B O 1
ATOM 5233 N N . LEU B 1 303 ? 14.656 -7.059 0.597 1 95.44 303 LEU B N 1
ATOM 5234 C CA . LEU B 1 303 ? 13.812 -7.996 1.324 1 95.44 303 LEU B CA 1
ATOM 5235 C C . LEU B 1 303 ? 14.289 -9.43 1.117 1 95.44 303 LEU B C 1
ATOM 5237 O O . LEU B 1 303 ? 14.164 -10.266 2.016 1 95.44 303 LEU B O 1
ATOM 5241 N N . VAL B 1 304 ? 14.859 -9.711 -0.051 1 94.94 304 VAL B N 1
ATOM 5242 C CA . VAL B 1 304 ? 15.133 -11.109 -0.37 1 94.94 304 VAL B CA 1
ATOM 5243 C C . VAL B 1 304 ? 16.641 -11.367 -0.307 1 94.94 304 VAL B C 1
ATOM 5245 O O . VAL B 1 304 ? 17.078 -12.516 -0.27 1 94.94 304 VAL B O 1
ATOM 5248 N N . GLY B 1 305 ? 17.359 -10.289 -0.37 1 88.25 305 GLY B N 1
ATOM 5249 C CA . GLY B 1 305 ? 18.812 -10.438 -0.361 1 88.25 305 GLY B CA 1
ATOM 5250 C C . GLY B 1 305 ? 19.391 -10.57 1.035 1 88.25 305 GLY B C 1
ATOM 5251 O O . GLY B 1 305 ? 18.641 -10.727 2.008 1 88.25 305 GLY B O 1
ATOM 5252 N N . THR B 1 306 ? 20.734 -10.648 1.091 1 74.12 306 THR B N 1
ATOM 5253 C CA . THR B 1 306 ? 21.453 -10.727 2.357 1 74.12 306 THR B CA 1
ATOM 5254 C C . THR B 1 306 ? 21.422 -9.383 3.078 1 74.12 306 THR B C 1
ATOM 5256 O O . THR B 1 306 ? 21.438 -8.328 2.438 1 74.12 306 THR B O 1
ATOM 5259 N N . LEU B 1 307 ? 21.312 -9.516 4.316 1 65.25 307 LEU B N 1
ATOM 5260 C CA . LEU B 1 307 ? 21.234 -8.336 5.172 1 65.25 307 LEU B CA 1
ATOM 5261 C C . LEU B 1 307 ? 22.328 -7.332 4.812 1 65.25 307 LEU B C 1
ATOM 5263 O O . LEU B 1 307 ? 23.484 -7.707 4.637 1 65.25 307 LEU B O 1
ATOM 5267 N N . GLY B 1 308 ? 21.922 -6.133 4.664 1 58.91 308 GLY B N 1
ATOM 5268 C CA . GLY B 1 308 ? 22.875 -5.051 4.492 1 58.91 308 GLY B CA 1
ATOM 5269 C C . GLY B 1 308 ? 23.188 -4.75 3.037 1 58.91 308 GLY B C 1
ATOM 5270 O O . GLY B 1 308 ? 23.828 -3.744 2.725 1 58.91 308 GLY B O 1
ATOM 5271 N N . GLU B 1 309 ? 22.781 -5.559 2.182 1 67.31 309 GLU B N 1
ATOM 5272 C CA . GLU B 1 309 ? 23.109 -5.363 0.775 1 67.31 309 GLU B CA 1
ATOM 5273 C C . GLU B 1 309 ? 22.375 -4.16 0.192 1 67.31 309 GLU B C 1
ATOM 5275 O O . GLU B 1 309 ? 22.953 -3.371 -0.556 1 67.31 309 GLU B O 1
ATOM 5280 N N . PHE B 1 310 ? 21.094 -3.99 0.581 1 71.19 310 PHE B N 1
ATOM 5281 C CA . PHE B 1 310 ? 20.312 -2.875 0.064 1 71.19 310 PHE B CA 1
ATOM 5282 C C . PHE B 1 310 ? 19.594 -2.146 1.195 1 71.19 310 PHE B C 1
ATOM 5284 O O . PHE B 1 310 ? 19.062 -2.779 2.109 1 71.19 310 PHE B O 1
ATOM 5291 N N . ASP B 1 311 ? 19.812 -0.801 1.346 1 70.81 311 ASP B N 1
ATOM 5292 C CA . ASP B 1 311 ? 19.062 0.025 2.299 1 70.81 311 ASP B CA 1
ATOM 5293 C C . ASP B 1 311 ? 18.219 1.069 1.577 1 70.81 311 ASP B C 1
ATOM 5295 O O . ASP B 1 311 ? 18.641 2.219 1.425 1 70.81 311 ASP B O 1
ATOM 5299 N N . PRO B 1 312 ? 17.062 0.642 1.258 1 71.5 312 PRO B N 1
ATOM 5300 C CA . PRO B 1 312 ? 16.234 1.555 0.466 1 71.5 312 PRO B CA 1
ATOM 5301 C C . PRO B 1 312 ? 15.898 2.846 1.21 1 71.5 312 PRO B C 1
ATOM 5303 O O . PRO B 1 312 ? 15.836 3.916 0.6 1 71.5 312 PRO B O 1
ATOM 5306 N N . ASN B 1 313 ? 15.648 2.832 2.428 1 71.88 313 ASN B N 1
ATOM 5307 C CA . ASN B 1 313 ? 15.336 4.047 3.178 1 71.88 313 ASN B CA 1
ATOM 5308 C C . ASN B 1 313 ? 16.531 5.004 3.203 1 71.88 313 ASN B C 1
ATOM 5310 O O . ASN B 1 313 ? 16.359 6.219 3.109 1 71.88 313 ASN B O 1
ATOM 5314 N N . GLY B 1 314 ? 17.656 4.332 3.34 1 66.31 314 GLY B N 1
ATOM 5315 C CA . GLY B 1 314 ? 18.859 5.145 3.277 1 66.31 314 GLY B CA 1
ATOM 5316 C C . GLY B 1 314 ? 19.031 5.855 1.947 1 66.31 314 GLY B C 1
ATOM 5317 O O . GLY B 1 314 ? 19.438 7.02 1.905 1 66.31 314 GLY B O 1
ATOM 5318 N N . GLN B 1 315 ? 18.594 5.133 0.913 1 66.25 315 GLN B N 1
ATOM 5319 C CA . GLN B 1 315 ? 18.703 5.719 -0.42 1 66.25 315 GLN B CA 1
ATOM 5320 C C . GLN B 1 315 ? 17.719 6.879 -0.59 1 66.25 315 GLN B C 1
ATOM 5322 O O . GLN B 1 315 ? 18.078 7.91 -1.17 1 66.25 315 GLN B O 1
ATOM 5327 N N . TYR B 1 316 ? 16.594 6.77 -0.09 1 72.44 316 TYR B N 1
ATOM 5328 C CA . TYR B 1 316 ? 15.617 7.848 -0.19 1 72.44 316 TYR B CA 1
ATOM 5329 C C . TYR B 1 316 ? 16.062 9.055 0.622 1 72.44 316 TYR B C 1
ATOM 5331 O O . TYR B 1 316 ? 15.883 10.203 0.189 1 72.44 316 TYR B O 1
ATOM 5339 N N . GLU B 1 317 ? 16.625 8.867 1.827 1 71.12 317 GLU B N 1
ATOM 5340 C CA . GLU B 1 317 ? 17.094 9.953 2.678 1 71.12 317 GLU B CA 1
ATOM 5341 C C . GLU B 1 317 ? 18.188 10.766 1.983 1 71.12 317 GLU B C 1
ATOM 5343 O O . GLU B 1 317 ? 18.234 11.992 2.113 1 71.12 317 GLU B O 1
ATOM 5348 N N . LEU B 1 318 ? 19 10.031 1.226 1 65.25 318 LEU B N 1
ATOM 5349 C CA . LEU B 1 318 ? 20.078 10.688 0.496 1 65.25 318 LEU B CA 1
ATOM 5350 C C . LEU B 1 318 ? 19.547 11.422 -0.727 1 65.25 318 LEU B C 1
ATOM 5352 O O . LEU B 1 318 ? 19.906 12.57 -0.978 1 65.25 318 LEU B O 1
ATOM 5356 N N . GLN B 1 319 ? 18.625 10.781 -1.376 1 67.81 319 GLN B N 1
ATOM 5357 C CA . GLN B 1 319 ? 18.094 11.328 -2.617 1 67.81 319 GLN B CA 1
ATOM 5358 C C . GLN B 1 319 ? 17.156 12.508 -2.342 1 67.81 319 GLN B C 1
ATOM 5360 O O . GLN B 1 319 ? 17.094 13.461 -3.123 1 67.81 319 GLN B O 1
ATOM 5365 N N . PHE B 1 320 ? 16.453 12.406 -1.208 1 72.44 320 PHE B N 1
ATOM 5366 C CA . PHE B 1 320 ? 15.5 13.461 -0.871 1 72.44 320 PHE B CA 1
ATOM 5367 C C . PHE B 1 320 ? 15.914 14.172 0.413 1 72.44 320 PHE B C 1
ATOM 5369 O O . PHE B 1 320 ? 15.078 14.422 1.283 1 72.44 320 PHE B O 1
ATOM 5376 N N . ALA B 1 321 ? 17.266 14.414 0.557 1 67.25 321 ALA B N 1
ATOM 5377 C CA . ALA B 1 321 ? 17.797 15.117 1.724 1 67.25 321 ALA B CA 1
ATOM 5378 C C . ALA B 1 321 ? 17.094 16.453 1.924 1 67.25 321 ALA B C 1
ATOM 5380 O O . ALA B 1 321 ? 16.781 17.156 0.954 1 67.25 321 ALA B O 1
ATOM 5381 N N . ALA B 1 322 ? 16.75 16.703 3.219 1 73.25 322 ALA B N 1
ATOM 5382 C CA . ALA B 1 322 ? 16.062 17.938 3.568 1 73.25 322 ALA B CA 1
ATOM 5383 C C . ALA B 1 322 ? 16.906 19.156 3.197 1 73.25 322 ALA B C 1
ATOM 5385 O O . ALA B 1 322 ? 18.125 19.156 3.383 1 73.25 322 ALA B O 1
ATOM 5386 N N . ASP B 1 323 ? 16.281 20.125 2.588 1 75.88 323 ASP B N 1
ATOM 5387 C CA . ASP B 1 323 ? 17 21.391 2.4 1 75.88 323 ASP B CA 1
ATOM 5388 C C . ASP B 1 323 ? 17.25 22.078 3.736 1 75.88 323 ASP B C 1
ATOM 5390 O O . ASP B 1 323 ? 16.688 21.688 4.762 1 75.88 323 ASP B O 1
ATOM 5394 N N . PRO B 1 324 ? 18.156 22.984 3.836 1 70.75 324 PRO B N 1
ATOM 5395 C CA . PRO B 1 324 ? 18.516 23.641 5.094 1 70.75 324 PRO B CA 1
ATOM 5396 C C . PRO B 1 324 ? 17.312 24.234 5.812 1 70.75 324 PRO B C 1
ATOM 5398 O O . PRO B 1 324 ? 17.266 24.25 7.043 1 70.75 324 PRO B O 1
ATOM 5401 N N . ILE B 1 325 ? 16.375 24.656 5.102 1 75.81 325 ILE B N 1
ATOM 5402 C CA . ILE B 1 325 ? 15.188 25.25 5.703 1 75.81 325 ILE B CA 1
ATOM 5403 C C . ILE B 1 325 ? 14.297 24.172 6.301 1 75.81 325 ILE B C 1
ATOM 5405 O O . ILE B 1 325 ? 13.758 24.328 7.395 1 75.81 325 ILE B O 1
ATOM 5409 N N . GLN B 1 326 ? 14.266 23 5.652 1 73.62 326 GLN B N 1
ATOM 5410 C CA . GLN B 1 326 ? 13.43 21.891 6.102 1 73.62 326 GLN B CA 1
ATOM 5411 C C . GLN B 1 326 ? 13.992 21.25 7.371 1 73.62 326 GLN B C 1
ATOM 5413 O O . GLN B 1 326 ? 13.281 20.562 8.094 1 73.62 326 GLN B O 1
ATOM 5418 N N . SER B 1 327 ? 15.203 21.641 7.672 1 75.94 327 SER B N 1
ATOM 5419 C CA . SER B 1 327 ? 15.867 21.016 8.812 1 75.94 327 SER B CA 1
ATOM 5420 C C . SER B 1 327 ? 15.797 21.906 10.047 1 75.94 327 SER B C 1
ATOM 5422 O O . SER B 1 327 ? 16.312 21.547 11.109 1 75.94 327 SER B O 1
ATOM 5424 N N . LEU B 1 328 ? 15.172 23 9.898 1 83.69 328 LEU B N 1
ATOM 5425 C CA . LEU B 1 328 ? 15.109 23.938 11.016 1 83.69 328 LEU B CA 1
ATOM 5426 C C . LEU B 1 328 ? 14.188 23.406 12.109 1 83.69 328 LEU B C 1
ATOM 5428 O O . LEU B 1 328 ? 13.148 22.812 11.828 1 83.69 328 LEU B O 1
ATOM 5432 N N . SER B 1 329 ? 14.641 23.672 13.328 1 79.38 329 SER B N 1
ATOM 5433 C CA . SER B 1 329 ? 13.758 23.375 14.453 1 79.38 329 SER B CA 1
ATOM 5434 C C . SER B 1 329 ? 12.555 24.312 14.469 1 79.38 329 SER B C 1
ATOM 5436 O O . SER B 1 329 ? 12.516 25.297 13.711 1 79.38 329 SER B O 1
ATOM 5438 N N . ARG B 1 330 ? 11.734 24.141 15.336 1 78.12 330 ARG B N 1
ATOM 5439 C CA . ARG B 1 330 ? 10.523 24.953 15.438 1 78.12 330 ARG B CA 1
ATOM 5440 C C . ARG B 1 330 ? 10.859 26.406 15.727 1 78.12 330 ARG B C 1
ATOM 5442 O O . ARG B 1 330 ? 10.367 27.312 15.039 1 78.12 330 ARG B O 1
ATOM 5449 N N . ASN B 1 331 ? 11.609 26.531 16.688 1 83.44 331 ASN B N 1
ATOM 5450 C CA . ASN B 1 331 ? 11.969 27.891 17.062 1 83.44 331 ASN B CA 1
ATOM 5451 C C . ASN B 1 331 ? 12.781 28.578 15.977 1 83.44 331 ASN B C 1
ATOM 5453 O O . ASN B 1 331 ? 12.594 29.766 15.711 1 83.44 331 ASN B O 1
ATOM 5457 N N . GLU B 1 332 ? 13.617 27.734 15.383 1 88.44 332 GLU B N 1
ATOM 5458 C CA . GLU B 1 332 ? 14.391 28.312 14.273 1 88.44 332 GLU B CA 1
ATOM 5459 C C . GLU B 1 332 ? 13.477 28.734 13.133 1 88.44 332 GLU B C 1
ATOM 5461 O O . GLU B 1 332 ? 13.68 29.797 12.531 1 88.44 332 GLU B O 1
ATOM 5466 N N . MET B 1 333 ? 12.523 27.953 12.922 1 87.88 333 MET B N 1
ATOM 5467 C CA . MET B 1 333 ? 11.594 28.234 11.836 1 87.88 333 MET B CA 1
ATOM 5468 C C . MET B 1 333 ? 10.758 29.484 12.148 1 87.88 333 MET B C 1
ATOM 5470 O O . MET B 1 333 ? 10.5 30.297 11.266 1 87.88 333 MET B O 1
ATOM 5474 N N . ARG B 1 334 ? 10.328 29.641 13.359 1 88.12 334 ARG B N 1
ATOM 5475 C CA . ARG B 1 334 ? 9.57 30.812 13.773 1 88.12 334 ARG B CA 1
ATOM 5476 C C . ARG B 1 334 ? 10.359 32.094 13.516 1 88.12 334 ARG B C 1
ATOM 5478 O O . ARG B 1 334 ? 9.82 33.062 12.992 1 88.12 334 ARG B O 1
ATOM 5485 N N . VAL B 1 335 ? 11.602 32 13.891 1 90.44 335 VAL B N 1
ATOM 5486 C CA . VAL B 1 335 ? 12.461 33.188 13.727 1 90.44 335 VAL B CA 1
ATOM 5487 C C . VAL B 1 335 ? 12.719 33.406 12.242 1 90.44 335 VAL B C 1
ATOM 5489 O O . VAL B 1 335 ? 12.602 34.531 11.758 1 90.44 335 VAL B O 1
ATOM 5492 N N . PHE B 1 336 ? 13.023 32.375 11.539 1 91.06 336 PHE B N 1
ATOM 5493 C CA . PHE B 1 336 ? 13.312 32.469 10.109 1 91.06 336 PHE B CA 1
ATOM 5494 C C . PHE B 1 336 ? 12.125 33.062 9.367 1 91.06 336 PHE B C 1
ATOM 5496 O O . PHE B 1 336 ? 12.297 33.938 8.516 1 91.06 336 PHE B O 1
ATOM 5503 N N . ASP B 1 337 ? 10.953 32.656 9.734 1 90.81 337 ASP B N 1
ATOM 5504 C CA . ASP B 1 337 ? 9.734 33.094 9.055 1 90.81 337 ASP B CA 1
ATOM 5505 C C . ASP B 1 337 ? 9.383 34.531 9.398 1 90.81 337 ASP B C 1
ATOM 5507 O O . ASP B 1 337 ? 8.594 35.156 8.695 1 90.81 337 ASP B O 1
ATOM 5511 N N . SER B 1 338 ? 9.867 34.938 10.469 1 90.44 338 SER B N 1
ATOM 5512 C CA . SER B 1 338 ? 9.602 36.312 10.898 1 90.44 338 SER B CA 1
ATOM 5513 C C . SER B 1 338 ? 10.5 37.312 10.164 1 90.44 338 SER B C 1
ATOM 5515 O O . SER B 1 338 ? 10.391 38.531 10.367 1 90.44 338 SER B O 1
ATOM 5517 N N . LEU B 1 339 ? 11.406 36.75 9.359 1 90.12 339 LEU B N 1
ATOM 5518 C CA . LEU B 1 339 ? 12.32 37.594 8.578 1 90.12 339 LEU B CA 1
ATOM 5519 C C . LEU B 1 339 ? 11.945 37.562 7.102 1 90.12 339 LEU B C 1
ATOM 5521 O O . LEU B 1 339 ? 11.25 36.656 6.645 1 90.12 339 LEU B O 1
ATOM 5525 N N . ASP B 1 340 ? 12.234 38.594 6.406 1 89.25 340 ASP B N 1
ATOM 5526 C CA . ASP B 1 340 ? 12.156 38.625 4.953 1 89.25 340 ASP B CA 1
ATOM 5527 C C . ASP B 1 340 ? 13.414 39.281 4.359 1 89.25 340 ASP B C 1
ATOM 5529 O O . ASP B 1 340 ? 14.492 39.188 4.949 1 89.25 340 ASP B O 1
ATOM 5533 N N . ALA B 1 341 ? 13.328 39.781 3.146 1 86.94 341 ALA B N 1
ATOM 5534 C CA . ALA B 1 341 ? 14.5 40.344 2.486 1 86.94 341 ALA B CA 1
ATOM 5535 C C . ALA B 1 341 ? 14.867 41.688 3.092 1 86.94 341 ALA B C 1
ATOM 5537 O O . ALA B 1 341 ? 16 42.156 2.939 1 86.94 341 ALA B O 1
ATOM 5538 N N . ASN B 1 342 ? 13.898 42.188 3.842 1 89.62 342 ASN B N 1
ATOM 5539 C CA . ASN B 1 342 ? 14.133 43.5 4.441 1 89.62 342 ASN B CA 1
ATOM 5540 C C . ASN B 1 342 ? 14.711 43.375 5.848 1 89.62 342 ASN B C 1
ATOM 5542 O O . ASN B 1 342 ? 14.414 42.438 6.562 1 89.62 342 ASN B O 1
ATOM 5546 N N . PRO B 1 343 ? 15.508 44.281 6.254 1 91.06 343 PRO B N 1
ATOM 5547 C CA . PRO B 1 343 ? 16.109 44.219 7.582 1 91.06 343 PRO B CA 1
ATOM 5548 C C . PRO B 1 343 ? 15.109 44.438 8.711 1 91.06 343 PRO B C 1
ATOM 5550 O O . PRO B 1 343 ? 14.227 45.312 8.602 1 91.06 343 PRO B O 1
ATOM 5553 N N . HIS B 1 344 ? 15.164 43.656 9.734 1 94.12 344 HIS B N 1
ATOM 5554 C CA . HIS B 1 344 ? 14.328 43.781 10.922 1 94.12 344 HIS B CA 1
ATOM 5555 C C . HIS B 1 344 ? 15.172 43.781 12.195 1 94.12 344 HIS B C 1
ATOM 5557 O O . HIS B 1 344 ? 16.234 43.188 12.25 1 94.12 344 HIS B O 1
ATOM 5563 N N . THR B 1 345 ? 14.672 44.562 13.203 1 93.38 345 THR B N 1
ATOM 5564 C CA . THR B 1 345 ? 15.359 44.531 14.492 1 93.38 345 THR B CA 1
ATOM 5565 C C . THR B 1 345 ? 15.07 43.25 15.234 1 93.38 345 THR B C 1
ATOM 5567 O O . THR B 1 345 ? 14.062 42.562 14.984 1 93.38 345 THR B O 1
ATOM 5570 N N . THR B 1 346 ? 15.969 42.938 16.125 1 92.44 346 THR B N 1
ATOM 5571 C CA . THR B 1 346 ? 15.805 41.719 16.922 1 92.44 346 THR B CA 1
ATOM 5572 C C . THR B 1 346 ? 14.492 41.75 17.703 1 92.44 346 THR B C 1
ATOM 5574 O O . THR B 1 346 ? 13.82 40.719 17.844 1 92.44 346 THR B O 1
ATOM 5577 N N . ASP B 1 347 ? 14.172 42.938 18.203 1 90.62 347 ASP B N 1
ATOM 5578 C CA . ASP B 1 347 ? 12.945 43.094 18.984 1 90.62 347 ASP B CA 1
ATOM 5579 C C . ASP B 1 347 ? 11.719 42.781 18.125 1 90.62 347 ASP B C 1
ATOM 5581 O O . ASP B 1 347 ? 10.797 42.125 18.562 1 90.62 347 ASP B O 1
ATOM 5585 N N . THR B 1 348 ? 11.773 43.25 16.953 1 90.75 348 THR B N 1
ATOM 5586 C CA . THR B 1 348 ? 10.656 43.031 16.031 1 90.75 348 THR B CA 1
ATOM 5587 C C . THR B 1 348 ? 10.539 41.562 15.648 1 90.75 348 THR B C 1
ATOM 5589 O O . THR B 1 348 ? 9.438 41 15.562 1 90.75 348 THR B O 1
ATOM 5592 N N . VAL B 1 349 ? 11.656 40.938 15.445 1 92.06 349 VAL B N 1
ATOM 5593 C CA . VAL B 1 349 ? 11.68 39.531 15.07 1 92.06 349 VAL B CA 1
ATOM 5594 C C . VAL B 1 349 ? 11.188 38.688 16.234 1 92.06 349 VAL B C 1
ATOM 5596 O O . VAL B 1 349 ? 10.406 37.75 16.047 1 92.06 349 VAL B O 1
ATOM 5599 N N . ALA B 1 350 ? 11.641 39 17.422 1 89.44 350 ALA B N 1
ATOM 5600 C CA . ALA B 1 350 ? 11.242 38.281 18.609 1 89.44 350 ALA B CA 1
ATOM 5601 C C . ALA B 1 350 ? 9.734 38.375 18.828 1 89.44 350 ALA B C 1
ATOM 5603 O O . ALA B 1 350 ? 9.086 37.375 19.156 1 89.44 350 ALA B O 1
ATOM 5604 N N . ALA B 1 351 ? 9.203 39.5 18.688 1 87.19 351 ALA B N 1
ATOM 5605 C CA . ALA B 1 351 ? 7.762 39.719 18.844 1 87.19 351 ALA B CA 1
ATOM 5606 C C . ALA B 1 351 ? 6.98 38.938 17.797 1 87.19 351 ALA B C 1
ATOM 5608 O O . ALA B 1 351 ? 5.965 38.312 18.109 1 87.19 351 ALA B O 1
ATOM 5609 N N . ALA B 1 352 ? 7.453 38.969 16.562 1 85.88 352 ALA B N 1
ATOM 5610 C CA . ALA B 1 352 ? 6.789 38.25 15.469 1 85.88 352 ALA B CA 1
ATOM 5611 C C . ALA B 1 352 ? 6.848 36.75 15.672 1 85.88 352 ALA B C 1
ATOM 5613 O O . ALA B 1 352 ? 5.887 36.031 15.375 1 85.88 352 ALA B O 1
ATOM 5614 N N . ALA B 1 353 ? 7.961 36.25 16.172 1 86.12 353 ALA B N 1
ATOM 5615 C CA . ALA B 1 353 ? 8.18 34.812 16.391 1 86.12 353 ALA B CA 1
ATOM 5616 C C . ALA B 1 353 ? 7.527 34.344 17.688 1 86.12 353 ALA B C 1
ATOM 5618 O O . ALA B 1 353 ? 7.348 33.156 17.906 1 86.12 353 ALA B O 1
ATOM 5619 N N . GLY B 1 354 ? 7.27 35.344 18.578 1 80.19 354 GLY B N 1
ATOM 5620 C CA . GLY B 1 354 ? 6.672 35.031 19.859 1 80.19 354 GLY B CA 1
ATOM 5621 C C . GLY B 1 354 ? 7.645 34.375 20.828 1 80.19 354 GLY B C 1
ATOM 5622 O O . GLY B 1 354 ? 7.277 33.438 21.531 1 80.19 354 GLY B O 1
ATOM 5623 N N . ILE B 1 355 ? 8.914 34.781 20.734 1 84.69 355 ILE B N 1
ATOM 5624 C CA . ILE B 1 355 ? 9.906 34.188 21.625 1 84.69 355 ILE B CA 1
ATOM 5625 C C . ILE B 1 355 ? 10.648 35.312 22.359 1 84.69 355 ILE B C 1
ATOM 5627 O O . ILE B 1 355 ? 10.664 36.469 21.906 1 84.69 355 ILE B O 1
ATOM 5631 N N . PRO B 1 356 ? 11.211 34.938 23.469 1 83.06 356 PRO B N 1
ATOM 5632 C CA . PRO B 1 356 ? 11.984 35.969 24.188 1 83.06 356 PRO B CA 1
ATOM 5633 C C . PRO B 1 356 ? 13.18 36.469 23.391 1 83.06 356 PRO B C 1
ATOM 5635 O O . PRO B 1 356 ? 13.789 35.719 22.641 1 83.06 356 PRO B O 1
ATOM 5638 N N . ILE B 1 357 ? 13.484 37.75 23.672 1 89.56 357 ILE B N 1
ATOM 5639 C CA . ILE B 1 357 ? 14.5 38.438 22.891 1 89.56 357 ILE B CA 1
ATOM 5640 C C . ILE B 1 357 ? 15.836 37.719 23.031 1 89.56 357 ILE B C 1
ATOM 5642 O O . ILE B 1 357 ? 16.578 37.594 22.047 1 89.56 357 ILE B O 1
ATOM 5646 N N . GLY B 1 358 ? 16.109 37.25 24.234 1 88.69 358 GLY B N 1
ATOM 5647 C CA . GLY B 1 358 ? 17.359 36.531 24.422 1 88.69 358 GLY B CA 1
ATOM 5648 C C . GLY B 1 358 ? 17.469 35.281 23.562 1 88.69 358 GLY B C 1
ATOM 5649 O O . GLY B 1 358 ? 18.5 35.062 22.922 1 88.69 358 GLY B O 1
ATOM 5650 N N . LEU B 1 359 ? 16.453 34.531 23.578 1 89.5 359 LEU B N 1
ATOM 5651 C CA . LEU B 1 359 ? 16.406 33.344 22.75 1 89.5 359 LEU B CA 1
ATOM 5652 C C . LEU B 1 359 ? 16.469 33.688 21.266 1 89.5 359 LEU B C 1
ATOM 5654 O O . LEU B 1 359 ? 17.109 33 20.484 1 89.5 359 LEU B O 1
ATOM 5658 N N . CYS B 1 360 ? 15.844 34.719 20.906 1 91.94 360 CYS B N 1
ATOM 5659 C CA . CYS B 1 360 ? 15.812 35.156 19.516 1 91.94 360 CYS B CA 1
ATOM 5660 C C . CYS B 1 360 ? 17.219 35.5 19.016 1 91.94 360 CYS B C 1
ATOM 5662 O O . CYS B 1 360 ? 17.578 35.125 17.891 1 91.94 360 CYS B O 1
ATOM 5664 N N . VAL B 1 361 ? 17.938 36.125 19.828 1 92.62 361 VAL B N 1
ATOM 5665 C CA . VAL B 1 361 ? 19.297 36.5 19.469 1 92.62 361 VAL B CA 1
ATOM 5666 C C . VAL B 1 361 ? 20.125 35.25 19.219 1 92.62 361 VAL B C 1
ATOM 5668 O O . VAL B 1 361 ? 20.859 35.188 18.234 1 92.62 361 VAL B O 1
ATOM 5671 N N . HIS B 1 362 ? 19.938 34.312 20.125 1 92.81 362 HIS B N 1
ATOM 5672 C CA . HIS B 1 362 ? 20.672 33.062 19.984 1 92.81 362 HIS B CA 1
ATOM 5673 C C . HIS B 1 362 ? 20.328 32.375 18.688 1 92.81 362 HIS B C 1
ATOM 5675 O O . HIS B 1 362 ? 21.203 31.875 17.969 1 92.81 362 HIS B O 1
ATOM 5681 N N . ILE B 1 363 ? 19.109 32.281 18.375 1 93.31 363 ILE B N 1
ATOM 5682 C CA . ILE B 1 363 ? 18.609 31.578 17.188 1 93.31 363 ILE B CA 1
ATOM 5683 C C . ILE B 1 363 ? 19.078 32.312 15.93 1 93.31 363 ILE B C 1
ATOM 5685 O O . ILE B 1 363 ? 19.453 31.672 14.945 1 93.31 363 ILE B O 1
ATOM 5689 N N . LEU B 1 364 ? 19.047 33.594 15.977 1 94.5 364 LEU B N 1
ATOM 5690 C CA . LEU B 1 364 ? 19.5 34.406 14.836 1 94.5 364 LEU B CA 1
ATOM 5691 C C . LEU B 1 364 ? 20.969 34.125 14.531 1 94.5 364 LEU B C 1
ATOM 5693 O O . LEU B 1 364 ? 21.359 34 13.367 1 94.5 364 LEU B O 1
ATOM 5697 N N . ARG B 1 365 ? 21.703 34 15.547 1 93 365 ARG B N 1
ATOM 5698 C CA . ARG B 1 365 ? 23.125 33.688 15.383 1 93 365 ARG B CA 1
ATOM 5699 C C . ARG B 1 365 ? 23.312 32.312 14.766 1 93 365 ARG B C 1
ATOM 5701 O O . ARG B 1 365 ? 24.188 32.125 13.906 1 93 365 ARG B O 1
ATOM 5708 N N . ASP B 1 366 ? 22.531 31.438 15.227 1 92.5 366 ASP B N 1
ATOM 5709 C CA . ASP B 1 366 ? 22.609 30.094 14.672 1 92.5 366 ASP B CA 1
ATOM 5710 C C . ASP B 1 366 ? 22.219 30.078 13.195 1 92.5 366 ASP B C 1
ATOM 5712 O O . ASP B 1 366 ? 22.859 29.391 12.391 1 92.5 366 ASP B O 1
ATOM 5716 N N . LEU B 1 367 ? 21.188 30.766 12.867 1 93.56 367 LEU B N 1
ATOM 5717 C CA . LEU B 1 367 ? 20.719 30.859 11.492 1 93.56 367 LEU B CA 1
ATOM 5718 C C . LEU B 1 367 ? 21.766 31.547 10.609 1 93.56 367 LEU B C 1
ATOM 5720 O O . LEU B 1 367 ? 21.906 31.203 9.43 1 93.56 367 LEU B O 1
ATOM 5724 N N . GLU B 1 368 ? 22.406 32.469 11.18 1 92.94 368 GLU B N 1
ATOM 5725 C CA . GLU B 1 368 ? 23.484 33.125 10.469 1 92.94 368 GLU B CA 1
ATOM 5726 C C . GLU B 1 368 ? 24.625 32.156 10.141 1 92.94 368 GLU B C 1
ATOM 5728 O O . GLU B 1 368 ? 25.156 32.188 9.031 1 92.94 368 GLU B O 1
ATOM 5733 N N . LYS B 1 369 ? 24.906 31.359 11.109 1 92.12 369 LYS B N 1
ATOM 5734 C CA . LYS B 1 369 ? 25.938 30.344 10.898 1 92.12 369 LYS B CA 1
ATOM 5735 C C . LYS B 1 369 ? 25.547 29.406 9.758 1 92.12 369 LYS B C 1
ATOM 5737 O O . LYS B 1 369 ? 26.422 28.938 9.023 1 92.12 369 LYS B O 1
ATOM 5742 N N . LYS B 1 370 ? 24.25 29.203 9.727 1 91.5 370 LYS B N 1
ATOM 5743 C CA . LYS B 1 370 ? 23.734 28.328 8.68 1 91.5 370 LYS B CA 1
ATOM 5744 C C . LYS B 1 370 ? 23.594 29.062 7.355 1 91.5 370 LYS B C 1
ATOM 5746 O O . LYS B 1 370 ? 23.141 28.5 6.363 1 91.5 370 LYS B O 1
ATOM 5751 N N . GLN B 1 371 ? 23.906 30.312 7.367 1 91.25 371 GLN B N 1
ATOM 5752 C CA . GLN B 1 371 ? 23.906 31.172 6.199 1 91.25 371 GLN B CA 1
ATOM 5753 C C . GLN B 1 371 ? 22.484 31.344 5.648 1 91.25 371 GLN B C 1
ATOM 5755 O O . GLN B 1 371 ? 22.297 31.438 4.434 1 91.25 371 GLN B O 1
ATOM 5760 N N . LEU B 1 372 ? 21.5 31.328 6.531 1 92.06 372 LEU B N 1
ATOM 5761 C CA . LEU B 1 372 ? 20.109 31.5 6.125 1 92.06 372 LEU B CA 1
ATOM 5762 C C . LEU B 1 372 ? 19.641 32.938 6.367 1 92.06 372 LEU B C 1
ATOM 5764 O O . LEU B 1 372 ? 18.719 33.406 5.719 1 92.06 372 LEU B O 1
ATOM 5768 N N . VAL B 1 373 ? 20.328 33.562 7.336 1 92.88 373 VAL B N 1
ATOM 5769 C CA . VAL B 1 373 ? 20.031 34.938 7.676 1 92.88 373 VAL B CA 1
ATOM 5770 C C . VAL B 1 373 ? 21.328 35.75 7.758 1 92.88 373 VAL B C 1
ATOM 5772 O O . VAL B 1 373 ? 22.406 35.188 7.973 1 92.88 373 VAL B O 1
ATOM 5775 N N . MET B 1 374 ? 21.266 36.969 7.457 1 93.56 374 MET B N 1
ATOM 5776 C CA . MET B 1 374 ? 22.406 37.875 7.484 1 93.56 374 MET B CA 1
ATOM 5777 C C . MET B 1 374 ? 22.141 39.062 8.391 1 93.56 374 MET B C 1
ATOM 5779 O O . MET B 1 374 ? 21.031 39.562 8.453 1 93.56 374 MET B O 1
ATOM 5783 N N . ARG B 1 375 ? 23.188 39.469 9.016 1 92.31 375 ARG B N 1
ATOM 5784 C CA . ARG B 1 375 ? 23.125 40.625 9.898 1 92.31 375 ARG B CA 1
ATOM 5785 C C . ARG B 1 375 ? 23.656 41.875 9.211 1 92.31 375 ARG B C 1
ATOM 5787 O O . ARG B 1 375 ? 24.688 41.812 8.539 1 92.31 375 ARG B O 1
ATOM 5794 N N . GLU B 1 376 ? 22.922 42.875 9.227 1 91.06 376 GLU B N 1
ATOM 5795 C CA . GLU B 1 376 ? 23.344 44.219 8.758 1 91.06 376 GLU B CA 1
ATOM 5796 C C . GLU B 1 376 ? 23.219 45.25 9.867 1 91.06 376 GLU B C 1
ATOM 5798 O O . GLU B 1 376 ? 22.156 45.844 10.039 1 91.06 376 GLU B O 1
ATOM 5803 N N . GLY B 1 377 ? 24.312 45.594 10.461 1 89 377 GLY B N 1
ATOM 5804 C CA . GLY B 1 377 ? 24.219 46.469 11.633 1 89 377 GLY B CA 1
ATOM 5805 C 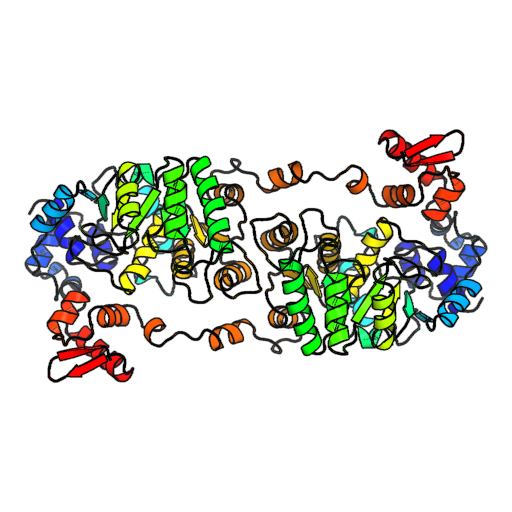C . GLY B 1 377 ? 23.438 45.844 12.773 1 89 377 GLY B C 1
ATOM 5806 O O . GLY B 1 377 ? 23.781 44.75 13.258 1 89 377 GLY B O 1
ATOM 5807 N N . ALA B 1 378 ? 22.312 46.469 13.148 1 89.44 378 ALA B N 1
ATOM 5808 C CA . ALA B 1 378 ? 21.453 45.969 14.227 1 89.44 378 ALA B CA 1
ATOM 5809 C C . ALA B 1 378 ? 20.25 45.219 13.664 1 89.44 378 ALA B C 1
ATOM 5811 O O . ALA B 1 378 ? 19.344 44.875 14.414 1 89.44 378 ALA B O 1
ATOM 5812 N N . HIS B 1 379 ? 20.375 45.031 12.367 1 92.31 379 HIS B N 1
ATOM 5813 C CA . HIS B 1 379 ? 19.203 44.438 11.719 1 92.31 379 HIS B CA 1
ATOM 5814 C C . HIS B 1 379 ? 19.531 43.094 11.117 1 92.31 379 HIS B C 1
ATOM 5816 O O . HIS B 1 379 ? 20.703 42.75 10.93 1 92.31 379 HIS B O 1
ATOM 5822 N N . TRP B 1 380 ? 18.516 42.312 10.961 1 92.75 380 TRP B N 1
ATOM 5823 C CA . TRP B 1 380 ? 18.625 40.969 10.406 1 92.75 380 TRP B CA 1
ATOM 5824 C C . TRP B 1 380 ? 17.734 40.812 9.188 1 92.75 380 TRP B C 1
ATOM 5826 O O . TRP B 1 380 ? 16.641 41.406 9.125 1 92.75 380 TRP B O 1
ATOM 5836 N N . HIS B 1 381 ? 18.188 40.094 8.148 1 88.62 381 HIS B N 1
ATOM 5837 C CA . HIS B 1 381 ? 17.359 39.781 6.988 1 88.62 381 HIS B CA 1
ATOM 5838 C C . HIS B 1 381 ? 17.734 38.406 6.41 1 88.62 381 HIS B C 1
ATOM 5840 O O . HIS B 1 381 ? 18.812 37.875 6.695 1 88.62 381 HIS B O 1
ATOM 5846 N N . ARG B 1 382 ? 16.828 37.812 5.688 1 89.94 382 ARG B N 1
ATOM 5847 C CA . ARG B 1 382 ? 17.109 36.531 5.051 1 89.94 382 ARG B CA 1
ATOM 5848 C C . ARG B 1 382 ? 18.125 36.688 3.936 1 89.94 382 ARG B C 1
ATOM 5850 O O . ARG B 1 382 ? 18.234 37.75 3.324 1 89.94 382 ARG B O 1
ATOM 5857 N N . CYS B 1 383 ? 18.859 35.656 3.686 1 86.62 383 CYS B N 1
ATOM 5858 C CA . CYS B 1 383 ? 19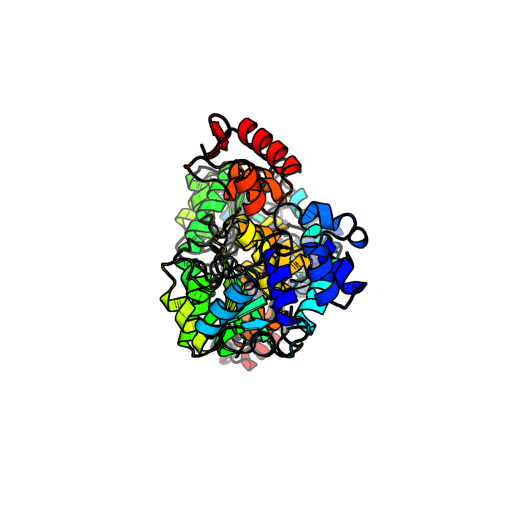.859 35.688 2.613 1 86.62 383 CYS B CA 1
ATOM 5859 C C . CYS B 1 383 ? 19.188 35.625 1.248 1 86.62 383 CYS B C 1
ATOM 5861 O O . CYS B 1 383 ? 18.109 35.031 1.109 1 86.62 383 CYS B O 1
#

Foldseek 3Di:
DDPQLLLLLCLALDVDDAPLVVVVCVVPVRSVVVLVCLLVVPCVSPCVVVSSVVPNVDRCSVVLQVLLVVVQKHKAAPVDPLPQVVLQCLQLVLLVVVPFPLCVVPSRRSHDFGIKIKFADRQNVQLVFAEEEDEFLDDDPQLLVQLLQQLLQCLVVQHEYEYALHHGSRLSSLVSNVVVPHAYEHEYLFAPSDDPPPVCRVSQVSNRHHYMYMYSHTPPGDHDPVSLLSSLLVSLSSHQEYEYEWYAQPGSSVSSLSSNSSRVHARAYEADDPVDRRRVNRVVCVVVVSHHYDRHNLRVCCVRDDDPPGDVVVVCCVVVPDDPLRPDDLLLNLLLVLAAQDWDALVSSCVSSVHDSVVSVVSQVVCVVVVQWDDDPRTIHGD/DDPQLLLLLCLALDVDDAPLVVVVCVVPVRSVVVLVCLLVVPCVSPCVVVSSVVPNVPRCSVVLQVLLVVVQKHKAAPVDPLPQVVLQCLQLVLLVVVPFPLCVVPSRRSHDFGIKIKFADRQNVQLVFAEEEDEFLDDDPQLLVQLLQQLLQLLVVQGEYEYALHHGSRLSSLVSNVVVPHAYEHEYLFAPSDDPPPVCRVSQVSNRHHYMYMYSYTPPGDHDPVSLLSSLLVSLSSHQEYEYEWYAQPRSSVSSLSSNSSRVHARAYEADDPVDRRRVNRVVCVVVVSHHYDRHNLRVCCVRDDDPPGDVVVVCCVVVPDDPLRPDDLLLNLLLVLAAQDWDALVSSCVSSVHDSVVSVVSQVVCVVVVQWDDDPRTIHGD